Protein AF-A0A935LU97-F1 (afdb_monomer)

Mean predicted aligned error: 20.33 Å

pLDDT: mean 79.63, std 15.17, range [32.47, 96.56]

Sequence (448 aa):
MEYNKFYAWIFSCDEYNQTEIKSPGFFFEAVNSLYASVKQFNTFPSWHVSTAILCALFYSKMKFNKFVIVIIWTVLICLSPVFLKMTYLTDVLVAIPLPFIAYSIAEKITQVTVKTETVREVVKIFSLESLIQSLAIGMRDENTISSMIDNLTRIEKNLTEKDFAEISKIGAALNPPVESLKQVINNLILSIDIEKQITKAKEMFGKDLKTFVPTDKNIKEAGEELINDACKPFDDPKFRYCILEMKKRNTGLINTNSIEEAARERSSDVIYKFKSFIESHKNDIPALNTIINNTNGHTHISFDDIKTISRELRKPPYEISTDEVWNAYLRIDSTNVKPIGDTKNPANIISLTQYAIGKIDRLEPYTDNVDKKFNDWILENESKGRKFSEEELVWLKMMKNHVSSFMEINMMSFNQPPFVNKGGAAKAYNIFGPDLNRIMYEFNEKLI

Solvent-accessible surface area (backbone atoms only — not comparable to full-atom values): 25472 Å² total; per-residue (Å²): 133,86,76,58,70,69,56,56,76,76,71,59,94,74,84,88,77,79,81,81,82,90,58,94,50,73,69,51,53,52,49,52,51,51,62,72,71,55,80,79,60,84,57,83,54,27,61,63,37,23,53,37,52,38,50,46,54,53,48,62,73,68,70,50,94,60,54,67,58,47,52,54,51,33,54,50,54,51,47,45,41,49,77,67,66,40,45,55,72,66,25,48,65,62,14,61,60,49,34,60,52,54,49,54,51,50,53,52,51,50,52,50,50,52,65,74,59,60,66,79,69,72,73,72,83,68,55,67,72,58,48,54,50,34,50,58,75,65,55,76,49,70,67,58,50,54,50,44,44,54,54,50,52,58,48,61,78,62,61,48,78,69,52,51,53,50,45,29,62,57,20,62,75,40,81,76,62,34,70,44,70,66,58,48,44,51,38,46,56,52,23,74,32,65,71,52,17,50,51,46,17,37,64,75,74,25,83,88,43,100,81,61,74,74,50,76,67,42,30,50,55,30,26,54,51,37,42,52,63,43,46,44,65,51,66,42,66,66,54,46,50,51,54,51,52,49,49,53,53,47,68,72,70,54,62,80,74,42,56,57,51,52,50,48,50,52,22,51,50,47,47,48,42,51,53,53,48,51,67,71,35,37,83,78,36,64,59,51,33,45,62,74,68,60,85,70,71,77,81,83,61,48,50,67,48,49,52,47,53,56,51,59,40,46,34,85,94,55,61,44,51,70,68,58,40,50,52,20,46,36,72,76,40,56,88,42,28,58,82,82,66,95,74,87,56,77,51,34,53,57,38,52,52,35,36,76,75,63,76,39,88,58,40,53,58,43,51,60,54,27,51,51,38,45,53,51,50,50,52,54,42,42,76,73,70,50,79,77,51,74,70,52,50,55,50,51,52,51,52,49,55,41,30,51,67,42,56,48,58,56,77,72,56,23,71,35,84,70,36,40,84,66,52,18,52,64,42,50,37,73,73,47,45,84,51,42,63,55,52,37,49,48,44,53,49,61,40,92

Structure (mmCIF, N/CA/C/O backbone):
data_AF-A0A935LU97-F1
#
_entry.id   AF-A0A935LU97-F1
#
loop_
_atom_site.group_PDB
_atom_site.id
_atom_site.type_symbol
_atom_site.label_atom_id
_atom_site.label_alt_id
_atom_site.label_comp_id
_atom_site.label_asym_id
_atom_site.label_entity_id
_atom_site.label_seq_id
_atom_site.pdbx_PDB_ins_code
_atom_site.Cartn_x
_atom_site.Cartn_y
_atom_site.Cartn_z
_atom_site.occupancy
_atom_site.B_iso_or_equiv
_atom_site.auth_seq_id
_atom_site.auth_comp_id
_atom_site.auth_asym_id
_atom_site.auth_atom_id
_atom_site.pdbx_PDB_model_num
ATOM 1 N N . MET A 1 1 ? 26.382 58.310 45.619 1.00 34.94 1 MET A N 1
ATOM 2 C CA . MET A 1 1 ? 26.384 56.917 45.127 1.00 34.94 1 MET A CA 1
ATOM 3 C C . MET A 1 1 ? 25.614 56.896 43.820 1.00 34.94 1 MET A C 1
ATOM 5 O O . MET A 1 1 ? 24.395 56.801 43.832 1.00 34.94 1 MET A O 1
ATOM 9 N N . GLU A 1 2 ? 26.317 57.101 42.706 1.00 36.25 2 GLU A N 1
ATOM 10 C CA . GLU A 1 2 ? 25.759 56.940 41.363 1.00 36.25 2 GLU A CA 1
ATOM 11 C C . GLU A 1 2 ? 25.504 55.452 41.126 1.00 36.25 2 GLU A C 1
ATOM 13 O O . GLU A 1 2 ? 26.414 54.691 40.799 1.00 36.25 2 GLU A O 1
ATOM 18 N N . TYR A 1 3 ? 24.263 55.018 41.347 1.00 36.75 3 TYR A N 1
ATOM 19 C CA . TYR A 1 3 ? 23.830 53.718 40.861 1.00 36.75 3 TYR A CA 1
ATOM 20 C C . TYR A 1 3 ? 23.752 53.785 39.334 1.00 36.75 3 TYR A C 1
ATOM 22 O O . TYR A 1 3 ? 23.040 54.587 38.731 1.00 36.75 3 TYR A O 1
ATOM 30 N N . ASN A 1 4 ? 24.600 52.960 38.743 1.00 39.44 4 ASN A N 1
ATOM 31 C CA . ASN A 1 4 ? 24.960 52.859 37.346 1.00 39.44 4 ASN A CA 1
ATOM 32 C C . ASN A 1 4 ? 23.714 52.697 36.447 1.00 39.44 4 ASN A C 1
ATOM 34 O O . ASN A 1 4 ? 23.137 51.612 36.367 1.00 39.44 4 ASN A O 1
ATOM 38 N N . LYS A 1 5 ? 23.310 53.769 35.742 1.00 43.12 5 LYS A N 1
ATOM 39 C CA . LYS A 1 5 ? 22.186 53.780 34.775 1.00 43.12 5 LYS A CA 1
ATOM 40 C C . LYS A 1 5 ? 22.314 52.710 33.679 1.00 43.12 5 LYS A C 1
ATOM 42 O O . LYS A 1 5 ? 21.320 52.359 33.053 1.00 43.12 5 LYS A O 1
ATOM 47 N N . PHE A 1 6 ? 23.512 52.160 33.480 1.00 40.38 6 PHE A N 1
ATOM 48 C CA . PHE A 1 6 ? 23.765 51.048 32.568 1.00 40.38 6 PHE A CA 1
ATOM 49 C C . PHE A 1 6 ? 23.155 49.722 33.060 1.00 40.38 6 PHE A C 1
ATOM 51 O O . PHE A 1 6 ? 22.658 48.949 32.254 1.00 40.38 6 PHE A O 1
ATOM 58 N N . TYR A 1 7 ? 23.113 49.476 34.376 1.00 36.56 7 TYR A N 1
ATOM 59 C CA . TYR A 1 7 ? 22.531 48.250 34.944 1.00 36.56 7 TYR A CA 1
ATOM 60 C C . TYR A 1 7 ? 20.997 48.247 34.909 1.00 36.56 7 TYR A C 1
ATOM 62 O O . TYR A 1 7 ? 20.396 47.200 34.678 1.00 36.56 7 TYR A O 1
ATOM 70 N N . ALA A 1 8 ? 20.361 49.413 35.065 1.00 39.12 8 ALA A N 1
ATOM 71 C CA . ALA A 1 8 ? 18.906 49.548 34.959 1.00 39.12 8 ALA A CA 1
ATOM 72 C C . ALA A 1 8 ? 18.390 49.243 33.538 1.00 39.12 8 ALA A C 1
ATOM 74 O O . ALA A 1 8 ? 17.310 48.682 33.387 1.00 39.12 8 ALA A O 1
ATOM 75 N N . TRP A 1 9 ? 19.191 49.539 32.506 1.00 44.94 9 TRP A N 1
ATOM 76 C CA . TRP A 1 9 ? 18.879 49.202 31.111 1.00 44.94 9 TRP A CA 1
ATOM 77 C C . TRP A 1 9 ? 18.958 47.695 30.814 1.00 44.94 9 TRP A C 1
ATOM 79 O O . TRP A 1 9 ? 18.301 47.222 29.891 1.00 44.94 9 TRP A O 1
ATOM 89 N N . ILE A 1 10 ? 19.747 46.940 31.588 1.00 39.03 10 ILE A N 1
ATOM 90 C CA . ILE A 1 10 ? 19.998 45.512 31.343 1.00 39.03 10 ILE A CA 1
ATOM 91 C C . ILE A 1 10 ? 18.984 44.611 32.075 1.00 39.03 10 ILE A C 1
ATOM 93 O O . ILE A 1 10 ? 18.713 43.518 31.587 1.00 39.03 10 ILE A O 1
ATOM 97 N N . PHE A 1 11 ? 18.405 45.035 33.212 1.00 36.50 11 PHE A N 1
ATOM 98 C CA . PHE A 1 11 ? 17.683 44.107 34.105 1.00 36.50 11 PHE A CA 1
ATOM 99 C C . PHE A 1 11 ? 16.337 44.572 34.702 1.00 36.50 11 PHE A C 1
ATOM 101 O O . PHE A 1 11 ? 15.734 43.786 35.430 1.00 36.50 11 PHE A O 1
ATOM 108 N N . SER A 1 12 ? 15.823 45.781 34.433 1.00 37.06 12 SER A N 1
ATOM 109 C CA . SER A 1 12 ? 14.523 46.206 35.002 1.00 37.06 12 SER A CA 1
ATOM 110 C C . SER A 1 12 ? 13.356 45.983 34.033 1.00 37.06 12 SER A C 1
ATOM 112 O O . SER A 1 12 ? 13.355 46.522 32.927 1.00 37.06 12 SER A O 1
ATOM 114 N N . CYS A 1 13 ? 12.351 45.210 34.464 1.00 39.72 13 CYS A N 1
ATOM 115 C CA . CYS A 1 13 ? 11.051 45.072 33.786 1.00 39.72 13 CYS A CA 1
ATOM 116 C C . CYS A 1 13 ? 10.042 46.165 34.174 1.00 39.72 13 CYS A C 1
ATOM 118 O O . CYS A 1 13 ? 8.979 46.234 33.563 1.00 39.72 13 CYS A O 1
ATOM 120 N N . ASP A 1 14 ? 10.373 47.035 35.127 1.00 41.78 14 ASP A N 1
ATOM 121 C CA . ASP A 1 14 ? 9.463 48.068 35.611 1.00 41.78 14 ASP A CA 1
ATOM 122 C C . ASP A 1 14 ? 9.992 49.466 35.252 1.00 41.78 14 ASP A C 1
ATOM 124 O O . ASP A 1 14 ? 11.159 49.779 35.491 1.00 41.78 14 ASP A O 1
ATOM 128 N N . GLU A 1 15 ? 9.093 50.273 34.671 1.00 44.12 15 GLU A N 1
ATOM 129 C CA . GLU A 1 15 ? 9.212 51.673 34.211 1.00 44.12 15 GLU A CA 1
ATOM 130 C C . GLU A 1 15 ? 9.759 51.925 32.789 1.00 44.12 15 GLU A C 1
ATOM 132 O O . GLU A 1 15 ? 10.920 52.259 32.550 1.00 44.12 15 GLU A O 1
ATOM 137 N N . TYR A 1 16 ? 8.845 51.889 31.812 1.00 44.94 16 TYR A N 1
ATOM 138 C CA . TYR A 1 16 ? 9.082 52.361 30.447 1.00 44.94 16 TYR A CA 1
ATOM 139 C C . TYR A 1 16 ? 8.777 53.859 30.307 1.00 44.94 16 TYR A C 1
ATOM 141 O O . TYR A 1 16 ? 7.648 54.249 30.021 1.00 44.94 16 TYR A O 1
ATOM 149 N N . ASN A 1 17 ? 9.802 54.708 30.401 1.00 43.69 17 ASN A N 1
ATOM 150 C CA . ASN A 1 17 ? 9.722 56.055 29.832 1.00 43.69 17 ASN A CA 1
ATOM 151 C C . ASN A 1 17 ? 10.091 55.999 28.338 1.00 43.69 17 ASN A C 1
ATOM 153 O O . ASN A 1 17 ? 11.253 55.780 27.963 1.00 43.69 17 ASN A O 1
ATOM 157 N N . GLN A 1 18 ? 9.096 56.191 27.461 1.00 48.84 18 GLN A N 1
ATOM 158 C CA . GLN A 1 18 ? 9.344 56.520 26.056 1.00 48.84 18 GLN A CA 1
ATOM 159 C C . GLN A 1 18 ? 10.218 57.779 26.006 1.00 48.84 18 GLN A C 1
ATOM 161 O O . GLN A 1 18 ? 9.948 58.780 26.663 1.00 48.84 18 GLN A O 1
ATOM 166 N N . THR A 1 19 ? 11.308 57.724 25.246 1.00 50.38 19 THR A N 1
ATOM 167 C CA . THR A 1 19 ? 12.135 58.906 25.000 1.00 50.38 19 THR A CA 1
ATOM 168 C C . THR A 1 19 ? 11.383 59.799 24.019 1.00 50.38 19 THR A C 1
ATOM 170 O O . THR A 1 19 ? 11.376 59.500 22.829 1.00 50.38 19 THR A O 1
ATOM 173 N N . GLU A 1 20 ? 10.734 60.858 24.513 1.00 51.88 20 GLU A N 1
ATOM 174 C CA . GLU A 1 20 ? 10.122 61.894 23.671 1.00 51.88 20 GLU A CA 1
ATOM 175 C C . GLU A 1 20 ? 11.205 62.582 22.830 1.00 51.88 20 GLU A C 1
ATOM 177 O O . GLU A 1 20 ? 12.048 63.319 23.349 1.00 51.88 20 GLU A O 1
ATOM 182 N N . ILE A 1 21 ? 11.184 62.361 21.516 1.00 57.66 21 ILE A N 1
ATOM 183 C CA . ILE A 1 21 ? 12.040 63.093 20.584 1.00 57.66 21 ILE A CA 1
ATOM 184 C C . ILE A 1 21 ? 11.388 64.460 20.338 1.00 57.66 21 ILE A C 1
ATOM 186 O O . ILE A 1 21 ? 10.452 64.579 19.549 1.00 57.66 21 ILE A O 1
ATOM 190 N N . LYS A 1 22 ? 11.861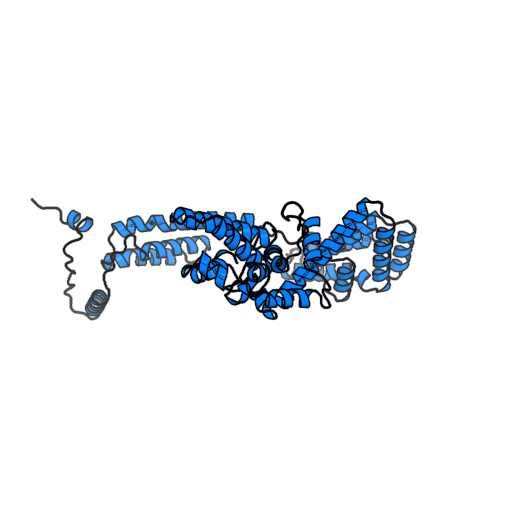 65.500 21.036 1.00 51.59 22 LYS A N 1
ATOM 191 C CA . LYS A 1 22 ? 11.388 66.886 20.874 1.00 51.59 22 LYS A CA 1
ATOM 192 C C . LYS A 1 22 ? 12.200 67.605 19.799 1.00 51.59 22 LYS A C 1
ATOM 194 O O . LYS A 1 22 ? 13.135 68.338 20.106 1.00 51.59 22 LYS A O 1
ATOM 199 N N . SER A 1 23 ? 11.858 67.384 18.532 1.00 55.84 23 SER A N 1
ATOM 200 C CA . SER A 1 23 ? 12.383 68.176 17.413 1.00 55.84 23 SER A CA 1
ATOM 201 C C . SER A 1 23 ? 11.292 68.386 16.356 1.00 55.84 23 SER A C 1
ATOM 203 O O . SER A 1 23 ? 10.631 67.413 15.990 1.00 55.84 23 SER A O 1
ATOM 205 N N . PRO A 1 24 ? 11.050 69.624 15.885 1.00 54.53 24 PRO A N 1
ATOM 206 C CA . PRO A 1 24 ? 10.019 69.885 14.886 1.00 54.53 24 PRO A CA 1
ATOM 207 C C . PRO A 1 24 ? 10.473 69.430 13.489 1.00 54.53 24 PRO A C 1
ATOM 209 O O . PRO A 1 24 ? 11.565 69.770 13.035 1.00 54.53 24 PRO A O 1
ATOM 212 N N . GLY A 1 25 ? 9.614 68.685 12.788 1.00 65.81 25 GLY A N 1
ATOM 213 C CA . GLY A 1 25 ? 9.813 68.280 11.394 1.00 65.81 25 GLY A CA 1
ATOM 214 C C . GLY A 1 25 ? 9.023 67.021 11.022 1.00 65.81 25 GLY A C 1
ATOM 215 O O . GLY A 1 25 ? 8.892 66.112 11.838 1.00 65.81 25 GLY A O 1
ATOM 216 N N . PHE A 1 26 ? 8.552 66.943 9.770 1.00 68.44 26 PHE A N 1
ATOM 217 C CA . PHE A 1 26 ? 7.735 65.832 9.245 1.00 68.44 26 PHE A CA 1
ATOM 218 C C . PHE A 1 26 ? 8.327 64.444 9.542 1.00 68.44 26 PHE A C 1
ATOM 220 O O . PHE A 1 26 ? 7.606 63.511 9.881 1.00 68.44 26 PHE A O 1
ATOM 227 N N . PHE A 1 27 ? 9.654 64.308 9.462 1.00 63.81 27 PHE A N 1
ATOM 228 C CA . PHE A 1 27 ? 10.336 63.046 9.742 1.00 63.81 27 PHE A CA 1
ATOM 229 C C . PHE A 1 27 ? 10.215 62.625 11.216 1.00 63.81 27 PHE A C 1
ATOM 231 O O . PHE A 1 27 ? 9.996 61.454 11.502 1.00 63.81 27 PHE A O 1
ATOM 238 N N . PHE A 1 28 ? 10.299 63.570 12.156 1.00 64.00 28 PHE A N 1
ATOM 239 C CA . PHE A 1 28 ? 10.165 63.288 13.588 1.00 64.00 28 PHE A CA 1
ATOM 240 C C . PHE A 1 28 ? 8.715 62.986 13.982 1.00 64.00 28 PHE A C 1
ATOM 242 O O . PHE A 1 28 ? 8.480 62.095 14.795 1.00 64.00 28 PHE A O 1
ATOM 249 N N . GLU A 1 29 ? 7.742 63.654 13.358 1.00 65.19 29 GLU A N 1
ATOM 250 C CA . GLU A 1 29 ? 6.316 63.331 13.508 1.00 65.19 29 GLU A CA 1
ATOM 251 C C . GLU A 1 29 ? 5.972 61.948 12.948 1.00 65.19 29 GLU A C 1
ATOM 253 O O . GLU A 1 29 ? 5.283 61.175 13.614 1.00 65.19 29 GLU A O 1
ATOM 258 N N . ALA A 1 30 ? 6.499 61.596 11.771 1.00 62.66 30 ALA A N 1
ATOM 259 C CA . ALA A 1 30 ? 6.315 60.272 11.183 1.00 62.66 30 ALA A CA 1
ATOM 260 C C . ALA A 1 30 ? 6.907 59.174 12.077 1.00 62.66 30 ALA A C 1
ATOM 262 O O . ALA A 1 30 ? 6.261 58.157 12.322 1.00 62.66 30 ALA A O 1
ATOM 263 N N . VAL A 1 31 ? 8.105 59.407 12.619 1.00 63.62 31 VAL A N 1
ATOM 264 C CA . VAL A 1 31 ? 8.763 58.491 13.555 1.00 63.62 31 VAL A CA 1
ATOM 265 C C . VAL A 1 31 ? 7.942 58.345 14.842 1.00 63.62 31 VAL A C 1
ATOM 267 O O . VAL A 1 31 ? 7.630 57.221 15.226 1.00 63.62 31 VAL A O 1
ATOM 270 N N . ASN A 1 32 ? 7.509 59.445 15.467 1.00 64.94 32 ASN A N 1
ATOM 271 C CA . ASN A 1 32 ? 6.686 59.408 16.684 1.00 64.94 32 ASN A CA 1
ATOM 272 C C . ASN A 1 32 ? 5.325 58.723 16.461 1.00 64.94 32 ASN A C 1
ATOM 274 O O . ASN A 1 32 ? 4.871 57.968 17.320 1.00 64.94 32 ASN A O 1
ATOM 278 N N . SER A 1 33 ? 4.692 58.929 15.303 1.00 64.69 33 SER A N 1
ATOM 279 C CA . SER A 1 33 ? 3.451 58.239 14.926 1.00 64.69 33 SER A CA 1
ATOM 280 C C . SER A 1 33 ? 3.663 56.727 14.788 1.00 64.69 33 SER A C 1
ATOM 282 O O . SER A 1 33 ? 2.859 55.937 15.288 1.00 64.69 33 SER A O 1
ATOM 284 N N . LEU A 1 34 ? 4.794 56.315 14.205 1.00 59.25 34 LEU A N 1
ATOM 285 C CA . LEU A 1 34 ? 5.176 54.908 14.113 1.00 59.25 34 LEU A CA 1
ATOM 286 C C . LEU A 1 34 ? 5.386 54.301 15.508 1.00 59.25 34 LEU A C 1
ATOM 288 O O . LEU A 1 34 ? 4.796 53.265 15.810 1.00 59.25 34 LEU A O 1
ATOM 292 N N . TYR A 1 35 ? 6.130 54.984 16.385 1.00 59.94 35 TYR A N 1
ATOM 293 C CA . TYR A 1 35 ? 6.342 54.567 17.779 1.00 59.94 35 TYR A CA 1
ATOM 294 C C . TYR A 1 35 ? 5.034 54.443 18.575 1.00 59.94 35 TYR A C 1
ATOM 296 O O . TYR A 1 35 ? 4.912 53.538 19.397 1.00 59.94 35 TYR A O 1
ATOM 304 N N . ALA A 1 36 ? 4.046 55.308 18.324 1.00 63.81 36 ALA A N 1
ATOM 305 C CA . ALA A 1 36 ? 2.733 55.238 18.968 1.00 63.81 36 ALA A CA 1
ATOM 306 C C . ALA A 1 36 ? 1.856 54.081 18.445 1.00 63.81 36 ALA A C 1
ATOM 308 O O . ALA A 1 36 ? 0.990 53.589 19.166 1.00 63.81 36 ALA A O 1
ATOM 309 N N . SER A 1 37 ? 2.072 53.640 17.200 1.00 58.84 37 SER A N 1
ATOM 310 C CA . SER A 1 37 ? 1.270 52.594 16.544 1.00 58.84 37 SER A CA 1
ATOM 311 C C . SER A 1 37 ? 1.710 51.156 16.858 1.00 58.84 37 SER A C 1
ATOM 313 O O . SER A 1 37 ? 0.933 50.216 16.679 1.00 58.84 37 SER A O 1
ATOM 315 N N . VAL A 1 38 ? 2.944 50.962 17.334 1.00 56.91 38 VAL A N 1
ATOM 316 C CA . VAL A 1 38 ? 3.513 49.632 17.580 1.00 56.91 38 VAL A CA 1
ATOM 317 C C . VAL A 1 38 ? 3.284 49.217 19.036 1.00 56.91 38 VAL A C 1
ATOM 319 O O . VAL A 1 38 ? 3.889 49.762 19.957 1.00 56.91 38 VAL A O 1
ATOM 322 N N . LYS A 1 39 ? 2.440 48.200 19.258 1.00 58.22 39 LYS A N 1
ATOM 323 C CA . LYS A 1 39 ? 2.352 47.519 20.562 1.00 58.22 39 LYS A CA 1
ATOM 324 C C . LYS A 1 39 ? 3.690 46.842 20.874 1.00 58.22 39 LYS A C 1
ATOM 326 O O . LYS A 1 39 ? 4.175 46.037 20.082 1.00 58.22 39 LYS A O 1
ATOM 331 N N . GLN A 1 40 ? 4.265 47.147 22.035 1.00 55.81 40 GLN A N 1
ATOM 332 C CA . GLN A 1 40 ? 5.478 46.493 22.524 1.00 55.81 40 GLN A CA 1
ATOM 333 C C . GLN A 1 40 ? 5.153 45.041 22.898 1.00 55.81 40 GLN A C 1
ATOM 335 O O . GLN A 1 40 ? 4.452 44.783 23.875 1.00 55.81 40 GLN A O 1
ATOM 340 N N . PHE A 1 41 ? 5.638 44.091 22.099 1.00 55.78 41 PHE A N 1
ATOM 341 C CA . PHE A 1 41 ? 5.580 42.665 22.404 1.00 55.78 41 PHE A CA 1
ATOM 342 C C . PHE A 1 41 ? 6.973 42.207 22.803 1.00 55.78 41 PHE A C 1
ATOM 344 O O . PHE A 1 41 ? 7.867 42.099 21.968 1.00 55.78 41 PHE A O 1
ATOM 351 N N . ASN A 1 42 ? 7.147 41.945 24.091 1.00 55.53 42 ASN A N 1
ATOM 352 C CA . ASN A 1 42 ? 8.414 41.505 24.646 1.00 55.53 42 ASN A CA 1
ATOM 353 C C . ASN A 1 42 ? 8.569 39.985 24.447 1.00 55.53 42 ASN A C 1
ATOM 355 O O . ASN A 1 42 ? 8.331 39.195 25.359 1.00 55.53 42 ASN A O 1
ATOM 359 N N . THR A 1 43 ? 8.855 39.553 23.215 1.00 60.62 43 THR A N 1
ATOM 360 C CA . THR A 1 43 ? 9.052 38.132 22.886 1.00 60.62 43 THR A CA 1
ATOM 361 C C . THR A 1 43 ? 10.526 37.764 23.006 1.00 60.62 43 THR A C 1
ATOM 363 O O . THR A 1 43 ? 11.327 38.094 22.129 1.00 60.62 43 THR A O 1
ATOM 366 N N . PHE A 1 44 ? 10.876 37.058 24.078 1.00 64.50 44 PHE A N 1
ATOM 367 C CA . PHE A 1 44 ? 12.176 36.410 24.224 1.00 64.50 44 PHE A CA 1
ATOM 368 C C . PHE A 1 44 ? 12.150 35.022 23.556 1.00 64.50 44 PHE A C 1
ATOM 370 O O . PHE A 1 44 ? 11.269 34.229 23.902 1.00 64.50 44 PHE A O 1
ATOM 377 N N . PRO A 1 45 ? 13.100 34.655 22.670 1.00 73.12 45 PRO A N 1
ATOM 378 C CA . PRO A 1 45 ? 14.125 35.473 22.006 1.00 73.12 45 PRO A CA 1
ATOM 379 C C . PRO A 1 45 ? 13.585 36.204 20.757 1.00 73.12 45 PRO A C 1
ATOM 381 O O . PRO A 1 45 ? 12.511 35.884 20.249 1.00 73.12 45 PRO A O 1
ATOM 384 N N . SER A 1 46 ? 14.346 37.167 20.217 1.00 81.25 46 SER A N 1
ATOM 385 C CA . SER A 1 46 ? 13.883 38.008 19.100 1.00 81.25 46 SER A CA 1
ATOM 386 C C . SER A 1 46 ? 13.636 37.217 17.804 1.00 81.25 46 SER A C 1
ATOM 388 O O . SER A 1 46 ? 14.564 36.760 17.129 1.00 81.25 46 SER A O 1
ATOM 390 N N . TRP A 1 47 ? 12.364 37.124 17.407 1.00 78.44 47 TRP A N 1
ATOM 391 C CA . TRP A 1 47 ? 11.934 36.476 16.162 1.00 78.44 47 TRP A CA 1
ATOM 392 C C . TRP A 1 47 ? 12.497 37.156 14.904 1.00 78.44 47 TRP A C 1
ATOM 394 O O . TRP A 1 47 ? 12.940 36.487 13.968 1.00 78.44 47 TRP A O 1
ATOM 404 N N . HIS A 1 48 ? 12.522 38.491 14.887 1.00 80.81 48 HIS A N 1
ATOM 405 C CA . HIS A 1 48 ? 12.992 39.288 13.747 1.00 80.81 48 HIS A CA 1
ATOM 406 C C . HIS A 1 48 ? 14.484 39.062 13.475 1.00 80.81 48 HIS A C 1
ATOM 408 O O . HIS A 1 48 ? 14.894 38.900 12.329 1.00 80.81 48 HIS A O 1
ATOM 414 N N . VAL A 1 49 ? 15.286 38.983 14.540 1.00 84.19 49 VAL A N 1
ATOM 415 C CA . VAL A 1 49 ? 16.727 38.706 14.451 1.00 84.19 49 VAL A CA 1
ATOM 416 C C . VAL A 1 49 ? 16.967 37.280 13.955 1.00 84.19 49 VAL A C 1
ATOM 418 O O . VAL A 1 49 ? 17.744 37.072 13.024 1.00 84.19 49 VAL A O 1
ATOM 421 N N . SER A 1 50 ? 16.262 36.300 14.530 1.00 84.75 50 SER A N 1
ATOM 422 C CA . SER A 1 50 ? 16.399 34.887 14.158 1.00 84.75 50 SER A CA 1
ATOM 423 C C . SER A 1 50 ? 16.054 34.644 12.678 1.00 84.75 50 SER A C 1
ATOM 425 O O . SER A 1 50 ? 16.837 34.061 11.926 1.00 84.75 50 SER A O 1
ATOM 427 N N . THR A 1 51 ? 14.917 35.164 12.212 1.00 82.75 51 THR A N 1
ATOM 428 C CA . THR A 1 51 ? 14.471 34.991 10.818 1.00 82.75 51 THR A CA 1
ATOM 429 C C . THR A 1 51 ? 15.370 35.704 9.806 1.00 82.75 51 THR A C 1
ATOM 431 O O . THR A 1 51 ? 15.676 35.125 8.760 1.00 82.75 51 THR A O 1
ATOM 434 N N . ALA A 1 52 ? 15.861 36.908 10.116 1.00 88.00 52 ALA A N 1
ATOM 435 C CA . ALA A 1 52 ? 16.789 37.635 9.249 1.00 88.00 52 ALA A CA 1
ATOM 436 C C . ALA A 1 52 ? 18.119 36.882 9.070 1.00 88.00 52 ALA A C 1
ATOM 438 O O . ALA A 1 52 ? 18.601 36.718 7.947 1.00 88.00 52 ALA A O 1
ATOM 439 N N . ILE A 1 53 ? 18.681 36.355 10.163 1.00 88.81 53 ILE A N 1
ATOM 440 C CA . ILE A 1 53 ? 19.926 35.575 10.133 1.00 88.81 53 ILE A CA 1
ATOM 441 C C . ILE A 1 53 ? 19.726 34.250 9.386 1.00 88.81 53 ILE A C 1
ATOM 443 O O . ILE A 1 53 ? 20.577 33.875 8.580 1.00 88.81 53 ILE A O 1
ATOM 447 N N . LEU A 1 54 ? 18.594 33.563 9.582 1.00 85.31 54 LEU A N 1
ATOM 448 C CA . LEU A 1 54 ? 18.272 32.338 8.840 1.00 85.31 54 LEU A CA 1
ATOM 449 C C . LEU A 1 54 ? 18.207 32.587 7.326 1.00 85.31 54 LEU A C 1
ATOM 451 O O . LEU A 1 54 ? 18.765 31.817 6.543 1.00 85.31 54 LEU A O 1
ATOM 455 N N . CYS A 1 55 ? 17.581 33.692 6.912 1.00 84.44 55 CYS A N 1
ATOM 456 C CA . CYS A 1 55 ? 17.536 34.091 5.508 1.00 84.44 55 CYS A CA 1
ATOM 457 C C . CYS A 1 55 ? 18.946 34.357 4.964 1.00 84.44 55 CYS A C 1
ATOM 459 O O . CYS A 1 55 ? 19.302 33.843 3.904 1.00 84.44 55 CYS A O 1
ATOM 461 N N . ALA A 1 56 ? 19.782 35.099 5.697 1.00 86.12 56 ALA A N 1
ATOM 462 C CA . ALA A 1 56 ? 21.164 35.360 5.296 1.00 86.12 56 ALA A CA 1
ATOM 463 C C . ALA A 1 56 ? 21.979 34.067 5.109 1.00 86.12 56 ALA A C 1
ATOM 465 O O . ALA A 1 56 ? 22.728 33.943 4.135 1.00 86.12 56 ALA A O 1
ATOM 466 N N . LEU A 1 57 ? 21.798 33.082 5.997 1.00 84.56 57 LEU A N 1
ATOM 467 C CA . LEU A 1 57 ? 22.439 31.767 5.893 1.00 84.56 57 LEU A CA 1
ATOM 468 C C . LEU A 1 57 ? 22.007 31.011 4.635 1.00 84.56 57 LEU A C 1
ATOM 470 O O . LEU A 1 57 ? 22.853 30.460 3.928 1.00 84.56 57 LEU A O 1
ATOM 474 N N . PHE A 1 58 ? 20.713 31.037 4.320 1.00 81.12 58 PHE A N 1
ATOM 475 C CA . PHE A 1 58 ? 20.175 30.416 3.114 1.00 81.12 58 PHE A CA 1
ATOM 476 C C . PHE A 1 58 ? 20.751 31.051 1.837 1.00 81.12 58 PHE A C 1
ATOM 478 O O . PHE A 1 58 ? 21.269 30.349 0.967 1.00 81.12 58 PHE A O 1
ATOM 485 N N . TYR A 1 59 ? 20.772 32.386 1.755 1.00 81.75 59 TYR A N 1
ATOM 486 C CA . TYR A 1 59 ? 21.329 33.104 0.601 1.00 81.75 59 TYR A CA 1
ATOM 487 C C . TYR A 1 59 ? 22.839 32.891 0.418 1.00 81.75 59 TYR A C 1
ATOM 489 O O . TYR A 1 59 ? 23.309 32.825 -0.720 1.00 81.75 59 TYR A O 1
ATOM 497 N N . SER A 1 60 ? 23.595 32.742 1.512 1.00 78.44 60 SER A N 1
ATOM 498 C CA . SER A 1 60 ? 25.026 32.403 1.464 1.00 78.44 60 SER A CA 1
ATOM 499 C C . SER A 1 60 ? 25.268 31.062 0.757 1.00 78.44 60 SER A C 1
ATOM 501 O O . SER A 1 60 ? 26.162 30.930 -0.081 1.00 78.44 60 SER A O 1
ATOM 503 N N . LYS A 1 61 ? 24.412 30.068 1.024 1.00 76.12 61 LYS A N 1
ATOM 504 C CA . LYS A 1 61 ? 24.513 28.722 0.441 1.00 76.12 61 LYS A CA 1
ATOM 505 C C . LYS A 1 61 ? 24.100 28.666 -1.032 1.00 76.12 61 LYS A C 1
ATOM 507 O O . LYS A 1 61 ? 24.645 27.856 -1.775 1.00 76.12 61 LYS A O 1
ATOM 512 N N . MET A 1 62 ? 23.217 29.560 -1.481 1.00 74.69 62 MET A N 1
ATOM 513 C CA . MET A 1 62 ? 22.782 29.645 -2.884 1.00 74.69 62 MET A CA 1
ATOM 514 C C . MET A 1 62 ? 23.792 30.327 -3.831 1.00 74.69 62 MET A C 1
ATOM 516 O O . MET A 1 62 ? 23.474 30.535 -4.999 1.00 74.69 62 MET A O 1
ATOM 520 N N . LYS A 1 63 ? 25.002 30.689 -3.364 1.00 71.56 63 LYS A N 1
ATOM 521 C CA . LYS A 1 63 ? 26.039 31.394 -4.155 1.00 71.56 63 LYS A CA 1
ATOM 522 C C . LYS A 1 63 ? 25.510 32.650 -4.870 1.00 71.56 63 LYS A C 1
ATOM 524 O O . LYS A 1 63 ? 25.857 32.931 -6.017 1.00 71.56 63 LYS A O 1
ATOM 529 N N . PHE A 1 64 ? 24.652 33.416 -4.198 1.00 73.75 64 PHE A N 1
ATOM 530 C CA . PHE A 1 64 ? 24.045 34.605 -4.785 1.00 73.75 64 PHE A CA 1
ATOM 531 C C . PHE A 1 64 ? 25.078 35.727 -4.996 1.00 73.75 64 PHE A C 1
ATOM 533 O O . PHE A 1 64 ? 25.780 36.128 -4.069 1.00 73.75 64 PHE A O 1
ATOM 540 N N . ASN A 1 65 ? 25.129 36.293 -6.205 1.00 73.50 65 ASN A N 1
ATOM 541 C CA . ASN A 1 65 ? 26.183 37.226 -6.640 1.00 73.50 65 ASN A CA 1
ATOM 542 C C . ASN A 1 65 ? 26.165 38.602 -5.922 1.00 73.50 65 ASN A C 1
ATOM 544 O O . ASN A 1 65 ? 27.060 39.420 -6.104 1.00 73.50 65 ASN A O 1
ATOM 548 N N . LYS A 1 66 ? 25.142 38.883 -5.100 1.00 80.44 66 LYS A N 1
ATOM 549 C CA . LYS A 1 66 ? 24.973 40.140 -4.340 1.00 80.44 66 LYS A CA 1
ATOM 550 C C . LYS A 1 66 ? 24.873 39.917 -2.823 1.00 80.44 66 LYS A C 1
ATOM 552 O O . LYS A 1 66 ? 24.132 40.613 -2.133 1.00 80.44 66 LYS A O 1
ATOM 557 N N . PHE A 1 67 ? 25.619 38.952 -2.290 1.00 79.12 67 PHE A N 1
ATOM 558 C CA . PHE A 1 67 ? 25.582 38.577 -0.870 1.00 79.12 67 PHE A CA 1
ATOM 559 C C . PHE A 1 67 ? 25.845 39.744 0.108 1.00 79.12 67 PHE A C 1
ATOM 561 O O . PHE A 1 67 ? 25.229 39.814 1.169 1.00 79.12 67 PHE A O 1
ATOM 568 N N . VAL A 1 68 ? 26.677 40.721 -0.275 1.00 83.88 68 VAL A N 1
ATOM 569 C CA . VAL A 1 68 ? 26.973 41.918 0.540 1.00 83.88 68 VAL A CA 1
ATOM 570 C C . VAL A 1 68 ? 25.708 42.718 0.879 1.00 83.88 68 VAL A C 1
ATOM 572 O O . VAL A 1 68 ? 25.557 43.182 2.007 1.00 83.88 68 VAL A O 1
ATOM 575 N N . ILE A 1 69 ? 24.762 42.835 -0.060 1.00 86.12 69 ILE A N 1
ATOM 576 C CA . ILE A 1 69 ? 23.494 43.549 0.166 1.00 86.12 69 ILE A CA 1
ATOM 577 C C . ILE A 1 69 ? 22.641 42.816 1.204 1.00 86.12 69 ILE A C 1
ATOM 579 O O . ILE A 1 69 ? 22.039 43.451 2.067 1.00 86.12 69 ILE A O 1
ATOM 583 N N . VAL A 1 70 ? 22.632 41.482 1.161 1.00 85.06 70 VAL A N 1
ATOM 584 C CA . VAL A 1 70 ? 21.885 40.648 2.111 1.00 85.06 70 VAL A CA 1
ATOM 585 C C . VAL A 1 70 ? 22.450 40.797 3.523 1.00 85.06 70 VAL A C 1
ATOM 587 O O . VAL A 1 70 ? 21.676 40.925 4.469 1.00 85.06 70 VAL A O 1
ATOM 590 N N . ILE A 1 71 ? 23.778 40.864 3.679 1.00 86.12 71 ILE A N 1
ATOM 591 C CA . ILE A 1 71 ? 24.413 41.111 4.984 1.00 86.12 71 ILE A CA 1
ATOM 592 C C . ILE A 1 71 ? 24.007 42.479 5.537 1.00 86.12 71 ILE A C 1
ATOM 594 O O . ILE A 1 71 ? 23.568 42.566 6.682 1.00 86.12 71 ILE A O 1
ATOM 598 N N . ILE A 1 72 ? 24.120 43.540 4.731 1.00 88.25 72 ILE A N 1
ATOM 599 C CA . ILE A 1 72 ? 23.765 44.902 5.158 1.00 88.25 72 ILE A CA 1
ATOM 600 C C . ILE A 1 72 ? 22.295 44.956 5.584 1.00 88.25 72 ILE A C 1
ATOM 602 O O . ILE A 1 72 ? 21.974 45.478 6.650 1.00 88.25 72 ILE A O 1
ATOM 606 N N . TRP A 1 73 ? 21.406 44.365 4.786 1.00 86.81 73 TRP A N 1
ATOM 607 C CA . TRP A 1 73 ? 19.981 44.315 5.091 1.00 86.81 73 TRP A CA 1
ATOM 608 C C . TRP A 1 73 ? 19.687 43.522 6.373 1.00 86.81 73 TRP A C 1
ATOM 610 O O . TRP A 1 73 ? 18.902 43.970 7.205 1.00 86.81 73 TRP A O 1
ATOM 620 N N . THR A 1 74 ? 20.388 42.407 6.591 1.00 89.19 74 THR A N 1
ATOM 621 C CA . THR A 1 74 ? 20.274 41.599 7.817 1.00 89.19 74 THR A CA 1
ATOM 622 C C . THR A 1 74 ? 20.702 42.392 9.049 1.00 89.19 74 THR A C 1
ATOM 624 O O . THR A 1 74 ? 19.988 42.404 10.047 1.00 89.19 74 THR A O 1
ATOM 627 N N . VAL A 1 75 ? 21.826 43.115 8.980 1.00 89.12 75 VAL A N 1
ATOM 628 C CA . VAL A 1 75 ? 22.301 43.967 10.084 1.00 89.12 75 VAL A CA 1
ATOM 629 C C . VAL A 1 75 ? 21.286 45.066 10.408 1.00 89.12 75 VAL A C 1
ATOM 631 O O . VAL A 1 75 ? 21.001 45.306 11.580 1.00 89.12 75 VAL A O 1
ATOM 634 N N . LEU A 1 76 ? 20.690 45.694 9.391 1.00 87.56 76 LEU A N 1
ATOM 635 C CA . LEU A 1 76 ? 19.656 46.715 9.582 1.00 87.56 76 LEU A CA 1
ATOM 636 C C . LEU A 1 76 ? 18.397 46.148 10.256 1.00 87.56 76 LEU A C 1
ATOM 638 O O . LEU A 1 76 ? 17.864 46.781 11.168 1.00 87.56 76 LEU A O 1
ATOM 642 N N . ILE A 1 77 ? 17.955 44.948 9.866 1.00 84.50 77 ILE A N 1
ATOM 643 C CA . ILE A 1 77 ? 16.812 44.270 10.498 1.00 84.50 77 ILE A CA 1
ATOM 644 C C . ILE A 1 77 ? 17.138 43.845 11.933 1.00 84.50 77 ILE A C 1
ATOM 646 O O . ILE A 1 77 ? 16.264 43.911 12.787 1.00 84.50 77 ILE A O 1
ATOM 650 N N . CYS A 1 78 ? 18.379 43.461 12.241 1.00 84.50 78 CYS A N 1
ATOM 651 C CA . CYS A 1 78 ? 18.771 43.130 13.613 1.00 84.50 78 CYS A CA 1
ATOM 652 C C . CYS A 1 78 ? 18.830 44.363 14.527 1.00 84.50 78 CYS A C 1
ATOM 654 O O . CYS A 1 78 ? 18.505 44.272 15.710 1.00 84.50 78 CYS A O 1
ATOM 656 N N . LEU A 1 79 ? 19.237 45.517 13.991 1.00 82.75 79 LEU A N 1
ATOM 657 C CA . LEU A 1 79 ? 19.355 46.763 14.750 1.00 82.75 79 LEU A CA 1
ATOM 658 C C . LEU A 1 79 ? 18.013 47.487 14.921 1.00 82.75 79 LEU A C 1
ATOM 660 O O . LEU A 1 79 ? 17.780 48.104 15.960 1.00 82.75 79 LEU A O 1
ATOM 664 N N . SER A 1 80 ? 17.122 47.413 13.930 1.00 82.44 80 SER A N 1
ATOM 665 C CA . SER A 1 80 ? 15.846 48.141 13.932 1.00 82.44 80 SER A CA 1
ATOM 666 C C . SER A 1 80 ? 14.977 47.873 15.180 1.00 82.44 80 SER A C 1
ATOM 668 O O . SER A 1 80 ? 14.564 48.850 15.806 1.00 82.44 80 SER A O 1
ATOM 670 N N . PRO A 1 81 ? 14.764 46.621 15.634 1.00 75.00 81 PRO A N 1
ATOM 671 C CA . PRO A 1 81 ? 13.997 46.323 16.846 1.00 75.00 81 PRO A CA 1
ATOM 672 C C . PRO A 1 81 ? 14.616 46.893 18.127 1.00 75.00 81 PRO A C 1
ATOM 674 O O . PRO A 1 81 ? 13.886 47.269 19.043 1.00 75.00 81 PRO A O 1
ATOM 677 N N . VAL A 1 82 ? 15.948 47.011 18.184 1.00 76.62 82 VAL A N 1
ATOM 678 C CA . VAL A 1 82 ? 16.665 47.610 19.323 1.00 76.62 82 VAL A CA 1
ATOM 679 C C . VAL A 1 82 ? 16.445 49.124 19.353 1.00 76.62 82 VAL A C 1
ATOM 681 O O . VAL A 1 82 ? 16.126 49.681 20.402 1.00 76.62 82 VAL A O 1
ATOM 684 N N . PHE A 1 83 ? 16.531 49.795 18.199 1.00 75.75 83 PHE A N 1
ATOM 685 C CA . PHE A 1 83 ? 16.243 51.232 18.086 1.00 75.75 83 PHE A CA 1
ATOM 686 C C . PHE A 1 83 ? 14.771 51.564 18.353 1.00 75.75 83 PHE A C 1
ATOM 688 O O . PHE A 1 83 ? 14.460 52.586 18.967 1.00 75.75 83 PHE A O 1
ATOM 695 N N . LEU A 1 84 ? 13.859 50.683 17.941 1.00 73.25 84 LEU A N 1
ATOM 696 C CA . LEU A 1 84 ? 12.430 50.816 18.212 1.00 73.25 84 LEU A CA 1
ATOM 697 C C . LEU A 1 84 ? 12.052 50.435 19.657 1.00 73.25 84 LEU A C 1
ATOM 699 O O . LEU A 1 84 ? 10.883 50.536 20.021 1.00 73.25 84 LEU A O 1
ATOM 703 N N . LYS A 1 85 ? 13.027 50.023 20.488 1.00 68.12 85 LYS A N 1
ATOM 704 C CA . LYS A 1 85 ? 12.824 49.484 21.846 1.00 68.12 85 LYS A CA 1
ATOM 705 C C . LYS A 1 85 ? 11.774 48.361 21.885 1.00 68.12 85 LYS A C 1
ATOM 707 O O . LYS A 1 85 ? 11.035 48.233 22.854 1.00 68.12 85 LYS A O 1
ATOM 712 N N . MET A 1 86 ? 11.689 47.572 20.812 1.00 69.25 86 MET A N 1
ATOM 713 C CA . MET A 1 86 ? 10.792 46.417 20.709 1.00 69.25 86 MET A CA 1
ATOM 714 C C . MET A 1 86 ? 11.404 45.156 21.323 1.00 69.25 86 MET A C 1
ATOM 716 O O . MET A 1 86 ? 10.665 44.262 21.714 1.00 69.25 86 MET A O 1
ATOM 720 N N . THR A 1 87 ? 12.737 45.072 21.384 1.00 72.50 87 THR A N 1
ATOM 721 C CA . THR A 1 87 ? 13.476 43.929 21.943 1.00 72.50 87 THR A CA 1
ATOM 722 C C . THR A 1 87 ? 14.722 44.404 22.680 1.00 72.50 87 THR A C 1
ATOM 724 O O . THR A 1 87 ? 15.358 45.373 22.251 1.00 72.50 87 THR A O 1
ATOM 727 N N . TYR A 1 88 ? 15.123 43.697 23.733 1.00 78.19 88 TYR A N 1
ATOM 728 C CA . TYR A 1 88 ? 16.352 43.993 24.465 1.00 78.19 88 TYR A CA 1
ATOM 729 C C . TYR A 1 88 ? 17.592 43.482 23.729 1.00 78.19 88 TYR A C 1
ATOM 731 O O . TYR A 1 88 ? 17.532 42.573 22.899 1.00 78.19 88 TYR A O 1
ATOM 739 N N . LEU A 1 89 ? 18.759 44.038 24.070 1.00 76.69 89 LEU A N 1
ATOM 740 C CA . LEU A 1 89 ? 20.038 43.588 23.511 1.00 76.69 89 LEU A CA 1
ATOM 741 C C . LEU A 1 89 ? 20.319 42.112 23.835 1.00 76.69 89 LEU A C 1
ATOM 743 O O . LEU A 1 89 ? 20.877 41.392 23.011 1.00 76.69 89 LEU A O 1
ATOM 747 N N . THR A 1 90 ? 19.885 41.644 25.005 1.00 77.56 90 THR A N 1
ATOM 748 C CA . THR A 1 90 ? 19.953 40.234 25.412 1.00 77.56 90 THR A CA 1
ATOM 749 C C . THR A 1 90 ? 19.172 39.324 24.468 1.00 77.56 90 THR A C 1
ATOM 751 O O . THR A 1 90 ? 19.665 38.260 24.101 1.00 77.56 90 THR A O 1
ATOM 754 N N . ASP A 1 91 ? 18.002 39.761 24.002 1.00 77.88 91 ASP A N 1
ATOM 755 C CA . ASP A 1 91 ? 17.134 38.982 23.112 1.00 77.88 91 ASP A CA 1
ATOM 756 C C . ASP A 1 91 ? 17.767 38.829 21.731 1.00 77.88 91 ASP A C 1
ATOM 758 O O . ASP A 1 91 ? 17.612 37.793 21.085 1.00 77.88 91 ASP A O 1
ATOM 762 N N . VAL A 1 92 ? 18.507 39.853 21.290 1.00 80.38 92 VAL A N 1
ATOM 763 C CA . VAL A 1 92 ? 19.306 39.818 20.060 1.00 80.38 92 VAL A CA 1
ATOM 764 C C . VAL A 1 92 ? 20.468 38.840 20.211 1.00 80.38 92 VAL A C 1
ATOM 766 O O . VAL A 1 92 ? 20.667 37.996 19.341 1.00 80.38 92 VAL A O 1
ATOM 769 N N . LEU A 1 93 ? 21.203 38.899 21.327 1.00 83.31 93 LEU A N 1
ATOM 770 C CA . LEU A 1 93 ? 22.339 38.006 21.577 1.00 83.31 93 LEU A CA 1
ATOM 771 C C . LEU A 1 93 ? 21.920 36.530 21.630 1.00 83.31 93 LEU A C 1
ATOM 773 O O . LEU A 1 93 ? 22.607 35.681 21.064 1.00 83.31 93 LEU A O 1
ATOM 777 N N . VAL A 1 94 ? 20.777 36.227 22.252 1.00 84.38 94 VAL A N 1
ATOM 778 C CA . VAL A 1 94 ? 20.236 34.859 22.335 1.00 84.38 94 VAL A CA 1
ATOM 779 C C . VAL A 1 94 ? 19.629 34.397 21.003 1.00 84.38 94 VAL A C 1
ATOM 781 O O . VAL A 1 94 ? 19.665 33.207 20.693 1.00 84.38 94 VAL A O 1
ATOM 784 N N . ALA A 1 95 ? 19.120 35.314 20.175 1.00 84.75 95 ALA A N 1
ATOM 785 C CA . ALA A 1 95 ? 18.539 34.982 18.874 1.00 84.75 95 ALA A CA 1
ATOM 786 C C . ALA A 1 95 ? 19.576 34.640 17.788 1.00 84.75 95 ALA A C 1
ATOM 788 O O . ALA A 1 95 ? 19.250 33.899 16.864 1.00 84.75 95 ALA A O 1
ATOM 789 N N . ILE A 1 96 ? 20.815 35.137 17.887 1.00 86.69 96 ILE A N 1
ATOM 790 C CA . ILE A 1 96 ? 21.873 34.898 16.887 1.00 86.69 96 ILE A CA 1
ATOM 791 C C . ILE A 1 96 ? 22.225 33.409 16.684 1.00 86.69 96 ILE A C 1
ATOM 793 O O . ILE A 1 96 ? 22.308 32.994 15.528 1.00 86.69 96 ILE A O 1
ATOM 797 N N . PRO A 1 97 ? 22.445 32.579 17.726 1.00 88.31 97 PRO A N 1
ATOM 798 C CA . PRO A 1 97 ? 22.841 31.178 17.535 1.00 88.31 97 PRO A CA 1
ATOM 799 C C . PRO A 1 97 ? 21.704 30.250 17.075 1.00 88.31 97 PRO A C 1
ATOM 801 O O . PRO A 1 97 ? 21.974 29.207 16.476 1.00 88.31 97 PRO A O 1
ATOM 804 N N . LEU A 1 98 ? 20.438 30.605 17.323 1.00 85.75 98 LEU A N 1
ATOM 805 C CA . LEU A 1 98 ? 19.283 29.737 17.055 1.00 85.75 98 LEU A CA 1
ATOM 806 C C . LEU A 1 98 ? 19.146 29.319 15.577 1.00 85.75 98 LEU A C 1
ATOM 808 O O . LEU A 1 98 ? 18.997 28.122 15.324 1.00 85.75 98 LEU A O 1
ATOM 812 N N . PRO A 1 99 ? 19.263 30.226 14.588 1.00 87.50 99 PRO A N 1
ATOM 813 C CA . PRO A 1 99 ? 19.221 29.877 13.168 1.00 87.50 99 PRO A CA 1
ATOM 814 C C . PRO A 1 99 ? 20.296 28.891 12.728 1.00 87.50 99 PRO A C 1
ATOM 816 O O . PRO A 1 99 ? 20.023 28.026 11.904 1.00 87.50 99 PRO A O 1
ATOM 819 N N . PHE A 1 100 ? 21.508 28.988 13.278 1.00 86.88 100 PHE A N 1
ATOM 820 C CA . PHE A 1 100 ? 22.601 28.076 12.933 1.00 86.88 100 PHE A CA 1
ATOM 821 C C . PHE A 1 100 ? 22.321 26.661 13.440 1.00 86.88 100 PHE A C 1
ATOM 823 O O . PHE A 1 100 ? 22.561 25.685 12.725 1.00 86.88 100 PHE A O 1
ATOM 830 N N . ILE A 1 101 ? 21.774 26.550 14.655 1.00 86.00 101 ILE A N 1
ATOM 831 C CA . ILE A 1 101 ? 21.363 25.273 15.249 1.00 86.00 101 ILE A CA 1
ATOM 832 C C . ILE A 1 101 ? 20.191 24.685 14.455 1.00 86.00 101 ILE A C 1
ATOM 834 O O . ILE A 1 101 ? 20.257 23.530 14.040 1.00 86.00 101 ILE A O 1
ATOM 838 N N . ALA A 1 102 ? 19.159 25.488 14.182 1.00 82.25 102 ALA A N 1
ATOM 839 C CA . ALA A 1 102 ? 17.991 25.073 13.410 1.00 82.25 102 ALA A CA 1
ATOM 840 C C . ALA A 1 102 ? 18.375 24.613 11.996 1.00 82.25 102 ALA A C 1
ATOM 842 O O . ALA A 1 102 ? 17.942 23.550 11.557 1.00 82.25 102 ALA A O 1
ATOM 843 N N . TYR A 1 103 ? 19.247 25.360 11.316 1.00 82.62 103 TYR A N 1
ATOM 844 C CA . TYR A 1 103 ? 19.767 24.994 10.000 1.00 82.62 103 TYR A CA 1
ATOM 845 C C . TYR A 1 103 ? 20.577 23.692 10.045 1.00 82.62 103 TYR A C 1
ATOM 847 O O . TYR A 1 103 ? 20.365 22.818 9.213 1.00 82.62 103 TYR A O 1
ATOM 855 N N . SER A 1 104 ? 21.448 23.512 11.044 1.00 81.56 104 SER A N 1
ATOM 856 C CA . SER A 1 104 ? 22.250 22.285 11.191 1.00 81.56 104 SER A CA 1
ATOM 857 C C . SER A 1 104 ? 21.389 21.045 11.464 1.00 81.56 104 SER A C 1
ATOM 859 O O . SER A 1 104 ? 21.696 19.951 10.991 1.00 81.56 104 SER A O 1
ATOM 861 N N . ILE A 1 105 ? 20.306 21.202 12.232 1.00 78.44 105 ILE A N 1
ATOM 862 C CA . ILE A 1 105 ? 19.321 20.139 12.470 1.00 78.44 105 ILE A CA 1
ATOM 863 C C . ILE A 1 105 ? 18.550 19.843 11.180 1.00 78.44 105 ILE A C 1
ATOM 865 O O . ILE A 1 105 ? 18.424 18.678 10.809 1.00 78.44 105 ILE A O 1
ATOM 869 N N . ALA A 1 106 ? 18.093 20.874 10.466 1.00 75.94 106 ALA A N 1
ATOM 870 C CA . ALA A 1 106 ? 17.390 20.720 9.196 1.00 75.94 106 ALA A CA 1
ATOM 871 C C . ALA A 1 106 ? 18.264 20.043 8.126 1.00 75.94 106 ALA A C 1
ATOM 873 O O . ALA A 1 106 ? 17.784 19.156 7.426 1.00 75.94 106 ALA A O 1
ATOM 874 N N . GLU A 1 107 ? 19.550 20.390 8.029 1.00 74.88 107 GLU A N 1
ATOM 875 C CA . GLU A 1 107 ? 20.506 19.758 7.110 1.00 74.88 107 GLU A CA 1
ATOM 876 C C . GLU A 1 107 ? 20.723 18.276 7.456 1.00 74.8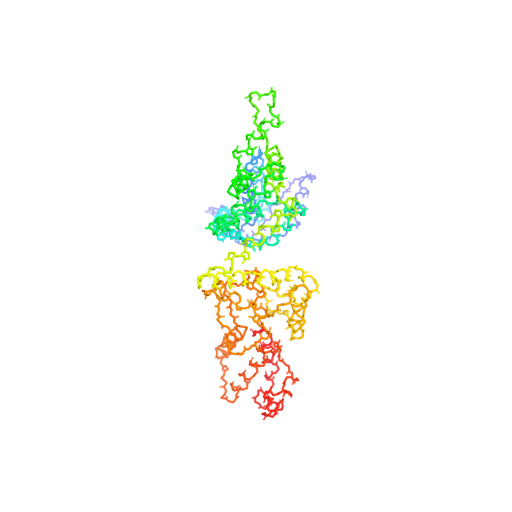8 107 GLU A C 1
ATOM 878 O O . GLU A 1 107 ? 20.726 17.426 6.569 1.00 74.88 107 GLU A O 1
ATOM 883 N N . LYS A 1 108 ? 20.814 17.927 8.747 1.00 73.31 108 LYS A N 1
ATOM 884 C CA . LYS A 1 108 ? 20.889 16.522 9.178 1.00 73.31 108 LYS A CA 1
ATOM 885 C C . LYS A 1 108 ? 19.613 15.747 8.863 1.00 73.31 108 LYS A C 1
ATOM 887 O O . LYS A 1 108 ? 19.711 14.633 8.364 1.00 73.31 108 LYS A O 1
ATOM 892 N N . ILE A 1 109 ? 18.438 16.315 9.136 1.00 70.00 109 ILE A N 1
ATOM 893 C CA . ILE A 1 109 ? 17.151 15.663 8.849 1.00 70.00 109 ILE A CA 1
ATOM 894 C C . ILE A 1 109 ? 16.992 15.460 7.343 1.00 70.00 109 ILE A C 1
ATOM 896 O O . ILE A 1 109 ? 16.704 14.347 6.927 1.00 70.00 109 ILE A O 1
ATOM 900 N N . THR A 1 110 ? 17.249 16.494 6.535 1.00 61.62 110 THR A N 1
ATOM 901 C CA . THR A 1 110 ? 17.146 16.422 5.067 1.00 61.62 110 THR A CA 1
ATOM 902 C C . THR A 1 110 ? 18.150 15.454 4.450 1.00 61.62 110 THR A C 1
ATOM 904 O O . THR A 1 110 ? 17.795 14.713 3.544 1.00 61.62 110 THR A O 1
ATOM 907 N N . GLN A 1 111 ? 19.389 15.386 4.946 1.00 54.62 111 GLN A N 1
ATOM 908 C CA . GLN A 1 111 ? 20.337 14.365 4.490 1.00 54.62 111 GLN A CA 1
ATOM 909 C C . GLN A 1 111 ? 19.918 12.953 4.903 1.00 54.62 111 GLN A C 1
ATOM 911 O O . GLN A 1 111 ? 20.144 12.021 4.135 1.00 54.62 111 GLN A O 1
ATOM 916 N N . VAL A 1 112 ? 19.320 12.778 6.087 1.00 49.25 112 VAL A N 1
ATOM 917 C CA . VAL A 1 112 ? 18.783 11.484 6.530 1.00 49.25 112 VAL A CA 1
ATOM 918 C C . VAL A 1 112 ? 17.610 11.070 5.645 1.00 49.25 112 VAL A C 1
ATOM 920 O O . VAL A 1 112 ? 17.658 9.952 5.141 1.00 49.25 112 VAL A O 1
ATOM 923 N N . THR A 1 113 ? 16.647 11.958 5.361 1.00 39.72 113 THR A N 1
ATOM 924 C CA . THR A 1 113 ? 15.541 11.661 4.434 1.00 39.72 113 THR A CA 1
ATOM 925 C C . THR A 1 113 ? 16.031 11.394 3.019 1.00 39.72 113 THR A C 1
ATOM 927 O O . THR A 1 113 ? 15.641 10.384 2.457 1.00 39.72 113 THR A O 1
ATOM 930 N N . VAL A 1 114 ? 16.950 12.190 2.464 1.00 42.09 114 VAL A N 1
ATOM 931 C CA . VAL A 1 114 ? 17.480 11.976 1.101 1.00 42.09 114 VAL A CA 1
ATOM 932 C C . VAL A 1 114 ? 18.324 10.698 0.998 1.00 42.09 114 VAL A C 1
ATOM 934 O O . VAL A 1 114 ? 18.311 10.045 -0.041 1.00 42.09 114 VAL A O 1
ATOM 937 N N . LYS A 1 115 ? 19.031 10.278 2.061 1.00 39.81 115 LYS A N 1
ATOM 938 C CA . LYS A 1 115 ? 19.720 8.972 2.070 1.00 39.81 115 LYS A CA 1
ATOM 939 C C . LYS A 1 115 ? 18.743 7.801 2.154 1.00 39.81 115 LYS A C 1
ATOM 941 O O . LYS A 1 115 ? 19.004 6.779 1.525 1.00 39.81 115 LYS A O 1
ATOM 946 N N . THR A 1 116 ? 17.645 7.933 2.898 1.00 34.69 116 THR A N 1
ATOM 947 C CA . THR A 1 116 ? 16.602 6.894 2.984 1.00 34.69 116 THR A CA 1
ATOM 948 C C . THR A 1 116 ? 15.654 6.893 1.781 1.00 34.69 116 THR A C 1
ATOM 950 O O . THR A 1 116 ? 15.123 5.847 1.433 1.00 34.69 116 THR A O 1
ATOM 953 N N . GLU A 1 117 ? 15.512 8.027 1.096 1.00 36.47 117 GLU A N 1
ATOM 954 C CA . GLU A 1 117 ? 14.784 8.221 -0.164 1.00 36.47 117 GLU A CA 1
ATOM 955 C C . GLU A 1 117 ? 15.731 8.217 -1.370 1.00 36.47 117 GLU A C 1
ATOM 957 O O . GLU A 1 117 ? 15.436 8.814 -2.408 1.00 36.47 117 GLU A O 1
ATOM 962 N N . THR A 1 118 ? 16.860 7.501 -1.289 1.00 36.41 118 THR A N 1
ATOM 963 C CA . THR A 1 118 ? 17.478 6.989 -2.516 1.00 36.41 118 THR A CA 1
ATOM 964 C C . THR A 1 118 ? 16.518 5.962 -3.089 1.00 36.41 118 THR A C 1
ATOM 966 O O . THR A 1 118 ? 16.577 4.775 -2.785 1.00 36.41 118 THR A O 1
ATOM 969 N N . VAL A 1 119 ? 15.544 6.504 -3.823 1.00 37.47 119 VAL A N 1
ATOM 970 C CA . VAL A 1 119 ? 14.739 5.921 -4.880 1.00 37.47 119 VAL A CA 1
ATOM 971 C C . VAL A 1 119 ? 15.141 4.464 -5.074 1.00 37.47 119 VAL A C 1
ATOM 973 O O . VAL A 1 119 ? 16.044 4.142 -5.842 1.00 37.47 119 VAL A O 1
ATOM 976 N N . ARG A 1 120 ? 14.443 3.557 -4.373 1.00 32.47 120 ARG A N 1
ATOM 977 C CA . ARG A 1 120 ? 14.100 2.281 -4.992 1.00 32.47 120 ARG A CA 1
ATOM 978 C C . ARG A 1 120 ? 13.321 2.697 -6.224 1.00 32.47 120 ARG A C 1
ATOM 980 O O . ARG A 1 120 ? 12.107 2.878 -6.168 1.00 32.47 120 ARG A O 1
ATOM 987 N N . GLU A 1 121 ? 14.043 2.944 -7.307 1.00 37.19 121 GLU A N 1
ATOM 988 C CA . GLU A 1 121 ? 13.479 2.923 -8.632 1.00 37.19 121 GLU A CA 1
ATOM 989 C C . GLU A 1 121 ? 12.868 1.537 -8.674 1.00 37.19 121 GLU A C 1
ATOM 991 O O . GLU A 1 121 ? 13.562 0.519 -8.618 1.00 37.19 121 GLU A O 1
ATOM 996 N N . VAL A 1 122 ? 11.545 1.495 -8.539 1.00 39.44 122 VAL A N 1
ATOM 997 C CA . VAL A 1 122 ? 10.793 0.286 -8.790 1.00 39.44 122 VAL A CA 1
ATOM 998 C C . VAL A 1 122 ? 11.158 -0.009 -10.226 1.00 39.44 122 VAL A C 1
ATOM 1000 O O . VAL A 1 122 ? 10.624 0.640 -11.124 1.00 39.44 122 VAL A O 1
ATOM 1003 N N . VAL A 1 123 ? 12.135 -0.900 -10.422 1.00 41.06 123 VAL A N 1
ATOM 1004 C CA . VAL A 1 123 ? 12.452 -1.476 -11.719 1.00 41.06 123 VAL A CA 1
ATOM 1005 C C . VAL A 1 123 ? 11.090 -1.877 -12.244 1.00 41.06 123 VAL A C 1
ATOM 1007 O O . VAL A 1 123 ? 10.411 -2.713 -11.641 1.00 41.06 123 VAL A O 1
ATOM 1010 N N . LYS A 1 124 ? 10.593 -1.150 -13.245 1.00 44.09 124 LYS A N 1
ATOM 1011 C CA . LYS A 1 124 ? 9.301 -1.454 -13.834 1.00 44.09 124 LYS A CA 1
ATOM 1012 C C . LYS A 1 124 ? 9.523 -2.781 -14.536 1.00 44.09 124 LYS A C 1
ATOM 1014 O O . LYS A 1 124 ? 10.082 -2.822 -15.622 1.00 44.09 124 LYS A O 1
ATOM 1019 N N . ILE A 1 125 ? 9.175 -3.875 -13.866 1.00 47.44 125 ILE A N 1
ATOM 1020 C CA . ILE A 1 125 ? 9.274 -5.209 -14.442 1.00 47.44 125 ILE A CA 1
ATOM 1021 C C . ILE A 1 125 ? 8.125 -5.300 -15.439 1.00 47.44 125 ILE A C 1
ATOM 1023 O O . ILE A 1 125 ? 6.987 -5.587 -15.077 1.00 47.44 125 ILE A O 1
ATOM 1027 N N . PHE A 1 126 ? 8.408 -4.948 -16.685 1.00 60.88 126 PHE A N 1
ATOM 1028 C CA . PHE A 1 126 ? 7.468 -5.096 -17.781 1.00 60.88 126 PHE A CA 1
ATOM 1029 C C . PHE A 1 126 ? 7.537 -6.530 -18.318 1.00 60.88 126 PHE A C 1
ATOM 1031 O O . PHE A 1 126 ? 8.624 -7.080 -18.510 1.00 60.88 126 PHE A O 1
ATOM 1038 N N . SER A 1 127 ? 6.378 -7.129 -18.599 1.00 75.19 127 SER A N 1
ATOM 1039 C CA . SER A 1 127 ? 6.310 -8.394 -19.341 1.00 75.19 127 SER A CA 1
ATOM 1040 C C . SER A 1 127 ? 6.889 -8.214 -20.751 1.00 75.19 127 SER A C 1
ATOM 1042 O O . SER A 1 127 ? 6.712 -7.158 -21.367 1.00 75.19 127 SER A O 1
ATOM 1044 N N . LEU A 1 128 ? 7.552 -9.240 -21.295 1.00 81.88 128 LEU A N 1
ATOM 1045 C CA . LEU A 1 128 ? 8.112 -9.196 -22.655 1.00 81.88 128 LEU A CA 1
ATOM 1046 C C . LEU A 1 128 ? 7.059 -8.825 -23.713 1.00 81.88 128 LEU A C 1
ATOM 1048 O O . LEU A 1 128 ? 7.344 -8.069 -24.637 1.00 81.88 128 LEU A O 1
ATOM 1052 N N . GLU A 1 129 ? 5.838 -9.330 -23.560 1.00 78.75 129 GLU A N 1
ATOM 1053 C CA . GLU A 1 129 ? 4.694 -9.041 -24.420 1.00 78.75 129 GLU A CA 1
ATOM 1054 C C . GLU A 1 129 ? 4.388 -7.537 -24.435 1.00 78.75 129 GLU A C 1
ATOM 1056 O O . GLU A 1 129 ? 4.243 -6.938 -25.502 1.00 78.75 129 GLU A O 1
ATOM 1061 N N . SER A 1 130 ? 4.358 -6.914 -23.251 1.00 76.31 130 SER A N 1
ATOM 1062 C CA . SER A 1 130 ? 4.157 -5.470 -23.126 1.00 76.31 130 SER A CA 1
ATOM 1063 C C . SER A 1 130 ? 5.327 -4.665 -23.694 1.00 76.31 130 SER A C 1
ATOM 1065 O O . SER A 1 130 ? 5.093 -3.682 -24.388 1.00 76.31 130 SER A O 1
ATOM 1067 N N . LEU A 1 131 ? 6.573 -5.108 -23.488 1.00 83.12 131 LEU A N 1
ATOM 1068 C CA . LEU A 1 131 ? 7.769 -4.441 -24.014 1.00 83.12 131 LEU A CA 1
ATOM 1069 C C . LEU A 1 131 ? 7.798 -4.449 -25.544 1.00 83.12 131 LEU A C 1
ATOM 1071 O O . LEU A 1 131 ? 8.002 -3.410 -26.167 1.00 83.12 131 LEU A O 1
ATOM 1075 N N . ILE A 1 132 ? 7.530 -5.601 -26.160 1.00 84.38 132 ILE A N 1
ATOM 1076 C CA . ILE A 1 132 ? 7.473 -5.745 -27.619 1.00 84.38 132 ILE A CA 1
ATOM 1077 C C . ILE A 1 132 ? 6.377 -4.854 -28.215 1.00 84.38 132 ILE A C 1
ATOM 1079 O O . ILE A 1 132 ? 6.582 -4.237 -29.264 1.00 84.38 132 ILE A O 1
ATOM 1083 N N . GLN A 1 133 ? 5.222 -4.768 -27.552 1.00 77.19 133 GLN A N 1
ATOM 1084 C CA . GLN A 1 133 ? 4.130 -3.908 -27.995 1.00 77.19 133 GLN A CA 1
ATOM 1085 C C . GLN A 1 133 ? 4.482 -2.421 -27.847 1.00 77.19 133 GLN A C 1
ATOM 1087 O O . GLN A 1 133 ? 4.234 -1.649 -28.772 1.00 77.19 133 GLN A O 1
ATOM 1092 N N . SER A 1 134 ? 5.098 -2.022 -26.733 1.00 77.75 134 SER A N 1
ATOM 1093 C CA . SER A 1 134 ? 5.566 -0.651 -26.497 1.00 77.75 134 SER A CA 1
ATOM 1094 C C . SER A 1 134 ? 6.575 -0.206 -27.557 1.00 77.75 134 SER A C 1
ATOM 1096 O O . SER A 1 134 ? 6.399 0.853 -28.162 1.00 77.75 134 SER A O 1
ATOM 1098 N N . LEU A 1 135 ? 7.566 -1.049 -27.870 1.00 83.31 135 LEU A N 1
ATOM 1099 C CA . LEU A 1 135 ? 8.560 -0.759 -28.908 1.00 83.31 135 LEU A CA 1
ATOM 1100 C C . LEU A 1 135 ? 7.924 -0.594 -30.292 1.00 83.31 135 LEU A C 1
ATOM 1102 O O . LEU A 1 135 ? 8.317 0.303 -31.038 1.00 83.31 135 LEU A O 1
ATOM 1106 N N . ALA A 1 136 ? 6.910 -1.404 -30.606 1.00 76.25 136 ALA A N 1
ATOM 1107 C CA . ALA A 1 136 ? 6.177 -1.325 -31.867 1.00 76.25 136 ALA A CA 1
ATOM 1108 C C . ALA A 1 136 ? 5.289 -0.077 -31.994 1.00 76.25 136 ALA A C 1
ATOM 1110 O O . ALA A 1 136 ? 5.033 0.382 -33.104 1.00 76.25 136 ALA A O 1
ATOM 1111 N N . ILE A 1 137 ? 4.809 0.468 -30.872 1.00 75.00 137 ILE A N 1
ATOM 1112 C CA . ILE A 1 137 ? 4.059 1.734 -30.823 1.00 75.00 137 ILE A CA 1
ATOM 1113 C C . ILE A 1 137 ? 5.020 2.944 -30.864 1.00 75.00 137 ILE A C 1
ATOM 1115 O O . ILE A 1 137 ? 4.586 4.076 -31.065 1.00 75.00 137 ILE A O 1
ATOM 1119 N N . GLY A 1 138 ? 6.331 2.718 -30.721 1.00 76.38 138 GLY A N 1
ATOM 1120 C CA . GLY A 1 138 ? 7.353 3.767 -30.697 1.00 76.38 138 GLY A CA 1
ATOM 1121 C C . GLY A 1 138 ? 7.657 4.306 -29.297 1.00 76.38 138 GLY A C 1
ATOM 1122 O O . GLY A 1 138 ? 8.368 5.299 -29.166 1.00 76.38 138 GLY A O 1
ATOM 1123 N N . MET A 1 139 ? 7.163 3.652 -28.240 1.00 76.81 139 MET A N 1
ATOM 1124 C CA . MET A 1 139 ? 7.554 3.951 -26.862 1.00 76.81 139 MET A CA 1
ATOM 1125 C C . MET A 1 139 ? 8.924 3.325 -26.584 1.00 76.81 139 MET A C 1
ATOM 1127 O O . MET A 1 139 ? 9.031 2.127 -26.326 1.00 76.81 139 MET A O 1
ATOM 1131 N N . ARG A 1 140 ? 9.976 4.140 -26.701 1.00 82.94 140 ARG A N 1
ATOM 1132 C CA . ARG A 1 140 ? 11.385 3.720 -26.637 1.00 82.94 140 ARG A CA 1
ATOM 1133 C C . ARG A 1 140 ? 12.149 4.486 -25.547 1.00 82.94 140 ARG A C 1
ATOM 1135 O O . ARG A 1 140 ? 13.173 5.104 -25.813 1.00 82.94 140 ARG A O 1
ATOM 1142 N N . ASP A 1 141 ? 11.609 4.511 -24.329 1.00 82.06 141 ASP A N 1
ATOM 1143 C CA . ASP A 1 141 ? 12.281 5.106 -23.167 1.00 82.06 141 ASP A CA 1
ATOM 1144 C C . ASP A 1 141 ? 13.392 4.199 -22.609 1.00 82.06 141 ASP A C 1
ATOM 1146 O O . ASP A 1 141 ? 13.361 2.980 -22.775 1.00 82.06 141 ASP A O 1
ATOM 1150 N N . GLU A 1 142 ? 14.366 4.788 -21.914 1.00 81.75 142 GLU A N 1
ATOM 1151 C CA . GLU A 1 142 ? 15.553 4.089 -21.397 1.00 81.75 142 GLU A CA 1
ATOM 1152 C C . GLU A 1 142 ? 15.207 2.895 -20.487 1.00 81.75 142 GLU A C 1
ATOM 1154 O O . GLU A 1 142 ? 15.819 1.830 -20.596 1.00 81.75 142 GLU A O 1
ATOM 1159 N N . ASN A 1 143 ? 14.161 3.015 -19.661 1.00 79.62 143 ASN A N 1
ATOM 1160 C CA . ASN A 1 143 ? 13.711 1.938 -18.774 1.00 79.62 143 ASN A CA 1
ATOM 1161 C C . ASN A 1 143 ? 13.119 0.754 -19.553 1.00 79.62 143 ASN A C 1
ATOM 1163 O O . ASN A 1 143 ? 13.378 -0.406 -19.216 1.00 79.62 143 ASN A O 1
ATOM 1167 N N . THR A 1 144 ? 12.349 1.035 -20.608 1.00 83.94 144 THR A N 1
ATOM 1168 C CA . THR A 1 144 ? 11.837 0.023 -21.543 1.00 83.94 144 THR A CA 1
ATOM 1169 C C . THR A 1 144 ? 12.985 -0.699 -22.254 1.00 83.94 144 THR A C 1
ATOM 1171 O O . THR A 1 144 ? 12.967 -1.927 -22.341 1.00 83.94 144 THR A O 1
ATOM 1174 N N . ILE A 1 145 ? 14.014 0.028 -22.707 1.00 87.69 145 ILE A N 1
ATOM 1175 C CA . ILE A 1 145 ? 15.187 -0.561 -23.377 1.00 87.69 145 ILE A CA 1
ATOM 1176 C C . ILE A 1 145 ? 15.993 -1.447 -22.422 1.00 87.69 145 ILE A C 1
ATOM 1178 O O . ILE A 1 145 ? 16.306 -2.585 -22.773 1.00 87.69 145 ILE A O 1
ATOM 1182 N N . SER A 1 146 ? 16.264 -0.976 -21.203 1.00 85.19 146 SER A N 1
ATOM 1183 C CA . SER A 1 146 ? 16.966 -1.749 -20.169 1.00 85.19 146 SER A CA 1
ATOM 1184 C C . SER A 1 146 ? 16.221 -3.047 -19.823 1.00 85.19 146 SER A C 1
ATOM 1186 O O . SER A 1 146 ? 16.776 -4.143 -19.899 1.00 85.19 146 SER A O 1
ATOM 1188 N N . SER A 1 147 ? 14.907 -2.951 -19.598 1.00 84.19 147 SER A N 1
ATOM 1189 C CA . SER A 1 147 ? 14.057 -4.121 -19.329 1.00 84.19 147 SER A CA 1
ATOM 1190 C C . SER A 1 147 ? 14.019 -5.102 -20.508 1.00 84.19 147 SER A C 1
ATOM 1192 O O . SER A 1 147 ? 13.924 -6.318 -20.319 1.00 84.19 147 SER A O 1
ATOM 1194 N N . MET A 1 148 ? 14.090 -4.596 -21.742 1.00 87.56 148 MET A N 1
ATOM 1195 C CA . MET A 1 148 ? 14.142 -5.426 -22.944 1.00 87.56 148 MET A CA 1
ATOM 1196 C C . MET A 1 148 ? 15.477 -6.169 -23.063 1.00 87.56 148 MET A C 1
ATOM 1198 O O . MET A 1 148 ? 15.476 -7.360 -23.374 1.00 87.56 148 MET A O 1
ATOM 1202 N N . ILE A 1 149 ? 16.601 -5.507 -22.771 1.00 87.88 149 ILE A N 1
ATOM 1203 C CA . ILE A 1 149 ? 17.936 -6.125 -22.746 1.00 87.88 149 ILE A CA 1
ATOM 1204 C C . ILE A 1 149 ? 17.950 -7.322 -21.789 1.00 87.88 149 ILE A C 1
ATOM 1206 O O . ILE A 1 149 ? 18.380 -8.411 -22.180 1.00 87.88 149 ILE A O 1
ATOM 1210 N N . ASP A 1 150 ? 17.414 -7.160 -20.579 1.00 83.81 150 ASP A N 1
ATOM 1211 C CA . ASP A 1 150 ? 17.355 -8.232 -19.581 1.00 83.81 150 ASP A CA 1
ATOM 1212 C C . ASP A 1 150 ? 16.527 -9.431 -20.064 1.00 83.81 150 ASP A C 1
ATOM 1214 O O . ASP A 1 150 ? 16.971 -10.585 -19.994 1.00 83.81 150 ASP A O 1
ATOM 1218 N N . ASN A 1 151 ? 15.338 -9.168 -20.615 1.00 86.12 151 ASN A N 1
ATOM 1219 C CA . ASN A 1 151 ? 14.461 -10.216 -21.134 1.00 86.12 151 ASN A CA 1
ATOM 1220 C C . ASN A 1 151 ? 15.100 -10.973 -22.309 1.00 86.12 151 ASN A C 1
ATOM 1222 O O . ASN A 1 151 ? 15.083 -12.207 -22.334 1.00 86.12 151 ASN A O 1
ATOM 1226 N N . LEU A 1 152 ? 15.694 -10.258 -23.267 1.00 89.12 152 LEU A N 1
ATOM 1227 C CA . LEU A 1 152 ? 16.350 -10.877 -24.419 1.00 89.12 152 LEU A CA 1
ATOM 1228 C C . LEU A 1 152 ? 17.585 -11.673 -24.005 1.00 89.12 152 LEU A C 1
ATOM 1230 O O . LEU A 1 152 ? 17.789 -12.766 -24.522 1.00 89.12 152 LEU A O 1
ATOM 1234 N N . THR A 1 153 ? 18.360 -11.192 -23.031 1.00 86.50 153 THR A N 1
ATOM 1235 C CA . THR A 1 153 ? 19.519 -11.918 -22.489 1.00 86.50 153 THR A CA 1
ATOM 1236 C C . THR A 1 153 ? 19.094 -13.239 -21.842 1.00 86.50 153 THR A C 1
ATOM 1238 O O . THR A 1 153 ? 19.764 -14.264 -21.982 1.00 86.50 153 THR A O 1
ATOM 1241 N N . ARG A 1 154 ? 17.950 -13.258 -21.146 1.00 83.19 154 ARG A N 1
ATOM 1242 C CA . ARG A 1 154 ? 17.397 -14.487 -20.555 1.00 83.19 154 ARG A CA 1
ATOM 1243 C C . ARG A 1 154 ? 16.903 -15.473 -21.616 1.00 83.19 154 ARG A C 1
ATOM 1245 O O . ARG A 1 154 ? 17.051 -16.682 -21.429 1.00 83.19 154 ARG A O 1
ATOM 1252 N N . ILE A 1 155 ? 16.354 -14.968 -22.722 1.00 85.50 155 ILE A N 1
ATOM 1253 C CA . ILE A 1 155 ? 16.002 -15.787 -23.888 1.00 85.50 155 ILE A CA 1
ATOM 1254 C C . ILE A 1 155 ? 17.269 -16.350 -24.539 1.00 85.50 155 ILE A C 1
ATOM 1256 O O . ILE A 1 155 ? 17.333 -17.559 -24.744 1.00 85.50 155 ILE A O 1
ATOM 1260 N N . GLU A 1 156 ? 18.283 -15.510 -24.784 1.00 85.69 156 GLU A N 1
ATOM 1261 C CA . GLU A 1 156 ? 19.559 -15.878 -25.415 1.00 85.69 156 GLU A CA 1
ATOM 1262 C C . GLU A 1 156 ? 20.233 -17.052 -24.697 1.00 85.69 156 GLU A C 1
ATOM 1264 O O . GLU A 1 156 ? 20.654 -18.012 -25.340 1.00 85.69 156 GLU A O 1
ATOM 1269 N N . LYS A 1 157 ? 20.271 -17.018 -23.358 1.00 83.88 157 LYS A N 1
ATOM 1270 C CA . LYS A 1 157 ? 20.876 -18.073 -22.526 1.00 83.88 157 LYS A CA 1
ATOM 1271 C C . LYS A 1 157 ? 20.262 -19.462 -22.720 1.00 83.88 157 LYS A C 1
ATOM 1273 O O . LYS A 1 157 ? 20.920 -20.446 -22.400 1.00 83.88 157 LYS A O 1
ATOM 1278 N N . ASN A 1 158 ? 19.022 -19.541 -23.196 1.00 80.38 158 ASN A N 1
ATOM 1279 C CA . ASN A 1 158 ? 18.268 -20.788 -23.318 1.00 80.38 158 ASN A CA 1
ATOM 1280 C C . ASN A 1 158 ? 17.934 -21.144 -24.779 1.00 80.38 158 ASN A C 1
ATOM 1282 O O . ASN A 1 158 ? 17.099 -22.013 -25.010 1.00 80.38 158 ASN A O 1
ATOM 1286 N N . LEU A 1 159 ? 18.560 -20.490 -25.767 1.00 83.06 159 LEU A N 1
ATOM 1287 C CA . LEU A 1 159 ? 18.315 -20.777 -27.184 1.00 83.06 159 LEU A CA 1
ATOM 1288 C C . LEU A 1 159 ? 18.832 -22.163 -27.587 1.00 83.06 159 LEU A C 1
ATOM 1290 O O . LEU A 1 159 ? 19.949 -22.557 -27.249 1.00 83.06 159 LEU A O 1
ATOM 1294 N N . THR A 1 160 ? 18.040 -22.878 -28.384 1.00 82.94 160 THR A N 1
ATOM 1295 C CA . THR A 1 160 ? 18.454 -24.128 -29.033 1.00 82.94 160 THR A CA 1
ATOM 1296 C C . THR A 1 160 ? 19.032 -23.868 -30.427 1.00 82.94 160 THR A C 1
ATOM 1298 O O . THR A 1 160 ? 18.790 -22.823 -31.031 1.00 82.94 160 THR A O 1
ATOM 1301 N N . GLU A 1 161 ? 19.748 -24.837 -31.007 1.00 81.38 161 GLU A N 1
ATOM 1302 C CA . GLU A 1 161 ? 20.269 -24.739 -32.387 1.00 81.38 161 GLU A CA 1
ATOM 1303 C C . GLU A 1 161 ? 19.173 -24.438 -33.427 1.00 81.38 161 GLU A C 1
ATOM 1305 O O . GLU A 1 161 ? 19.411 -23.729 -34.407 1.00 81.38 161 GLU A O 1
ATOM 1310 N N . LYS A 1 162 ? 17.945 -24.924 -33.193 1.00 83.00 162 LYS A N 1
ATOM 1311 C CA . LYS A 1 162 ? 16.782 -24.627 -34.043 1.00 83.00 162 LYS A CA 1
ATOM 1312 C C . LYS A 1 162 ? 16.375 -23.157 -33.961 1.00 83.00 162 LYS A C 1
ATOM 1314 O O . LYS A 1 162 ? 16.045 -22.567 -34.986 1.00 83.00 162 LYS A O 1
ATOM 1319 N N . ASP A 1 163 ? 16.431 -22.572 -32.767 1.00 84.12 163 ASP A N 1
ATOM 1320 C CA . ASP A 1 163 ? 16.108 -21.163 -32.548 1.00 84.12 163 ASP A CA 1
ATOM 1321 C C . ASP A 1 163 ? 17.148 -20.250 -33.220 1.00 84.12 163 ASP A C 1
ATOM 1323 O O . ASP A 1 163 ? 16.785 -19.280 -33.886 1.00 84.12 163 ASP A O 1
ATOM 1327 N N . PHE A 1 164 ? 18.439 -20.597 -33.145 1.00 83.00 164 PHE A N 1
ATOM 1328 C CA . PHE A 1 164 ? 19.495 -19.865 -33.859 1.00 83.00 164 PHE A CA 1
ATOM 1329 C C . PHE A 1 164 ? 19.267 -19.841 -35.376 1.00 83.00 164 PHE A C 1
ATOM 1331 O O . PHE A 1 164 ? 19.392 -18.787 -36.004 1.00 83.00 164 PHE A O 1
ATOM 1338 N N . ALA A 1 165 ? 18.884 -20.977 -35.967 1.00 84.50 165 ALA A N 1
ATOM 1339 C CA . ALA A 1 165 ? 18.574 -21.055 -37.393 1.00 84.50 165 ALA A CA 1
ATOM 1340 C C . ALA A 1 165 ? 17.336 -20.219 -37.773 1.00 84.50 165 ALA A C 1
ATOM 1342 O O . ALA A 1 165 ? 17.309 -19.598 -38.838 1.00 84.50 165 ALA A O 1
ATOM 1343 N N . GLU A 1 166 ? 16.319 -20.174 -36.908 1.00 85.06 166 GLU A N 1
ATOM 1344 C CA . GLU A 1 166 ? 15.104 -19.381 -37.125 1.00 85.06 166 GLU A CA 1
ATOM 1345 C C . GLU A 1 166 ? 15.386 -17.869 -37.063 1.00 85.06 166 GLU A C 1
ATOM 1347 O O . GLU A 1 166 ? 14.972 -17.138 -37.968 1.00 85.06 166 GLU A O 1
ATOM 1352 N N . ILE A 1 167 ? 16.170 -17.413 -36.074 1.00 87.31 167 ILE A N 1
ATOM 1353 C CA . ILE A 1 167 ? 16.609 -16.009 -35.964 1.00 87.31 167 ILE A CA 1
ATOM 1354 C C . ILE A 1 167 ? 17.439 -15.607 -37.174 1.00 87.31 167 ILE A C 1
ATOM 1356 O O . ILE A 1 167 ? 17.169 -14.565 -37.758 1.00 87.31 167 ILE A O 1
ATOM 1360 N N . SER A 1 168 ? 18.414 -16.423 -37.581 1.00 84.81 168 SER A N 1
ATOM 1361 C CA . SER A 1 168 ? 19.268 -16.110 -38.732 1.00 84.81 168 SER A CA 1
ATOM 1362 C C . SER A 1 168 ? 18.450 -15.997 -40.026 1.00 84.81 168 SER A C 1
ATOM 1364 O O . SER A 1 168 ? 18.637 -15.069 -40.813 1.00 84.81 168 SER A O 1
ATOM 1366 N N . LYS A 1 169 ? 17.465 -1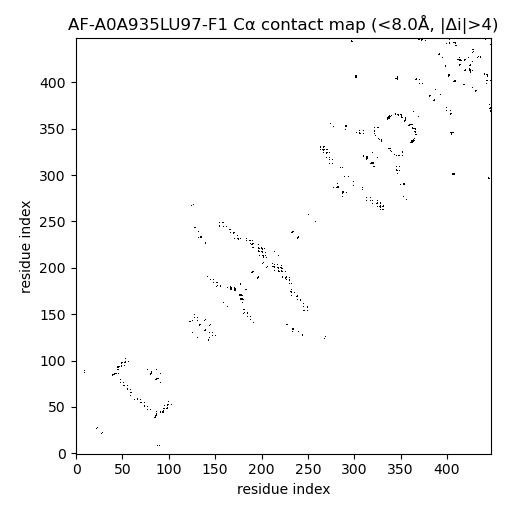6.885 -40.220 1.00 87.69 169 LYS A N 1
ATOM 1367 C CA . LYS A 1 169 ? 16.584 -16.863 -41.394 1.00 87.69 169 LYS A CA 1
ATOM 1368 C C . LYS A 1 169 ? 15.694 -15.620 -41.449 1.00 87.69 169 LYS A C 1
ATOM 1370 O O . LYS A 1 169 ? 15.542 -15.036 -42.519 1.00 87.69 169 LYS A O 1
ATOM 1375 N N . ILE A 1 170 ? 15.068 -15.244 -40.332 1.00 86.56 170 ILE A N 1
ATOM 1376 C CA . ILE A 1 170 ? 14.194 -14.061 -40.270 1.00 86.56 170 ILE A CA 1
ATOM 1377 C C . ILE A 1 170 ? 15.037 -12.784 -40.301 1.00 86.56 170 ILE A C 1
ATOM 1379 O O . ILE A 1 170 ? 14.715 -11.847 -41.027 1.00 86.56 170 ILE A O 1
ATOM 1383 N N . GLY A 1 171 ? 16.144 -12.772 -39.565 1.00 83.81 171 GLY A N 1
ATOM 1384 C CA . GLY A 1 171 ? 17.053 -11.644 -39.439 1.00 83.81 171 GLY A CA 1
ATOM 1385 C C . GLY A 1 171 ? 17.769 -11.279 -40.739 1.00 83.81 171 GLY A C 1
ATOM 1386 O O . GLY A 1 171 ? 18.003 -10.098 -40.977 1.00 83.81 171 GLY A O 1
ATOM 1387 N N . ALA A 1 172 ? 18.006 -12.237 -41.641 1.00 84.62 172 ALA A N 1
ATOM 1388 C CA . ALA A 1 172 ? 18.514 -11.961 -42.987 1.00 84.62 172 ALA A CA 1
ATOM 1389 C C . ALA A 1 172 ? 17.553 -11.120 -43.854 1.00 84.62 172 ALA A C 1
ATOM 1391 O O . ALA A 1 172 ? 17.995 -10.467 -44.796 1.00 84.62 172 ALA A O 1
ATOM 1392 N N . ALA A 1 173 ? 16.249 -11.130 -43.554 1.00 84.06 173 ALA A N 1
ATOM 1393 C CA . ALA A 1 173 ? 15.245 -10.338 -44.267 1.00 84.06 173 ALA A CA 1
ATOM 1394 C C . ALA A 1 173 ? 15.043 -8.927 -43.676 1.00 84.06 173 ALA A C 1
ATOM 1396 O O . ALA A 1 173 ? 14.274 -8.143 -44.236 1.00 84.06 173 ALA A O 1
ATOM 1397 N N . LEU A 1 174 ? 15.702 -8.604 -42.557 1.00 85.62 174 LEU A N 1
ATOM 1398 C CA . LEU A 1 174 ? 15.613 -7.302 -41.893 1.00 85.62 174 LEU A CA 1
ATOM 1399 C C . LEU A 1 174 ? 16.581 -6.281 -42.508 1.00 85.62 174 LEU A C 1
ATOM 1401 O O . LEU A 1 174 ? 17.573 -6.635 -43.145 1.00 85.62 174 LEU A O 1
ATOM 1405 N N . ASN A 1 175 ? 16.302 -4.995 -42.285 1.00 77.75 175 ASN A N 1
ATOM 1406 C CA . ASN A 1 175 ? 17.177 -3.894 -42.677 1.00 77.75 175 ASN A CA 1
ATOM 1407 C C . ASN A 1 175 ? 17.442 -2.965 -41.473 1.00 77.75 175 ASN A C 1
ATOM 1409 O O . ASN A 1 175 ? 16.559 -2.178 -41.118 1.00 77.75 175 ASN A O 1
ATOM 1413 N N . PRO A 1 176 ? 18.630 -3.019 -40.843 1.00 80.75 176 PRO A N 1
ATOM 1414 C CA . PRO A 1 176 ? 19.795 -3.840 -41.200 1.00 80.75 176 PRO A CA 1
ATOM 1415 C C . PRO A 1 176 ? 19.601 -5.341 -40.896 1.00 80.75 176 PRO A C 1
ATOM 1417 O O . PRO A 1 176 ? 18.789 -5.681 -40.030 1.00 80.75 176 PRO A O 1
ATOM 1420 N N . PRO A 1 177 ? 20.340 -6.239 -41.578 1.00 84.69 177 PRO A N 1
ATOM 1421 C CA . PRO A 1 177 ? 20.249 -7.671 -41.329 1.00 84.69 177 PRO A CA 1
ATOM 1422 C C . PRO A 1 177 ? 20.794 -8.022 -39.942 1.00 84.69 177 PRO A C 1
ATOM 1424 O O . PRO A 1 177 ? 21.773 -7.442 -39.465 1.00 84.69 177 PRO A O 1
ATOM 1427 N N . VAL A 1 178 ? 20.152 -8.998 -39.309 1.00 85.81 178 VAL A N 1
ATOM 1428 C CA . VAL A 1 178 ? 20.494 -9.489 -37.973 1.00 85.81 178 VAL A CA 1
ATOM 1429 C C . VAL A 1 178 ? 20.889 -10.956 -38.072 1.00 85.81 178 VAL A C 1
ATOM 1431 O O . VAL A 1 178 ? 20.103 -11.783 -38.522 1.00 85.81 178 VAL A O 1
ATOM 1434 N N . GLU A 1 179 ? 22.093 -11.298 -37.624 1.00 81.88 179 GLU A N 1
ATOM 1435 C CA . GLU A 1 179 ? 22.575 -12.686 -37.663 1.00 81.88 179 GLU A CA 1
ATOM 1436 C C . GLU A 1 179 ? 22.247 -13.450 -36.378 1.00 81.88 179 GLU A C 1
ATOM 1438 O O . GLU A 1 179 ? 22.031 -14.661 -36.403 1.00 81.88 179 GLU A O 1
ATOM 1443 N N . SER A 1 180 ? 22.204 -12.748 -35.242 1.00 86.69 180 SER A N 1
ATOM 1444 C CA . SER A 1 180 ? 21.996 -13.358 -33.928 1.00 86.69 180 SER A CA 1
ATOM 1445 C C . SER A 1 180 ? 21.260 -12.436 -32.961 1.00 86.69 180 SER A C 1
ATOM 1447 O O . SER A 1 180 ? 21.345 -11.211 -33.048 1.00 86.69 180 SER A O 1
ATOM 1449 N N . LEU A 1 181 ? 20.594 -13.034 -31.968 1.00 88.19 181 LEU A N 1
ATOM 1450 C CA . LEU A 1 181 ? 19.954 -12.281 -30.886 1.00 88.19 181 LEU A CA 1
ATOM 1451 C C . LEU A 1 181 ? 20.976 -11.475 -30.068 1.00 88.19 181 LEU A C 1
ATOM 1453 O O . LEU A 1 181 ? 20.699 -10.346 -29.670 1.00 88.19 181 LEU A O 1
ATOM 1457 N N . LYS A 1 182 ? 22.190 -12.012 -29.909 1.00 89.06 182 LYS A N 1
ATOM 1458 C CA . LYS A 1 182 ? 23.318 -11.344 -29.252 1.00 89.06 182 LYS A CA 1
ATOM 1459 C C . LYS A 1 182 ? 23.672 -10.006 -29.899 1.00 89.06 182 LYS A C 1
ATOM 1461 O O . LYS A 1 182 ? 23.975 -9.037 -29.209 1.00 89.06 182 LYS A O 1
ATOM 1466 N N . GLN A 1 183 ? 23.615 -9.937 -31.229 1.00 89.31 183 GLN A N 1
ATOM 1467 C CA . GLN A 1 183 ? 23.853 -8.699 -31.969 1.00 89.31 183 GLN A CA 1
ATOM 1468 C C . GLN A 1 183 ? 22.791 -7.642 -31.641 1.00 89.31 183 GLN A C 1
ATOM 1470 O O . GLN A 1 183 ? 23.130 -6.478 -31.445 1.00 89.31 183 GLN A O 1
ATOM 1475 N N . VAL A 1 184 ? 21.522 -8.045 -31.525 1.00 90.31 184 VAL A N 1
ATOM 1476 C CA . VAL A 1 184 ? 20.418 -7.144 -31.149 1.00 90.31 184 VAL A CA 1
ATOM 1477 C C . VAL A 1 184 ? 20.596 -6.627 -29.726 1.00 90.31 184 VAL A C 1
ATOM 1479 O O . VAL A 1 184 ? 20.502 -5.424 -29.502 1.00 90.31 184 VAL A O 1
ATOM 1482 N N . ILE A 1 185 ? 20.923 -7.513 -28.782 1.00 90.62 185 ILE A N 1
ATOM 1483 C CA . ILE A 1 185 ? 21.195 -7.150 -27.384 1.00 90.62 185 ILE A CA 1
ATOM 1484 C C . ILE A 1 185 ? 22.351 -6.149 -27.306 1.00 90.62 185 ILE A C 1
ATOM 1486 O O . ILE A 1 185 ? 22.215 -5.096 -26.688 1.00 90.62 185 ILE A O 1
ATOM 1490 N N . ASN A 1 186 ? 23.459 -6.425 -27.997 1.00 91.38 186 ASN A N 1
ATOM 1491 C CA . ASN A 1 186 ? 24.600 -5.515 -28.043 1.00 91.38 186 ASN A CA 1
ATOM 1492 C C . ASN A 1 186 ? 24.229 -4.153 -28.644 1.00 91.38 186 ASN A C 1
ATOM 1494 O O . ASN A 1 186 ? 24.658 -3.125 -28.128 1.00 91.38 186 ASN A O 1
ATOM 1498 N N . ASN A 1 187 ? 23.417 -4.115 -29.702 1.00 90.88 187 ASN A N 1
ATOM 1499 C CA . ASN A 1 187 ? 22.970 -2.854 -30.295 1.00 90.88 187 ASN A CA 1
ATOM 1500 C C . ASN A 1 187 ? 22.109 -2.032 -29.325 1.00 90.88 187 ASN A C 1
ATOM 1502 O O . ASN A 1 187 ? 22.282 -0.816 -29.260 1.00 90.88 187 ASN A O 1
ATOM 1506 N N . LEU A 1 188 ? 21.237 -2.683 -28.546 1.00 91.31 188 LEU A N 1
ATOM 1507 C CA . LEU A 1 188 ? 20.434 -2.027 -27.510 1.00 91.31 188 LEU A CA 1
ATOM 1508 C C . LEU A 1 188 ? 21.311 -1.495 -26.368 1.00 91.31 188 LEU A C 1
ATOM 1510 O O . LEU A 1 188 ? 21.169 -0.332 -26.000 1.00 91.31 188 LEU A O 1
ATOM 1514 N N . ILE A 1 189 ? 22.267 -2.284 -25.865 1.00 90.31 189 ILE A N 1
ATOM 1515 C CA . ILE A 1 189 ? 23.220 -1.842 -24.827 1.00 90.31 189 ILE A CA 1
ATOM 1516 C C . ILE A 1 189 ? 24.006 -0.620 -25.306 1.00 90.31 189 ILE A C 1
ATOM 1518 O O . ILE A 1 189 ? 24.124 0.378 -24.604 1.00 90.31 189 ILE A O 1
ATOM 1522 N N . LEU A 1 190 ? 24.500 -0.664 -26.541 1.00 90.06 190 LEU A N 1
ATOM 1523 C CA . LEU A 1 190 ? 25.246 0.445 -27.118 1.00 90.06 190 LEU A CA 1
ATOM 1524 C C . LEU A 1 190 ? 24.376 1.693 -27.351 1.00 90.06 190 LEU A C 1
ATOM 1526 O O . LEU A 1 190 ? 24.921 2.785 -27.475 1.00 90.06 190 LEU A O 1
ATOM 1530 N N . SER A 1 191 ? 23.049 1.563 -27.434 1.00 88.88 191 SER A N 1
ATOM 1531 C CA . SER A 1 191 ? 22.153 2.714 -27.622 1.00 88.88 191 SER A CA 1
ATOM 1532 C C . SER A 1 191 ? 21.972 3.561 -26.357 1.00 88.88 191 SER A C 1
ATOM 1534 O O . SER A 1 191 ? 21.776 4.773 -26.454 1.00 88.88 191 SER A O 1
ATOM 1536 N N . ILE A 1 192 ? 22.106 2.939 -25.182 1.00 87.50 192 ILE A N 1
ATOM 1537 C CA . ILE A 1 192 ? 22.023 3.600 -23.869 1.00 87.50 192 ILE A CA 1
ATOM 1538 C C . ILE A 1 192 ? 23.401 4.018 -23.325 1.00 87.50 192 ILE A C 1
ATOM 1540 O O . ILE A 1 192 ? 23.488 4.695 -22.307 1.00 87.50 192 ILE A O 1
ATOM 1544 N N . ASP A 1 193 ? 24.489 3.647 -24.007 1.00 88.94 193 ASP A N 1
ATOM 1545 C CA . ASP A 1 193 ? 25.854 4.005 -23.619 1.00 88.94 193 ASP A CA 1
ATOM 1546 C C . ASP A 1 193 ? 26.159 5.488 -23.900 1.00 88.94 193 ASP A C 1
ATOM 1548 O O . ASP A 1 193 ? 26.204 5.939 -25.051 1.00 88.94 193 ASP A O 1
ATOM 1552 N N . ILE A 1 194 ? 26.430 6.236 -22.828 1.00 84.00 194 ILE A N 1
ATOM 1553 C CA . ILE A 1 194 ? 26.732 7.672 -22.844 1.00 84.00 194 ILE A CA 1
ATOM 1554 C C . ILE A 1 194 ? 27.945 7.986 -23.734 1.00 84.00 194 ILE A C 1
ATOM 1556 O O . ILE A 1 194 ? 27.928 8.975 -24.472 1.00 84.00 194 ILE A O 1
ATOM 1560 N N . GLU A 1 195 ? 28.999 7.163 -23.724 1.00 85.50 195 GLU A N 1
ATOM 1561 C CA . GLU A 1 195 ? 30.200 7.429 -24.531 1.00 85.50 195 GLU A CA 1
ATOM 1562 C C . GLU A 1 195 ? 29.897 7.328 -26.030 1.00 85.50 195 GLU A C 1
ATOM 1564 O O . GLU A 1 195 ? 30.366 8.137 -26.847 1.00 85.50 195 GLU A O 1
ATOM 1569 N N . LYS A 1 196 ? 29.048 6.366 -26.400 1.00 87.12 196 LYS A N 1
ATOM 1570 C CA . LYS A 1 196 ? 28.605 6.195 -27.781 1.00 87.12 196 LYS A CA 1
ATOM 1571 C C . LYS A 1 196 ? 27.654 7.307 -28.214 1.00 87.12 196 LYS A C 1
ATOM 1573 O O . LYS A 1 196 ? 27.798 7.809 -29.330 1.00 87.12 196 LYS A O 1
ATOM 1578 N N . GLN A 1 197 ? 26.755 7.753 -27.337 1.00 87.38 197 GLN A N 1
ATOM 1579 C CA . GLN A 1 197 ? 25.885 8.907 -27.592 1.00 87.38 197 GLN A CA 1
ATOM 1580 C C . GLN A 1 197 ? 26.695 10.187 -27.829 1.00 87.38 197 GLN A C 1
ATOM 1582 O O . GLN A 1 197 ? 26.431 10.918 -28.782 1.00 87.38 197 GLN A O 1
ATOM 1587 N N . ILE A 1 198 ? 27.745 10.426 -27.037 1.00 84.31 198 ILE A N 1
ATOM 1588 C CA . ILE A 1 198 ? 28.662 11.560 -27.231 1.00 84.31 198 ILE A CA 1
ATOM 1589 C C . ILE A 1 198 ? 29.386 11.459 -28.580 1.00 84.31 198 ILE A C 1
ATOM 1591 O O . ILE A 1 198 ? 29.543 12.464 -29.277 1.00 84.31 198 ILE A O 1
ATOM 1595 N N . THR A 1 199 ? 29.832 10.261 -28.961 1.00 86.88 199 THR A N 1
ATOM 1596 C CA . THR A 1 199 ? 30.528 10.026 -30.236 1.00 86.88 199 THR A CA 1
ATOM 1597 C C . THR A 1 199 ? 29.599 10.280 -31.421 1.00 86.88 199 THR A C 1
ATOM 1599 O O . THR A 1 199 ? 29.934 11.060 -32.312 1.00 86.88 199 THR A O 1
ATOM 1602 N N . LYS A 1 200 ? 28.383 9.732 -31.380 1.00 85.12 200 LYS A N 1
ATOM 1603 C CA . LYS A 1 200 ? 27.345 9.953 -32.389 1.00 85.12 200 LYS A CA 1
ATOM 1604 C C . LYS A 1 200 ? 26.927 11.428 -32.466 1.00 85.12 200 LYS A C 1
ATOM 1606 O O . LYS A 1 200 ? 26.802 11.970 -33.560 1.00 85.12 200 LYS A O 1
ATOM 1611 N N . ALA A 1 201 ? 26.813 12.122 -31.333 1.00 85.50 201 ALA A N 1
ATOM 1612 C CA . ALA A 1 201 ? 26.535 13.559 -31.308 1.00 85.50 201 ALA A CA 1
ATOM 1613 C C . ALA A 1 201 ? 27.649 14.376 -31.988 1.00 85.50 201 ALA A C 1
ATOM 1615 O O . ALA A 1 201 ? 27.371 15.350 -32.689 1.00 85.50 201 ALA A O 1
ATOM 1616 N N . LYS A 1 202 ? 28.919 13.977 -31.839 1.00 86.00 202 LYS A N 1
ATOM 1617 C CA . LYS A 1 20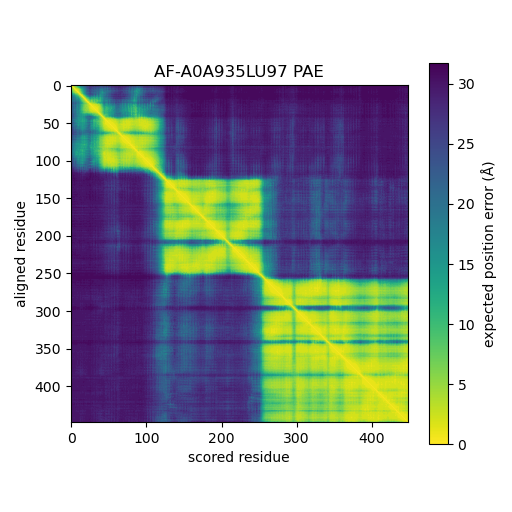2 ? 30.032 14.602 -32.573 1.00 86.00 202 LYS A CA 1
ATOM 1618 C C . LYS A 1 202 ? 29.948 14.333 -34.077 1.00 86.00 202 LYS A C 1
ATOM 1620 O O . LYS A 1 202 ? 30.203 15.244 -34.856 1.00 86.00 202 LYS A O 1
ATOM 1625 N N . GLU A 1 203 ? 29.557 13.133 -34.496 1.00 85.00 203 GLU A N 1
ATOM 1626 C CA . GLU A 1 203 ? 29.383 12.793 -35.917 1.00 85.00 203 GLU A CA 1
ATOM 1627 C C . GLU A 1 203 ? 28.204 13.526 -36.574 1.00 85.00 203 GLU A C 1
ATOM 1629 O O . GLU A 1 203 ? 28.292 13.924 -37.737 1.00 85.00 203 GLU A O 1
ATOM 1634 N N . MET A 1 204 ? 27.102 13.708 -35.843 1.00 82.19 204 MET A N 1
ATOM 1635 C CA . MET A 1 204 ? 25.890 14.362 -36.343 1.00 82.19 204 MET A CA 1
ATOM 1636 C C . MET A 1 204 ? 26.036 15.883 -36.415 1.00 82.19 204 MET A C 1
ATOM 1638 O O . MET A 1 204 ? 25.658 16.487 -37.417 1.00 82.19 204 MET A O 1
ATOM 1642 N N . PHE A 1 205 ? 26.610 16.500 -35.376 1.00 82.12 205 PHE A N 1
ATOM 1643 C CA . PHE A 1 205 ? 26.611 17.958 -35.206 1.00 82.12 205 PHE A CA 1
ATOM 1644 C C . PHE A 1 205 ? 27.998 18.607 -35.345 1.00 82.12 205 PHE A C 1
ATOM 1646 O O . PHE A 1 205 ? 28.096 19.826 -35.453 1.00 82.12 205 PHE A O 1
ATOM 1653 N N . GLY A 1 206 ? 29.075 17.817 -35.344 1.00 72.88 206 GLY A N 1
ATOM 1654 C CA . GLY A 1 206 ? 30.463 18.291 -35.296 1.00 72.88 206 GLY A CA 1
ATOM 1655 C C . GLY A 1 206 ? 31.258 18.144 -36.596 1.00 72.88 206 GLY A C 1
ATOM 1656 O O . GLY A 1 206 ? 32.481 18.266 -36.545 1.00 72.88 206 GLY A O 1
ATOM 1657 N N . LYS A 1 207 ? 30.607 17.894 -37.747 1.00 63.41 207 LYS A N 1
ATOM 1658 C CA . LYS A 1 207 ? 31.272 17.586 -39.036 1.00 63.41 207 LYS A CA 1
ATOM 1659 C C . LYS A 1 207 ? 32.337 18.598 -39.491 1.00 63.41 207 LYS A C 1
ATOM 1661 O O . LYS A 1 207 ? 33.241 18.198 -40.217 1.00 63.41 207 LYS A O 1
ATOM 1666 N N . ASP A 1 208 ? 32.305 19.837 -38.994 1.00 59.44 208 ASP A N 1
ATOM 1667 C CA . ASP A 1 208 ? 33.206 20.917 -39.427 1.00 59.44 208 ASP A CA 1
ATOM 1668 C C . ASP A 1 208 ? 34.123 21.491 -38.321 1.00 59.44 208 ASP A C 1
ATOM 1670 O O . ASP A 1 208 ? 34.860 22.448 -38.560 1.00 59.44 208 ASP A O 1
ATOM 1674 N N . LEU A 1 209 ? 34.128 20.930 -37.101 1.00 60.28 209 LEU A N 1
ATOM 1675 C CA . LEU A 1 209 ? 34.837 21.512 -35.946 1.00 60.28 209 LEU A CA 1
ATOM 1676 C C . LEU A 1 209 ? 35.614 20.455 -35.141 1.00 60.28 209 LEU A C 1
ATOM 1678 O O . LEU A 1 209 ? 35.038 19.666 -34.396 1.00 60.28 209 LEU A O 1
ATOM 1682 N N . LYS A 1 210 ? 36.955 20.502 -35.203 1.00 61.34 210 LYS A N 1
ATOM 1683 C CA . LYS A 1 210 ? 37.862 19.589 -34.462 1.00 61.34 210 LYS A CA 1
ATOM 1684 C C . LYS A 1 210 ? 37.737 19.663 -32.929 1.00 61.34 210 LYS A C 1
ATOM 1686 O O . LYS A 1 210 ? 38.218 18.768 -32.243 1.00 61.34 210 LYS A O 1
ATOM 1691 N N . THR A 1 211 ? 37.111 20.708 -32.392 1.00 61.78 211 THR A N 1
ATOM 1692 C CA . THR A 1 211 ? 36.942 20.974 -30.950 1.00 61.78 211 THR A CA 1
ATOM 1693 C C . THR A 1 211 ? 35.473 21.125 -30.549 1.00 61.78 211 THR A C 1
ATOM 1695 O O . THR A 1 211 ? 35.147 21.838 -29.602 1.00 61.78 211 THR A O 1
ATOM 1698 N N . PHE A 1 212 ? 34.558 20.470 -31.266 1.00 73.62 212 PHE A N 1
ATOM 1699 C CA . PHE A 1 212 ? 33.147 20.479 -30.896 1.00 73.62 212 PHE A CA 1
ATOM 1700 C C . PHE A 1 212 ? 32.894 19.677 -29.610 1.00 73.62 212 PHE A C 1
ATOM 1702 O O . PHE A 1 212 ? 33.182 18.478 -29.535 1.00 73.62 212 PHE A O 1
ATOM 1709 N N . VAL A 1 213 ? 32.326 20.345 -28.605 1.00 76.88 213 VAL A N 1
ATOM 1710 C CA . VAL A 1 213 ? 31.823 19.721 -27.376 1.00 76.88 213 VAL A CA 1
ATOM 1711 C C . VAL A 1 213 ? 30.298 19.630 -27.494 1.00 76.88 213 VAL A C 1
ATOM 1713 O O . VAL A 1 213 ? 29.647 20.675 -27.577 1.00 76.88 213 VAL A O 1
ATOM 1716 N N . PRO A 1 214 ? 29.713 18.418 -27.538 1.00 78.75 214 PRO A N 1
ATOM 1717 C CA . PRO A 1 214 ? 28.265 18.252 -27.590 1.00 78.75 214 PRO A CA 1
ATOM 1718 C C . PRO A 1 214 ? 27.585 18.888 -26.376 1.00 78.75 214 PRO A C 1
ATOM 1720 O O . PRO A 1 214 ? 28.035 18.716 -25.247 1.00 78.75 214 PRO A O 1
ATOM 1723 N N . THR A 1 215 ? 26.492 19.611 -26.613 1.00 84.38 215 THR A N 1
ATOM 1724 C CA . THR A 1 215 ? 25.590 20.048 -25.539 1.00 84.38 215 THR A CA 1
ATOM 1725 C C . THR A 1 215 ? 24.674 18.898 -25.121 1.00 84.38 215 THR A C 1
ATOM 1727 O O . THR A 1 215 ? 24.454 17.978 -25.910 1.00 84.38 215 THR A O 1
ATOM 1730 N N . ASP A 1 216 ? 24.072 18.978 -23.932 1.00 82.88 216 ASP A N 1
ATOM 1731 C CA . ASP A 1 216 ? 23.133 17.959 -23.429 1.00 82.88 216 ASP A CA 1
ATOM 1732 C C . ASP A 1 216 ? 21.985 17.677 -24.412 1.00 82.88 216 ASP A C 1
ATOM 1734 O O . ASP A 1 216 ? 21.567 16.535 -24.592 1.00 82.88 216 ASP A O 1
ATOM 1738 N N . LYS A 1 217 ? 21.518 18.711 -25.126 1.00 86.06 217 LYS A N 1
ATOM 1739 C CA . LYS A 1 217 ? 20.504 18.571 -26.178 1.00 86.06 217 LYS A CA 1
ATOM 1740 C C . LYS A 1 217 ? 20.999 17.709 -27.347 1.00 86.06 217 LYS A C 1
ATOM 1742 O O . LYS A 1 217 ? 20.274 16.834 -27.805 1.00 86.06 217 LYS A O 1
ATOM 1747 N N . ASN A 1 218 ? 22.236 17.922 -27.794 1.00 84.19 218 ASN A N 1
ATOM 1748 C CA . ASN A 1 218 ? 22.828 17.171 -28.905 1.00 84.19 218 ASN A CA 1
ATOM 1749 C C . ASN A 1 218 ? 23.077 15.705 -28.526 1.00 84.19 218 ASN A C 1
ATOM 1751 O O . ASN A 1 218 ? 22.931 14.822 -29.364 1.00 84.19 218 ASN A O 1
ATOM 1755 N N . ILE A 1 219 ? 23.450 15.449 -27.266 1.00 84.50 219 ILE A N 1
ATOM 1756 C CA . ILE A 1 219 ? 23.617 14.090 -26.733 1.00 84.50 219 ILE A CA 1
ATOM 1757 C C . ILE A 1 219 ? 22.265 13.377 -26.706 1.00 84.50 219 ILE A C 1
ATOM 1759 O O . ILE A 1 219 ? 22.171 12.239 -27.157 1.00 84.50 219 ILE A O 1
ATOM 1763 N N . LYS A 1 220 ? 21.206 14.065 -26.263 1.00 86.12 220 LYS A N 1
ATOM 1764 C CA . LYS A 1 220 ? 19.851 13.511 -26.245 1.00 86.12 220 LYS A CA 1
ATOM 1765 C C . LYS A 1 220 ? 19.340 13.160 -27.647 1.00 86.12 220 LYS A C 1
ATOM 1767 O O . LYS A 1 220 ? 18.874 12.045 -27.847 1.00 86.12 220 LYS A O 1
ATOM 1772 N N . GLU A 1 221 ? 19.471 14.064 -28.619 1.00 85.94 221 GLU A N 1
ATOM 1773 C CA . GLU A 1 221 ? 19.050 13.808 -30.010 1.00 85.94 221 GLU A CA 1
ATOM 1774 C C . GLU A 1 221 ? 19.844 12.651 -30.647 1.00 85.94 221 GLU A C 1
ATOM 1776 O O . GLU A 1 221 ? 19.271 11.794 -31.320 1.00 85.94 221 GLU A O 1
ATOM 1781 N N . ALA A 1 222 ? 21.151 12.566 -30.378 1.00 87.25 222 ALA A N 1
ATOM 1782 C CA . ALA A 1 222 ? 21.973 11.445 -30.829 1.00 87.25 222 ALA A CA 1
ATOM 1783 C C . ALA A 1 222 ? 21.592 10.115 -30.153 1.00 87.25 222 ALA A C 1
ATOM 1785 O O . ALA A 1 222 ? 21.620 9.067 -30.800 1.00 87.25 222 ALA A O 1
ATOM 1786 N N . GLY A 1 223 ? 21.222 10.148 -28.870 1.00 86.81 223 GLY A N 1
ATOM 1787 C CA . GLY A 1 223 ? 20.707 8.990 -28.141 1.00 86.81 223 GLY A CA 1
ATOM 1788 C C . GLY A 1 223 ? 19.377 8.492 -28.696 1.00 86.81 223 GLY A C 1
ATOM 1789 O O . GLY A 1 223 ? 19.227 7.296 -28.930 1.00 86.81 223 GLY A O 1
ATOM 1790 N N . GLU A 1 224 ? 18.446 9.396 -29.003 1.00 87.88 224 GLU A N 1
ATOM 1791 C CA . GLU A 1 224 ? 17.175 9.049 -29.649 1.00 87.88 224 GLU A CA 1
ATOM 1792 C C . GLU A 1 224 ? 17.397 8.387 -31.023 1.00 87.88 224 GLU A C 1
ATOM 1794 O O . GLU A 1 224 ? 16.739 7.393 -31.339 1.00 87.88 224 GLU A O 1
ATOM 1799 N N . GLU A 1 225 ? 18.359 8.862 -31.823 1.00 88.56 225 GLU A N 1
ATOM 1800 C CA . GLU A 1 225 ? 18.719 8.219 -33.097 1.00 88.56 225 GLU A CA 1
ATOM 1801 C C . GLU A 1 225 ? 19.311 6.813 -32.893 1.00 88.56 225 GLU A C 1
ATOM 1803 O O . GLU A 1 225 ? 18.895 5.869 -33.567 1.00 88.56 225 GLU A O 1
ATOM 1808 N N . LEU A 1 226 ? 20.224 6.641 -31.930 1.00 89.56 226 LEU A N 1
ATOM 1809 C CA . LEU A 1 226 ? 20.817 5.335 -31.615 1.00 89.56 226 LEU A CA 1
ATOM 1810 C C . LEU A 1 226 ? 19.777 4.323 -31.123 1.00 89.56 226 LEU A C 1
ATOM 1812 O O . LEU A 1 226 ? 19.808 3.161 -31.534 1.00 89.56 226 LEU A O 1
ATOM 1816 N N . ILE A 1 227 ? 18.852 4.755 -30.264 1.00 89.75 227 ILE A N 1
ATOM 1817 C CA . ILE A 1 227 ? 17.745 3.924 -29.780 1.00 89.75 227 ILE A CA 1
ATOM 1818 C C . ILE A 1 227 ? 16.838 3.545 -30.950 1.00 89.75 227 ILE A C 1
ATOM 1820 O O . ILE A 1 227 ? 16.439 2.384 -31.079 1.00 89.75 227 ILE A O 1
ATOM 1824 N N . ASN A 1 228 ? 16.547 4.496 -31.840 1.00 88.44 228 ASN A N 1
ATOM 1825 C CA . ASN A 1 228 ? 15.727 4.230 -33.011 1.00 88.44 228 ASN A CA 1
ATOM 1826 C C . ASN A 1 228 ? 16.364 3.207 -33.951 1.00 88.44 228 ASN A C 1
ATOM 1828 O O . ASN A 1 228 ? 15.668 2.304 -34.415 1.00 88.44 228 ASN A O 1
ATOM 1832 N N . ASP A 1 229 ? 17.670 3.309 -34.187 1.00 87.75 229 ASP A N 1
ATOM 1833 C CA . ASP A 1 229 ? 18.425 2.349 -34.988 1.00 87.75 229 ASP A CA 1
ATOM 1834 C C . ASP A 1 229 ? 18.451 0.956 -34.350 1.00 87.75 229 ASP A C 1
ATOM 1836 O O . ASP A 1 229 ? 18.217 -0.040 -35.039 1.00 87.75 229 ASP A O 1
ATOM 1840 N N . ALA A 1 230 ? 18.681 0.876 -33.037 1.00 88.81 230 ALA A N 1
ATOM 1841 C CA . ALA A 1 230 ? 18.705 -0.389 -32.306 1.00 88.81 230 ALA A CA 1
ATOM 1842 C C . ALA A 1 230 ? 17.331 -1.082 -32.270 1.00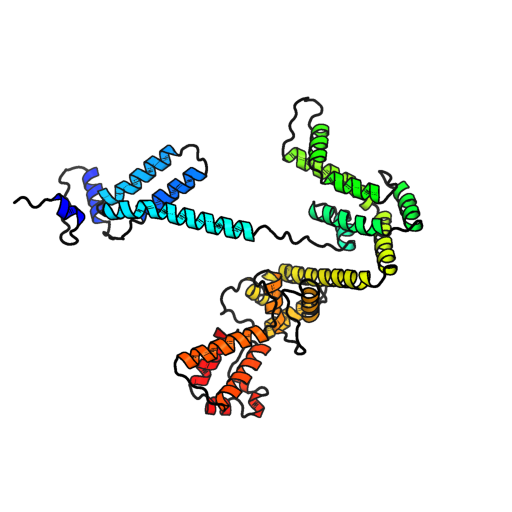 88.81 230 ALA A C 1
ATOM 1844 O O . ALA A 1 230 ? 17.264 -2.311 -32.218 1.00 88.81 230 ALA A O 1
ATOM 1845 N N . CYS A 1 231 ? 16.241 -0.312 -32.339 1.00 89.38 231 CYS A N 1
ATOM 1846 C CA . CYS A 1 231 ? 14.878 -0.836 -32.289 1.00 89.38 231 CYS A CA 1
ATOM 1847 C C . CYS A 1 231 ? 14.304 -1.274 -33.649 1.00 89.38 231 CYS A C 1
ATOM 1849 O O . CYS A 1 231 ? 13.275 -1.947 -33.664 1.00 89.38 231 CYS A O 1
ATOM 1851 N N . LYS A 1 232 ? 14.963 -0.966 -34.778 1.00 88.25 232 LYS A N 1
ATOM 1852 C CA . LYS A 1 232 ? 14.507 -1.337 -36.138 1.00 88.25 232 LYS A CA 1
ATOM 1853 C C . LYS A 1 232 ? 14.116 -2.813 -36.313 1.00 88.25 232 LYS A C 1
ATOM 1855 O O . LYS A 1 232 ? 13.107 -3.070 -36.967 1.00 88.25 232 LYS A O 1
ATOM 1860 N N . PRO A 1 233 ? 14.833 -3.800 -35.736 1.00 88.31 233 PRO A N 1
ATOM 1861 C CA . PRO A 1 233 ? 14.433 -5.203 -35.841 1.00 88.31 233 PRO A CA 1
ATOM 1862 C C . PRO A 1 233 ? 13.026 -5.487 -35.295 1.00 88.31 233 PRO A C 1
ATOM 1864 O O . PRO A 1 233 ? 12.338 -6.363 -35.809 1.00 88.31 233 PRO A O 1
ATOM 1867 N N . PHE A 1 234 ? 12.574 -4.741 -34.280 1.00 87.75 234 PHE A N 1
ATOM 1868 C CA . PHE A 1 234 ? 11.262 -4.928 -33.651 1.00 87.75 234 PHE A CA 1
ATOM 1869 C C . PHE A 1 234 ? 10.110 -4.307 -34.444 1.00 87.75 234 PHE A C 1
ATOM 1871 O O . PHE A 1 234 ? 8.951 -4.614 -34.164 1.00 87.75 234 PHE A O 1
ATOM 1878 N N . ASP A 1 235 ? 10.397 -3.480 -35.450 1.00 85.25 235 ASP A N 1
ATOM 1879 C CA . ASP A 1 235 ? 9.359 -2.928 -36.320 1.00 85.25 235 ASP A CA 1
ATOM 1880 C C . ASP A 1 235 ? 8.744 -4.042 -37.196 1.00 85.25 235 ASP A C 1
ATOM 1882 O O . ASP A 1 235 ? 7.536 -4.042 -37.466 1.00 85.25 235 ASP A O 1
ATOM 1886 N N . ASP A 1 236 ? 9.529 -5.075 -37.535 1.00 86.12 236 ASP A N 1
ATOM 1887 C CA . ASP A 1 236 ? 9.042 -6.245 -38.265 1.00 86.12 236 ASP A CA 1
ATOM 1888 C C . ASP A 1 236 ? 8.177 -7.168 -37.371 1.00 86.12 236 ASP A C 1
ATOM 1890 O O . ASP A 1 236 ? 8.609 -7.633 -36.308 1.00 86.12 236 ASP A O 1
ATOM 1894 N N . PRO A 1 237 ? 6.932 -7.480 -37.779 1.00 85.75 237 PRO A N 1
ATOM 1895 C CA . PRO A 1 237 ? 6.033 -8.311 -36.982 1.00 85.75 237 PRO A CA 1
ATOM 1896 C C . PRO A 1 237 ? 6.475 -9.779 -36.894 1.00 85.75 237 PRO A C 1
ATOM 1898 O O . PRO A 1 237 ? 6.173 -10.436 -35.896 1.00 85.75 237 PRO A O 1
ATOM 1901 N N . LYS A 1 238 ? 7.192 -10.312 -37.895 1.00 86.50 238 LYS A N 1
ATOM 1902 C CA . LYS A 1 238 ? 7.666 -11.705 -37.874 1.00 86.50 238 LYS A CA 1
ATOM 1903 C C . LYS A 1 238 ? 8.779 -11.867 -36.849 1.00 86.50 238 LYS A C 1
ATOM 1905 O O . LYS A 1 238 ? 8.784 -12.856 -36.121 1.00 86.50 238 LYS A O 1
ATOM 1910 N N . PHE A 1 239 ? 9.672 -10.884 -36.748 1.00 87.62 239 PHE A N 1
ATOM 1911 C CA . PHE A 1 239 ? 10.721 -10.875 -35.732 1.00 87.62 239 PHE A CA 1
ATOM 1912 C C . PHE A 1 239 ? 10.141 -10.807 -34.311 1.00 87.62 239 PHE A C 1
ATOM 1914 O O . PHE A 1 239 ? 10.524 -11.597 -33.446 1.00 87.62 239 PHE A O 1
ATOM 1921 N N . ARG A 1 240 ? 9.135 -9.951 -34.080 1.00 87.62 240 ARG A N 1
ATOM 1922 C CA . ARG A 1 240 ? 8.415 -9.885 -32.793 1.00 87.62 240 ARG A CA 1
ATOM 1923 C C . ARG A 1 240 ? 7.764 -11.212 -32.411 1.00 87.62 240 ARG A C 1
ATOM 1925 O O . ARG A 1 240 ? 7.922 -11.675 -31.284 1.00 87.62 240 ARG A O 1
ATOM 1932 N N . TYR A 1 241 ? 7.058 -11.836 -33.353 1.00 85.06 241 TYR A N 1
ATOM 1933 C CA . TYR A 1 241 ? 6.412 -13.128 -33.123 1.00 85.06 241 TYR A CA 1
ATOM 1934 C C . TYR A 1 241 ? 7.431 -14.237 -32.825 1.00 85.06 241 TYR A C 1
ATOM 1936 O O . TYR A 1 241 ? 7.231 -15.027 -31.905 1.00 85.06 241 TYR A O 1
ATOM 1944 N N . CYS A 1 242 ? 8.557 -14.246 -33.542 1.00 86.25 242 CYS A N 1
ATOM 1945 C CA . CYS A 1 242 ? 9.652 -15.186 -33.319 1.00 86.25 242 CYS A CA 1
ATOM 1946 C C . CYS A 1 242 ? 10.173 -15.133 -31.873 1.00 86.25 242 CYS A C 1
ATOM 1948 O O . CYS A 1 242 ? 10.326 -16.170 -31.231 1.00 86.25 242 CYS A O 1
ATOM 1950 N N . ILE A 1 243 ? 10.389 -13.930 -31.332 1.00 87.25 243 ILE A N 1
ATOM 1951 C CA . ILE A 1 243 ? 10.859 -13.740 -29.952 1.00 87.25 243 ILE A CA 1
ATOM 1952 C C . ILE A 1 243 ? 9.830 -14.254 -28.930 1.00 87.25 243 ILE A C 1
ATOM 1954 O O . ILE A 1 243 ? 10.202 -14.898 -27.946 1.00 87.25 243 ILE A O 1
ATOM 1958 N N . LEU A 1 244 ? 8.538 -14.007 -29.163 1.00 85.56 244 LEU A N 1
ATOM 1959 C CA . LEU A 1 244 ? 7.463 -14.484 -28.287 1.00 85.56 244 LEU A CA 1
ATOM 1960 C C . LEU A 1 244 ? 7.360 -16.014 -28.273 1.00 85.56 244 LEU A C 1
ATOM 1962 O O . LEU A 1 244 ? 7.245 -16.618 -27.205 1.00 85.56 244 LEU A O 1
ATOM 1966 N N . GLU A 1 245 ? 7.451 -16.657 -29.439 1.00 83.19 245 GLU A N 1
ATOM 1967 C CA . GLU A 1 245 ? 7.457 -18.120 -29.534 1.00 83.19 245 GLU A CA 1
ATOM 1968 C C . GLU A 1 245 ? 8.688 -18.726 -28.847 1.00 83.19 245 GLU A C 1
ATOM 1970 O O . GLU A 1 245 ? 8.568 -19.733 -28.150 1.00 83.19 245 GLU A O 1
ATOM 1975 N N . MET A 1 246 ? 9.855 -18.084 -28.941 1.00 83.56 246 MET A N 1
ATOM 1976 C CA . MET A 1 246 ? 11.059 -18.509 -28.219 1.00 83.56 246 MET A CA 1
ATOM 1977 C C . MET A 1 246 ? 10.904 -18.400 -26.703 1.00 83.56 246 MET A C 1
ATOM 1979 O O . MET A 1 246 ? 11.249 -19.347 -25.997 1.00 83.56 246 MET A O 1
ATOM 1983 N N . LYS A 1 247 ? 10.325 -17.304 -26.187 1.00 81.88 247 LYS A N 1
ATOM 1984 C CA . LYS A 1 247 ? 9.985 -17.195 -24.756 1.00 81.88 247 LYS A CA 1
ATOM 1985 C C . LYS A 1 247 ? 9.094 -18.362 -24.339 1.00 81.88 247 LYS A C 1
ATOM 1987 O O . LYS A 1 247 ? 9.407 -19.049 -23.374 1.00 81.88 247 LYS A O 1
ATOM 1992 N N . LYS A 1 248 ? 8.032 -18.633 -25.102 1.00 78.56 248 LYS A N 1
ATOM 1993 C CA . LYS A 1 248 ? 7.069 -19.706 -24.823 1.00 78.56 248 LYS A CA 1
ATOM 1994 C C . LYS A 1 248 ? 7.712 -21.097 -24.835 1.00 78.56 248 LYS A C 1
ATOM 1996 O O . LYS A 1 248 ? 7.432 -21.903 -23.947 1.00 78.56 248 LYS A O 1
ATOM 2001 N N . ARG A 1 249 ? 8.592 -21.377 -25.804 1.00 75.44 249 ARG A N 1
ATOM 2002 C CA . ARG A 1 249 ? 9.366 -22.630 -25.876 1.00 75.44 249 ARG A CA 1
ATOM 2003 C C . ARG A 1 249 ? 10.331 -22.763 -24.699 1.00 75.44 249 ARG A C 1
ATOM 2005 O O . ARG A 1 249 ? 10.363 -23.821 -24.075 1.00 75.44 249 ARG A O 1
ATOM 2012 N N . ASN A 1 250 ? 11.023 -21.683 -24.334 1.00 69.06 250 ASN A N 1
ATOM 2013 C CA . ASN A 1 250 ? 11.881 -21.646 -23.152 1.00 69.06 250 ASN A CA 1
ATOM 2014 C C . ASN A 1 250 ? 11.070 -21.911 -21.877 1.00 69.06 250 ASN A C 1
ATOM 2016 O O . ASN A 1 250 ? 11.470 -22.739 -21.072 1.00 69.06 250 ASN A O 1
ATOM 2020 N N . THR A 1 251 ? 9.885 -21.319 -21.712 1.00 60.84 251 THR A N 1
ATOM 2021 C CA . THR A 1 251 ? 9.010 -21.601 -20.560 1.00 60.84 251 THR A CA 1
ATOM 2022 C C . THR A 1 251 ? 8.561 -23.069 -20.500 1.00 60.84 251 THR A C 1
ATOM 2024 O O . THR A 1 251 ? 8.369 -23.599 -19.409 1.00 60.84 251 THR A O 1
ATOM 2027 N N . GLY A 1 252 ? 8.423 -23.746 -21.646 1.00 50.47 252 GLY A N 1
ATOM 2028 C CA . GLY A 1 252 ? 8.025 -25.157 -21.728 1.00 50.47 252 GLY A CA 1
ATOM 2029 C C . GLY A 1 252 ? 9.132 -26.184 -21.447 1.00 50.47 252 GLY A C 1
ATOM 2030 O O . GLY A 1 252 ? 8.812 -27.341 -21.186 1.00 50.47 252 GLY A O 1
ATOM 2031 N N . LEU A 1 253 ? 10.412 -25.795 -21.486 1.00 49.44 253 LEU A N 1
ATOM 2032 C CA . LEU A 1 253 ? 11.562 -26.710 -21.365 1.00 49.44 253 LEU A CA 1
ATOM 2033 C C . LEU A 1 253 ? 12.246 -26.703 -19.987 1.00 49.44 253 LEU A C 1
ATOM 2035 O O . LEU A 1 253 ? 13.156 -27.499 -19.758 1.00 49.44 253 LEU A O 1
ATOM 2039 N N . ILE A 1 254 ? 11.852 -25.826 -19.060 1.00 43.81 254 ILE A N 1
ATOM 2040 C CA . ILE A 1 254 ? 12.647 -25.591 -17.849 1.00 43.81 254 ILE A CA 1
ATOM 2041 C C . ILE A 1 254 ? 12.086 -26.356 -16.639 1.00 43.81 254 ILE A C 1
ATOM 2043 O O . ILE A 1 254 ? 10.957 -26.131 -16.208 1.00 43.81 254 ILE A O 1
ATOM 2047 N N . ASN A 1 255 ? 12.944 -27.213 -16.074 1.00 44.62 255 ASN A N 1
ATOM 2048 C CA . ASN A 1 255 ? 12.884 -27.863 -14.758 1.00 44.62 255 ASN A CA 1
ATOM 2049 C C . ASN A 1 255 ? 12.337 -26.963 -13.628 1.00 44.62 255 ASN A C 1
ATOM 2051 O O . ASN A 1 255 ? 12.419 -25.744 -13.705 1.00 44.62 255 ASN A O 1
ATOM 2055 N N . THR A 1 256 ? 11.865 -27.586 -12.543 1.00 50.69 256 THR A N 1
ATOM 2056 C CA . THR A 1 256 ? 11.256 -27.057 -11.293 1.00 50.69 256 THR A CA 1
ATOM 2057 C C . THR A 1 256 ? 11.658 -25.654 -10.796 1.00 50.69 256 THR A C 1
ATOM 2059 O O . THR A 1 256 ? 10.830 -24.997 -10.169 1.00 50.69 256 THR A O 1
ATOM 2062 N N . ASN A 1 257 ? 12.854 -25.150 -11.108 1.00 53.28 257 ASN A N 1
ATOM 2063 C CA . ASN A 1 257 ? 13.283 -23.774 -10.820 1.00 53.28 257 ASN A CA 1
ATOM 2064 C C . ASN A 1 257 ? 12.541 -22.709 -11.668 1.00 53.28 257 ASN A C 1
ATOM 2066 O O . ASN A 1 257 ? 12.393 -21.575 -11.221 1.00 53.28 257 ASN A O 1
ATOM 2070 N N . SER A 1 258 ? 12.008 -23.055 -12.849 1.00 58.62 258 SER A N 1
ATOM 2071 C CA . SER A 1 258 ? 11.162 -22.148 -13.649 1.00 58.62 258 SER A CA 1
ATOM 2072 C C . SER A 1 258 ? 9.759 -21.982 -13.108 1.00 58.62 258 SER A C 1
ATOM 2074 O O . SER A 1 258 ? 9.132 -20.970 -13.388 1.00 58.62 258 SER A O 1
ATOM 2076 N N . ILE A 1 259 ? 9.234 -22.959 -12.367 1.00 64.94 259 ILE A N 1
ATOM 2077 C CA . ILE A 1 259 ? 7.863 -22.891 -11.859 1.00 64.94 259 ILE A CA 1
ATOM 2078 C C . ILE A 1 259 ? 7.785 -21.777 -10.822 1.00 64.94 259 ILE A C 1
ATOM 2080 O O . ILE A 1 259 ? 6.838 -20.995 -10.832 1.00 64.94 259 ILE A O 1
ATOM 2084 N N . GLU A 1 260 ? 8.801 -21.673 -9.965 1.00 70.81 260 GLU A N 1
ATOM 2085 C CA . GLU A 1 260 ? 8.907 -20.595 -8.989 1.00 70.81 260 GLU A CA 1
ATOM 2086 C C . GLU A 1 260 ? 9.166 -19.245 -9.664 1.00 70.81 260 GLU A C 1
ATOM 2088 O O . GLU A 1 260 ? 8.541 -18.252 -9.299 1.00 70.81 260 GLU A O 1
ATOM 2093 N N . GLU A 1 261 ? 10.005 -19.208 -10.700 1.00 72.44 261 GLU A N 1
ATOM 2094 C CA . GLU A 1 261 ? 10.298 -17.973 -11.428 1.00 72.44 261 GLU A CA 1
ATOM 2095 C C . GLU A 1 261 ? 9.103 -17.485 -12.265 1.00 72.44 261 GLU A C 1
ATOM 2097 O O . GLU A 1 261 ? 8.781 -16.302 -12.246 1.00 72.44 261 GLU A O 1
ATOM 2102 N N . ALA A 1 262 ? 8.367 -18.392 -12.908 1.00 74.81 262 ALA A N 1
ATOM 2103 C CA . ALA A 1 262 ? 7.116 -18.106 -13.607 1.00 74.81 262 ALA A CA 1
ATOM 2104 C C . ALA A 1 262 ? 5.989 -17.751 -12.627 1.00 74.81 262 ALA A C 1
ATOM 2106 O O . ALA A 1 262 ? 5.151 -16.904 -12.924 1.00 74.81 262 ALA A O 1
ATOM 2107 N N . ALA A 1 263 ? 5.948 -18.370 -11.442 1.00 79.56 263 ALA A N 1
ATOM 2108 C CA . ALA A 1 263 ? 5.023 -17.968 -10.386 1.00 79.56 263 ALA A CA 1
ATOM 2109 C C . ALA A 1 263 ? 5.355 -16.566 -9.861 1.00 79.56 263 ALA A C 1
ATOM 2111 O O . ALA A 1 263 ? 4.440 -15.790 -9.603 1.00 79.56 263 ALA A O 1
ATOM 2112 N N . ARG A 1 264 ? 6.643 -16.222 -9.740 1.00 84.31 264 ARG A N 1
ATOM 2113 C CA . ARG A 1 264 ? 7.093 -14.879 -9.367 1.00 84.31 264 ARG A CA 1
ATOM 2114 C C . ARG A 1 264 ? 6.767 -13.854 -10.457 1.00 84.31 264 ARG A C 1
ATOM 2116 O O . ARG A 1 264 ? 6.276 -12.789 -10.110 1.00 84.31 264 ARG A O 1
ATOM 2123 N N . GLU A 1 265 ? 6.950 -14.180 -11.738 1.00 82.00 265 GLU A N 1
ATOM 2124 C CA . GLU A 1 265 ? 6.547 -13.325 -12.872 1.00 82.00 265 GLU A CA 1
ATOM 2125 C C . GLU A 1 265 ? 5.035 -13.052 -12.843 1.00 82.00 265 GLU A C 1
ATOM 2127 O O . GLU A 1 265 ? 4.622 -11.895 -12.831 1.00 82.00 265 GLU A O 1
ATOM 2132 N N . ARG A 1 266 ? 4.203 -14.090 -12.668 1.00 84.56 266 ARG A N 1
ATOM 2133 C CA . ARG A 1 266 ? 2.746 -13.917 -12.502 1.00 84.56 266 ARG A CA 1
ATOM 2134 C C . ARG A 1 266 ? 2.384 -13.066 -11.285 1.00 84.56 266 ARG A C 1
ATOM 2136 O O . ARG A 1 266 ? 1.477 -12.244 -11.366 1.00 84.56 266 ARG A O 1
ATOM 2143 N N . SER A 1 267 ? 3.065 -13.253 -10.154 1.00 90.94 267 SER A N 1
ATOM 2144 C CA . SER A 1 267 ? 2.858 -12.406 -8.974 1.00 90.94 267 SER A CA 1
ATOM 2145 C C . SER A 1 267 ? 3.207 -10.943 -9.265 1.00 90.94 267 SER A C 1
ATOM 2147 O O . SER A 1 267 ? 2.468 -10.050 -8.854 1.00 90.94 267 SER A O 1
ATOM 2149 N N . SER A 1 268 ? 4.286 -10.684 -10.008 1.00 89.81 268 SER A N 1
ATOM 2150 C CA . SER A 1 268 ? 4.659 -9.330 -10.426 1.00 89.81 268 SER A CA 1
ATOM 2151 C C . SER A 1 268 ? 3.586 -8.705 -11.317 1.00 89.81 268 SER A C 1
ATOM 2153 O O . SER A 1 268 ? 3.217 -7.554 -11.090 1.00 89.81 268 SER A O 1
ATOM 2155 N N . ASP A 1 269 ? 3.014 -9.469 -12.252 1.00 88.25 269 ASP A N 1
ATOM 2156 C CA . ASP A 1 269 ? 1.919 -9.008 -13.114 1.00 88.25 269 ASP A CA 1
ATOM 2157 C C . ASP A 1 269 ? 0.658 -8.655 -12.312 1.00 88.25 269 ASP A C 1
ATOM 2159 O O . ASP A 1 269 ? 0.021 -7.630 -12.561 1.00 88.25 269 ASP A O 1
ATOM 2163 N N . VAL A 1 270 ? 0.292 -9.473 -11.317 1.00 92.19 270 VAL A N 1
ATOM 2164 C CA . VAL A 1 270 ? -0.858 -9.200 -10.436 1.00 92.19 270 VAL A CA 1
ATOM 2165 C C . VAL A 1 270 ? -0.636 -7.921 -9.627 1.00 92.19 270 VAL A C 1
ATOM 2167 O O . VAL A 1 270 ? -1.532 -7.077 -9.554 1.00 92.19 270 VAL A O 1
ATOM 2170 N N . ILE A 1 271 ? 0.560 -7.736 -9.060 1.00 94.06 271 ILE A N 1
ATOM 2171 C CA . ILE A 1 271 ? 0.917 -6.505 -8.339 1.00 94.06 271 ILE A CA 1
ATOM 2172 C C . ILE A 1 271 ? 0.874 -5.300 -9.279 1.00 94.06 271 ILE A C 1
ATOM 2174 O O . ILE A 1 271 ? 0.357 -4.248 -8.902 1.00 94.06 271 ILE A O 1
ATOM 2178 N N . TYR A 1 272 ? 1.390 -5.442 -10.501 1.00 90.12 272 TYR A N 1
ATOM 2179 C CA . TYR A 1 272 ? 1.358 -4.386 -11.506 1.00 90.12 272 TYR A CA 1
ATOM 2180 C C . TYR A 1 272 ? -0.080 -3.977 -11.826 1.00 90.12 272 TYR A C 1
ATOM 2182 O O . TYR A 1 272 ? -0.421 -2.805 -11.684 1.00 90.12 272 TYR A O 1
ATOM 2190 N N . LYS A 1 273 ? -0.951 -4.940 -12.151 1.00 90.31 273 LYS A N 1
ATOM 2191 C CA . LYS A 1 273 ? -2.378 -4.693 -12.399 1.00 90.31 273 LYS A CA 1
ATOM 2192 C C . LYS A 1 273 ? -3.044 -3.973 -11.229 1.00 90.31 273 LYS A C 1
ATOM 2194 O O . LYS A 1 273 ? -3.789 -3.022 -11.452 1.00 90.31 273 LYS A O 1
ATOM 2199 N N . PHE A 1 274 ? -2.753 -4.384 -9.994 1.00 95.19 274 PHE A N 1
ATOM 2200 C CA . PHE A 1 274 ? -3.301 -3.740 -8.802 1.00 95.19 274 PHE A CA 1
ATOM 2201 C C . PHE A 1 274 ? -2.817 -2.293 -8.644 1.00 95.19 274 PHE A C 1
ATOM 2203 O O . PHE A 1 274 ? -3.623 -1.396 -8.406 1.00 95.19 274 PHE A O 1
ATOM 2210 N N . LYS A 1 275 ? -1.522 -2.027 -8.844 1.00 93.38 275 LYS A N 1
ATOM 2211 C CA . LYS A 1 275 ? -0.981 -0.659 -8.815 1.00 93.38 275 LYS A CA 1
ATOM 2212 C C . LYS A 1 275 ? -1.570 0.212 -9.925 1.00 93.38 275 LYS A C 1
ATOM 2214 O O . LYS A 1 275 ? -1.946 1.352 -9.667 1.00 93.38 275 LYS A O 1
ATOM 2219 N N . SER A 1 276 ? -1.713 -0.328 -11.134 1.00 91.00 276 SER A N 1
ATOM 2220 C CA . SER A 1 276 ? -2.375 0.356 -12.249 1.00 91.00 276 SER A CA 1
ATOM 2221 C C . SER A 1 276 ? -3.844 0.652 -11.951 1.00 91.00 276 SER 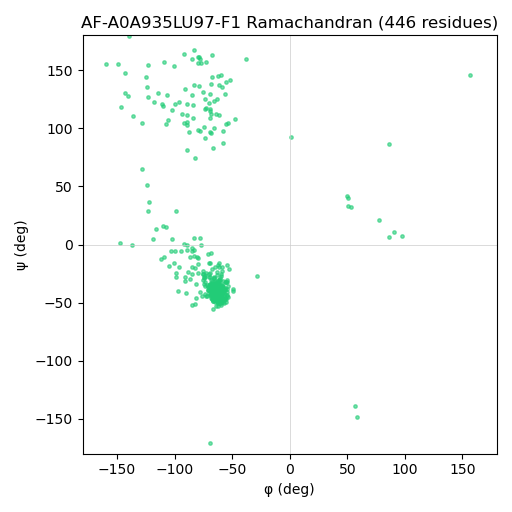A C 1
ATOM 2223 O O . SER A 1 276 ? -4.325 1.725 -12.316 1.00 91.00 276 SER A O 1
ATOM 2225 N N . PHE A 1 277 ? -4.553 -0.260 -11.279 1.00 93.69 277 PHE A N 1
ATOM 2226 C CA . PHE A 1 277 ? -5.915 -0.027 -10.801 1.00 93.69 277 PHE A CA 1
ATOM 2227 C C . PHE A 1 277 ? -5.963 1.155 -9.833 1.00 93.69 277 PHE A C 1
ATOM 2229 O O . PHE A 1 277 ? -6.742 2.079 -10.067 1.00 93.69 277 PHE A O 1
ATOM 2236 N N . ILE A 1 278 ? -5.088 1.164 -8.818 1.00 92.25 278 ILE A N 1
ATOM 2237 C CA . ILE A 1 278 ? -5.023 2.249 -7.831 1.00 92.25 278 ILE A CA 1
ATOM 2238 C C . ILE A 1 278 ? -4.793 3.593 -8.528 1.00 92.25 278 ILE A C 1
ATOM 2240 O O . ILE A 1 278 ? -5.535 4.543 -8.296 1.00 92.25 278 ILE A O 1
ATOM 2244 N N . GLU A 1 279 ? -3.798 3.667 -9.411 1.00 89.88 279 GLU A N 1
ATOM 2245 C CA . GLU A 1 279 ? -3.432 4.919 -10.076 1.00 89.88 279 GLU A CA 1
ATOM 2246 C C . GLU A 1 279 ? -4.535 5.427 -11.012 1.00 89.88 279 GLU A C 1
ATOM 2248 O O . GLU A 1 279 ? -4.826 6.622 -11.035 1.00 89.88 279 GLU A O 1
ATOM 2253 N N . SER A 1 280 ? -5.184 4.521 -11.750 1.00 89.00 280 SER A N 1
ATOM 2254 C CA . SER A 1 280 ? -6.236 4.889 -12.705 1.00 89.00 280 SER A CA 1
ATOM 2255 C C . SER A 1 280 ? -7.523 5.321 -12.001 1.00 89.00 280 SER A C 1
ATOM 2257 O O . SER A 1 280 ? -8.200 6.218 -12.479 1.00 89.00 280 SER A O 1
ATOM 2259 N N . HIS A 1 281 ? -7.845 4.714 -10.854 1.00 88.38 281 HIS A N 1
ATOM 2260 C CA . HIS A 1 281 ? -9.117 4.928 -10.156 1.00 88.38 281 HIS A CA 1
ATOM 2261 C C . HIS A 1 281 ? -8.997 5.864 -8.948 1.00 88.38 281 HIS A C 1
ATOM 2263 O O . HIS A 1 281 ? -9.983 6.064 -8.235 1.00 88.38 281 HIS A O 1
ATOM 2269 N N . LYS A 1 282 ? -7.818 6.458 -8.700 1.00 85.31 282 LYS A N 1
ATOM 2270 C CA . LYS A 1 282 ? -7.571 7.319 -7.529 1.00 85.31 282 LYS A CA 1
ATOM 2271 C C . LYS A 1 282 ? -8.540 8.497 -7.422 1.00 85.31 282 LYS A C 1
ATOM 2273 O O . LYS A 1 282 ? -8.865 8.902 -6.316 1.00 85.31 282 LYS A O 1
ATOM 2278 N N . ASN A 1 283 ? -9.002 9.025 -8.557 1.00 86.25 283 ASN A N 1
ATOM 2279 C CA . ASN A 1 283 ? -9.943 10.147 -8.614 1.00 86.25 283 ASN A CA 1
ATOM 2280 C C . ASN A 1 283 ? -11.395 9.693 -8.834 1.00 86.25 283 ASN A C 1
ATOM 2282 O O . ASN A 1 283 ? -12.318 10.410 -8.455 1.00 86.25 283 ASN A O 1
ATOM 2286 N N . ASP A 1 284 ? -11.592 8.512 -9.424 1.00 86.44 284 ASP A N 1
ATOM 2287 C CA . ASP A 1 284 ? -12.910 8.013 -9.834 1.00 86.44 284 ASP A CA 1
ATOM 2288 C C . ASP A 1 284 ? -13.637 7.287 -8.700 1.00 86.44 284 ASP A C 1
ATOM 2290 O O . ASP A 1 284 ? -14.866 7.296 -8.638 1.00 86.44 284 ASP A O 1
ATOM 2294 N N . ILE A 1 285 ? -12.884 6.660 -7.788 1.00 88.00 285 ILE A N 1
ATOM 2295 C CA . ILE A 1 285 ? -13.425 5.974 -6.615 1.00 88.00 285 ILE A CA 1
ATOM 2296 C C . ILE A 1 285 ? -13.105 6.813 -5.369 1.00 88.00 285 ILE A C 1
ATOM 2298 O O . ILE A 1 285 ? -11.972 6.766 -4.879 1.00 88.00 285 ILE A O 1
ATOM 2302 N N . PRO A 1 286 ? -14.087 7.541 -4.798 1.00 87.06 286 PRO A N 1
ATOM 2303 C CA . PRO A 1 286 ? -13.859 8.420 -3.650 1.00 87.06 286 PRO A CA 1
ATOM 2304 C C . PRO A 1 286 ? -13.207 7.708 -2.463 1.00 87.06 286 PRO A C 1
ATOM 2306 O O . PRO A 1 286 ? -12.277 8.232 -1.862 1.00 87.06 286 PRO A O 1
ATOM 2309 N N . ALA A 1 287 ? -13.631 6.479 -2.172 1.00 85.94 287 ALA A N 1
ATOM 2310 C CA . ALA A 1 287 ? -13.070 5.691 -1.082 1.00 85.94 287 ALA A CA 1
ATOM 2311 C C . ALA A 1 287 ? -11.591 5.332 -1.284 1.00 85.94 287 ALA A C 1
ATOM 2313 O O . ALA A 1 287 ? -10.831 5.278 -0.318 1.00 85.94 287 ALA A O 1
ATOM 2314 N N . LEU A 1 288 ? -11.156 5.126 -2.530 1.00 88.06 288 LEU A N 1
ATOM 2315 C CA . LEU A 1 288 ? -9.751 4.880 -2.831 1.00 88.06 288 LEU A CA 1
ATOM 2316 C C . LEU A 1 288 ? -8.927 6.151 -2.592 1.00 88.06 288 LEU A C 1
ATOM 2318 O O . LEU A 1 288 ? -7.884 6.089 -1.942 1.00 88.06 288 LEU A O 1
ATOM 2322 N N . ASN A 1 289 ? -9.441 7.307 -3.024 1.00 86.25 289 ASN A N 1
ATOM 2323 C CA . ASN A 1 289 ? -8.850 8.610 -2.722 1.00 86.25 289 ASN A CA 1
ATOM 2324 C C . ASN A 1 289 ? -8.715 8.830 -1.208 1.00 86.25 289 ASN A C 1
ATOM 2326 O O . ASN A 1 289 ? -7.683 9.293 -0.721 1.00 86.25 289 ASN A O 1
ATOM 2330 N N . THR A 1 290 ? -9.746 8.448 -0.449 1.00 85.81 290 THR A N 1
ATOM 2331 C CA . THR A 1 290 ? -9.726 8.489 1.012 1.00 85.81 290 THR A CA 1
ATOM 2332 C C . THR A 1 290 ? -8.600 7.625 1.570 1.00 85.81 290 THR A C 1
ATOM 2334 O O . THR A 1 290 ? -7.811 8.127 2.361 1.00 85.81 290 THR A O 1
ATOM 2337 N N . ILE A 1 291 ? -8.438 6.373 1.133 1.00 85.38 291 ILE A N 1
ATOM 2338 C CA . ILE A 1 291 ? -7.333 5.511 1.599 1.00 85.38 291 ILE A CA 1
ATOM 2339 C C . ILE A 1 291 ? -5.958 6.127 1.260 1.00 85.38 291 ILE A C 1
ATOM 2341 O O . ILE A 1 291 ? -5.044 6.142 2.096 1.00 85.38 291 ILE A O 1
ATOM 2345 N N . ILE A 1 292 ? -5.812 6.673 0.049 1.00 84.69 292 ILE A N 1
ATOM 2346 C CA . ILE A 1 292 ? -4.559 7.259 -0.450 1.00 84.69 292 ILE A CA 1
ATOM 2347 C C . ILE A 1 292 ? -4.191 8.549 0.286 1.00 84.69 292 ILE A C 1
ATOM 2349 O O . ILE A 1 292 ? -3.018 8.752 0.584 1.00 84.69 292 ILE A O 1
ATOM 2353 N N . ASN A 1 293 ? -5.149 9.399 0.652 1.00 81.88 293 ASN A N 1
ATOM 2354 C CA . ASN A 1 293 ? -4.853 10.688 1.289 1.00 81.88 293 ASN A CA 1
ATOM 2355 C C . ASN A 1 293 ? -4.942 10.658 2.814 1.00 81.88 293 ASN A C 1
ATOM 2357 O O . ASN A 1 293 ? -4.364 11.516 3.473 1.00 81.88 293 ASN A O 1
ATOM 2361 N N . ASN A 1 294 ? -5.628 9.675 3.395 1.00 71.44 294 ASN A N 1
ATOM 2362 C CA . ASN A 1 294 ? -5.827 9.641 4.836 1.00 71.44 294 ASN A CA 1
ATOM 2363 C C . ASN A 1 294 ? -4.505 9.341 5.565 1.00 71.44 294 ASN A C 1
ATOM 2365 O O . ASN A 1 294 ? -3.904 8.277 5.388 1.00 71.44 294 ASN A O 1
ATOM 2369 N N . THR A 1 295 ? -4.034 10.314 6.343 1.00 54.91 295 THR A N 1
ATOM 2370 C CA . THR A 1 295 ? -2.886 10.213 7.254 1.00 54.91 295 THR A CA 1
ATOM 2371 C C . THR A 1 295 ? -3.309 10.118 8.717 1.00 54.91 295 THR A C 1
ATOM 2373 O O . THR A 1 295 ? -2.509 9.649 9.515 1.00 54.91 295 THR A O 1
ATOM 2376 N N . ASN A 1 296 ? -4.543 10.503 9.068 1.00 48.66 296 ASN A N 1
ATOM 2377 C CA . ASN A 1 296 ? -5.065 10.525 10.435 1.00 48.66 296 ASN A CA 1
ATOM 2378 C C . ASN A 1 296 ? -6.568 10.202 10.437 1.00 48.66 296 ASN A C 1
ATOM 2380 O O . ASN A 1 296 ? -7.380 10.909 9.835 1.00 48.66 296 ASN A O 1
ATOM 2384 N N . GLY A 1 297 ? -6.915 9.103 11.107 1.00 50.28 297 GLY A N 1
ATOM 2385 C CA . GLY A 1 297 ? -8.209 8.439 11.021 1.00 50.28 297 GLY A CA 1
ATOM 2386 C C . GLY A 1 297 ? -9.372 9.258 11.553 1.00 50.28 297 GLY A C 1
ATOM 2387 O O . GLY A 1 297 ? -9.603 9.246 12.744 1.00 50.28 297 GLY A O 1
ATOM 2388 N N . HIS A 1 298 ? -10.141 9.883 10.658 1.00 49.44 298 HIS A N 1
ATOM 2389 C CA . HIS A 1 298 ? -11.560 10.206 10.888 1.00 49.44 298 HIS A CA 1
ATOM 2390 C C . HIS A 1 298 ? -12.410 10.169 9.601 1.00 49.44 298 HIS A C 1
ATOM 2392 O O . HIS A 1 298 ? -13.606 10.450 9.644 1.00 49.44 298 HIS A O 1
ATOM 2398 N N . THR A 1 299 ? -11.843 9.830 8.434 1.00 56.31 299 THR A N 1
ATOM 2399 C CA . THR A 1 299 ? -12.644 9.640 7.214 1.00 56.31 299 THR A CA 1
ATOM 2400 C C . THR A 1 299 ? -13.092 8.189 7.126 1.00 56.31 299 THR A C 1
ATOM 2402 O O . THR A 1 299 ? -12.290 7.296 6.856 1.00 56.31 299 THR A O 1
ATOM 2405 N N . HIS A 1 300 ? -14.373 7.970 7.406 1.00 68.44 300 HIS A N 1
ATOM 2406 C CA . HIS A 1 300 ? -14.960 6.643 7.506 1.00 68.44 300 HIS A CA 1
ATOM 2407 C C . HIS A 1 300 ? -15.099 6.022 6.111 1.00 68.44 300 HIS A C 1
ATOM 2409 O O . HIS A 1 300 ? -15.792 6.565 5.253 1.00 68.44 300 HIS A O 1
ATOM 2415 N N . ILE A 1 301 ? -14.405 4.909 5.881 1.00 79.00 301 ILE A N 1
ATOM 2416 C CA . ILE A 1 301 ? -14.599 4.065 4.700 1.00 79.00 301 ILE A CA 1
ATOM 2417 C C . ILE A 1 301 ? -15.671 3.051 5.074 1.00 79.00 301 ILE A C 1
ATOM 2419 O O . ILE A 1 301 ? -15.487 2.298 6.029 1.00 79.00 301 ILE A O 1
ATOM 2423 N N . SER A 1 302 ? -16.782 3.031 4.342 1.00 82.62 302 SER A N 1
ATOM 2424 C CA . SER A 1 302 ? -17.865 2.091 4.623 1.00 82.62 302 SER A CA 1
ATOM 2425 C C . SER A 1 302 ? -17.564 0.696 4.065 1.00 82.62 302 SER A C 1
ATOM 2427 O O . SER A 1 302 ? -16.755 0.510 3.149 1.00 82.62 302 SER A O 1
ATOM 2429 N N . PHE A 1 303 ? -18.258 -0.321 4.574 1.00 84.00 303 PHE A N 1
ATOM 2430 C CA . PHE A 1 303 ? -18.193 -1.663 3.991 1.00 84.00 303 PHE A CA 1
ATOM 2431 C C . PHE A 1 303 ? -18.613 -1.684 2.510 1.00 84.00 303 PHE A C 1
ATOM 2433 O O . PHE A 1 303 ? -18.024 -2.406 1.697 1.00 84.00 303 PHE A O 1
ATOM 2440 N N . ASP A 1 304 ? -19.597 -0.863 2.138 1.00 86.50 304 ASP A N 1
ATOM 2441 C CA . ASP A 1 304 ? -20.073 -0.749 0.758 1.00 86.50 304 ASP A CA 1
ATOM 2442 C C . ASP A 1 304 ? -19.029 -0.123 -0.174 1.00 86.50 304 ASP A C 1
ATOM 2444 O O . ASP A 1 304 ? -18.904 -0.534 -1.335 1.00 86.50 304 ASP A O 1
ATOM 2448 N N . ASP A 1 305 ? -18.211 0.795 0.336 1.00 88.38 305 ASP A N 1
ATOM 2449 C CA . ASP A 1 305 ? -17.073 1.344 -0.397 1.00 88.38 305 ASP A CA 1
ATOM 2450 C C . ASP A 1 305 ? -16.047 0.258 -0.728 1.00 88.38 305 ASP A C 1
ATOM 2452 O O . ASP A 1 305 ? -15.618 0.117 -1.875 1.00 88.38 305 ASP A O 1
ATOM 2456 N N . ILE A 1 306 ? -15.709 -0.589 0.245 1.00 88.56 306 ILE A N 1
ATOM 2457 C CA . ILE A 1 306 ? -14.799 -1.721 0.025 1.00 88.56 306 ILE A CA 1
ATOM 2458 C C . ILE A 1 306 ? -15.362 -2.721 -0.969 1.00 88.56 306 ILE A C 1
ATOM 2460 O O . ILE A 1 306 ? -14.632 -3.234 -1.827 1.00 88.56 306 ILE A O 1
ATOM 2464 N N . LYS A 1 307 ? -16.662 -3.000 -0.883 1.00 88.56 307 LYS A N 1
ATOM 2465 C CA . LYS A 1 307 ? -17.346 -3.862 -1.845 1.00 88.56 307 LYS A CA 1
ATOM 2466 C C . LYS A 1 307 ? -17.296 -3.264 -3.248 1.00 88.56 307 LYS A C 1
ATOM 2468 O O . LYS A 1 307 ? -17.111 -4.006 -4.212 1.00 88.56 307 LYS A O 1
ATOM 2473 N N . THR A 1 308 ? -17.411 -1.943 -3.358 1.00 91.19 308 THR A N 1
ATOM 2474 C CA . THR A 1 308 ? -17.284 -1.214 -4.621 1.00 91.19 308 THR A CA 1
ATOM 2475 C C . THR A 1 308 ? -15.878 -1.356 -5.190 1.00 91.19 308 THR A C 1
ATOM 2477 O O . THR A 1 308 ? -15.749 -1.849 -6.309 1.00 91.19 308 THR A O 1
ATOM 2480 N N . ILE A 1 309 ? -14.829 -1.059 -4.414 1.00 91.56 309 ILE A N 1
ATOM 2481 C CA . ILE A 1 309 ? -13.432 -1.217 -4.857 1.00 91.56 309 ILE A CA 1
ATOM 2482 C C . ILE A 1 309 ? -13.171 -2.671 -5.286 1.00 91.56 309 ILE A C 1
ATOM 2484 O O . ILE A 1 309 ? -12.653 -2.920 -6.372 1.00 91.56 309 ILE A O 1
ATOM 2488 N N . SER A 1 310 ? -13.604 -3.644 -4.480 1.00 90.62 310 SER A N 1
ATOM 2489 C CA . SER A 1 310 ? -13.443 -5.074 -4.778 1.00 90.62 310 SER A CA 1
ATOM 2490 C C . SER A 1 310 ? -14.175 -5.504 -6.053 1.00 90.62 310 SER A C 1
ATOM 2492 O O . SER A 1 310 ? -13.727 -6.413 -6.750 1.00 90.62 310 SER A O 1
ATOM 2494 N N . ARG A 1 311 ? -15.323 -4.889 -6.358 1.00 91.44 311 ARG A N 1
ATOM 2495 C CA . ARG A 1 311 ? -16.079 -5.157 -7.585 1.00 91.44 311 ARG A CA 1
ATOM 2496 C C . ARG A 1 311 ? -15.388 -4.557 -8.802 1.00 91.44 311 ARG A C 1
ATOM 2498 O O . ARG A 1 311 ? -15.307 -5.245 -9.812 1.00 91.44 311 ARG A O 1
ATOM 2505 N N . GLU A 1 312 ? -14.907 -3.319 -8.715 1.00 92.38 312 GLU A N 1
ATOM 2506 C CA . GLU A 1 312 ? -14.185 -2.674 -9.819 1.00 92.38 312 GLU A CA 1
ATOM 2507 C C . GLU A 1 312 ? -12.870 -3.400 -10.126 1.00 92.38 312 GLU A C 1
ATOM 2509 O O . GLU A 1 312 ? -12.564 -3.646 -11.289 1.00 92.38 312 GLU A O 1
ATOM 2514 N N . LEU A 1 313 ? -12.162 -3.873 -9.097 1.00 92.50 313 LEU A N 1
ATOM 2515 C CA . LEU A 1 313 ? -10.929 -4.647 -9.249 1.00 92.50 313 LEU A CA 1
ATOM 2516 C C . LEU A 1 313 ? -11.124 -5.965 -10.033 1.00 92.50 313 LEU A C 1
ATOM 2518 O O . LEU A 1 313 ? -10.223 -6.419 -10.738 1.00 92.50 313 LEU A O 1
ATOM 2522 N N . ARG A 1 314 ? -12.317 -6.567 -9.945 1.00 91.38 314 ARG A N 1
ATOM 2523 C CA . ARG A 1 314 ? -12.669 -7.805 -10.660 1.00 91.38 314 ARG A CA 1
ATOM 2524 C C . ARG A 1 314 ? -13.120 -7.581 -12.102 1.00 91.38 314 ARG A C 1
ATOM 2526 O O . ARG A 1 314 ? -13.300 -8.559 -12.821 1.00 91.38 314 ARG A O 1
ATOM 2533 N N . LYS A 1 315 ? -13.348 -6.337 -12.530 1.00 87.38 315 LYS A N 1
ATOM 2534 C CA . LYS A 1 315 ? -13.745 -6.048 -13.912 1.00 87.38 315 LYS A CA 1
ATOM 2535 C C . LYS A 1 315 ? -12.526 -6.059 -14.848 1.00 87.38 315 LYS A C 1
ATOM 2537 O O . LYS A 1 315 ? -11.401 -5.809 -14.400 1.00 87.38 315 LYS A O 1
ATOM 2542 N N . PRO A 1 316 ? -12.731 -6.295 -16.156 1.00 81.88 316 PRO A N 1
ATOM 2543 C CA . PRO A 1 316 ? -11.716 -6.004 -17.163 1.00 81.88 316 PRO A CA 1
ATOM 2544 C C . PRO A 1 316 ? -11.281 -4.530 -17.079 1.00 81.88 316 PRO A C 1
ATOM 2546 O O . PRO A 1 316 ? -12.143 -3.672 -16.874 1.00 81.88 316 PRO A O 1
ATOM 2549 N N . PRO A 1 317 ? -9.983 -4.206 -17.235 1.00 86.44 317 PRO A N 1
ATOM 2550 C CA . PRO A 1 317 ? -8.886 -5.069 -17.698 1.00 86.44 317 PRO A CA 1
ATOM 2551 C C . PRO A 1 317 ? -8.109 -5.809 -16.588 1.00 86.44 317 PRO A C 1
ATOM 2553 O O . PRO A 1 317 ? -7.131 -6.496 -16.884 1.00 86.44 317 PRO A O 1
ATOM 2556 N N . TYR A 1 318 ? -8.477 -5.641 -15.314 1.00 88.12 318 TYR A N 1
ATOM 2557 C CA . TYR A 1 318 ? -7.664 -6.129 -14.195 1.00 88.12 318 TYR A CA 1
ATOM 2558 C C . TYR A 1 318 ? -7.952 -7.598 -13.878 1.00 88.12 318 TYR A C 1
ATOM 2560 O O . TYR A 1 318 ? -7.013 -8.396 -13.854 1.00 88.12 318 TYR A O 1
ATOM 2568 N N . GLU A 1 319 ? -9.232 -7.948 -13.698 1.00 90.38 319 GLU A N 1
ATOM 2569 C CA . GLU A 1 319 ? -9.708 -9.319 -13.431 1.00 90.38 319 GLU A CA 1
ATOM 2570 C C . GLU A 1 319 ? -8.947 -10.015 -12.289 1.00 90.38 319 GLU A C 1
ATOM 2572 O O . GLU A 1 319 ? -8.585 -11.185 -12.384 1.00 90.38 319 GLU A O 1
ATOM 2577 N N . ILE A 1 320 ? -8.675 -9.278 -11.209 1.00 92.44 320 ILE A N 1
ATOM 2578 C CA . ILE A 1 320 ? -7.930 -9.773 -10.045 1.00 92.44 320 ILE A CA 1
ATOM 2579 C C . ILE A 1 320 ? -8.749 -9.628 -8.763 1.00 92.44 320 ILE A C 1
ATOM 2581 O O . ILE A 1 320 ? -9.652 -8.799 -8.643 1.00 92.44 320 ILE A O 1
ATOM 2585 N N . SER A 1 321 ? -8.444 -10.464 -7.779 1.00 91.69 321 SER A N 1
ATOM 2586 C CA . SER A 1 321 ? -9.024 -10.422 -6.439 1.00 91.69 321 SER A CA 1
ATOM 2587 C C . SER A 1 321 ? -8.015 -9.942 -5.399 1.00 91.69 321 SER A C 1
ATOM 2589 O O . SER A 1 321 ? -6.804 -10.071 -5.558 1.00 91.69 321 SER A O 1
ATOM 2591 N N . THR A 1 322 ? -8.518 -9.421 -4.283 1.00 91.00 322 THR A N 1
ATOM 2592 C CA . THR A 1 322 ? -7.697 -9.008 -3.137 1.00 91.00 322 THR A CA 1
ATOM 2593 C C . THR A 1 322 ? -6.820 -10.135 -2.595 1.00 91.00 322 THR A C 1
ATOM 2595 O O . THR A 1 322 ? -5.663 -9.894 -2.258 1.00 91.00 322 THR A O 1
ATOM 2598 N N . ASP A 1 323 ? -7.331 -11.367 -2.562 1.00 90.25 323 ASP A N 1
ATOM 2599 C CA . ASP A 1 323 ? -6.570 -12.536 -2.107 1.00 90.25 323 ASP A CA 1
ATOM 2600 C C . ASP A 1 323 ? -5.396 -12.851 -3.049 1.00 90.25 323 ASP A C 1
ATOM 2602 O O . ASP A 1 323 ? -4.300 -13.177 -2.595 1.00 90.25 323 ASP A O 1
ATOM 2606 N N . GLU A 1 324 ? -5.601 -12.747 -4.366 1.00 91.56 324 GLU A N 1
ATOM 2607 C CA . GLU A 1 324 ? -4.538 -12.956 -5.358 1.00 91.56 324 GLU A CA 1
ATOM 2608 C C . GLU A 1 324 ? -3.441 -11.906 -5.223 1.00 91.56 324 GLU A C 1
ATOM 2610 O O . GLU A 1 324 ? -2.262 -12.254 -5.242 1.00 91.56 324 GLU A O 1
ATOM 2615 N N . VAL A 1 325 ? -3.817 -10.642 -5.013 1.00 94.50 325 VAL A N 1
ATOM 2616 C CA . VAL A 1 325 ? -2.860 -9.554 -4.776 1.00 94.50 325 VAL A CA 1
ATOM 2617 C C . VAL A 1 325 ? -2.069 -9.797 -3.490 1.00 94.50 325 VAL A C 1
ATOM 2619 O O . VAL A 1 325 ? -0.846 -9.654 -3.486 1.00 94.50 325 VAL A O 1
ATOM 2622 N N . TRP A 1 326 ? -2.726 -10.223 -2.409 1.00 94.06 326 TRP A N 1
ATOM 2623 C CA . TRP A 1 326 ? -2.037 -10.533 -1.156 1.00 94.06 326 TRP A CA 1
ATOM 2624 C C . TRP A 1 326 ? -1.034 -11.672 -1.316 1.00 94.06 326 TRP A C 1
ATOM 2626 O O . TRP A 1 326 ? 0.117 -11.559 -0.899 1.00 94.06 326 TRP A O 1
ATOM 2636 N N . ASN A 1 327 ? -1.449 -12.764 -1.958 1.00 92.00 327 ASN A N 1
ATOM 2637 C CA . ASN A 1 327 ? -0.580 -13.908 -2.223 1.00 92.00 327 ASN A CA 1
ATOM 2638 C C . ASN A 1 327 ? 0.574 -13.547 -3.168 1.00 92.00 327 ASN A C 1
ATOM 2640 O O . ASN A 1 327 ? 1.677 -14.082 -3.030 1.00 92.00 327 ASN A O 1
ATOM 2644 N N . ALA A 1 328 ? 0.345 -12.627 -4.106 1.00 93.12 328 ALA A N 1
ATOM 2645 C CA . ALA A 1 328 ? 1.385 -12.108 -4.977 1.00 93.12 328 ALA A CA 1
ATOM 2646 C C . ALA A 1 328 ? 2.453 -11.343 -4.185 1.00 93.12 328 ALA A C 1
ATOM 2648 O O . ALA A 1 328 ? 3.641 -11.639 -4.331 1.00 93.12 328 ALA A O 1
ATOM 2649 N N . TYR A 1 329 ? 2.033 -10.443 -3.290 1.00 94.00 329 TYR A N 1
ATOM 2650 C CA . TYR A 1 329 ? 2.935 -9.748 -2.373 1.00 94.00 329 TYR A CA 1
ATOM 2651 C C . TYR A 1 329 ? 3.666 -10.709 -1.438 1.00 94.00 329 TYR A C 1
ATOM 2653 O O . TYR A 1 329 ? 4.882 -10.617 -1.324 1.00 94.00 329 TYR A O 1
ATOM 2661 N N . LEU A 1 330 ? 2.970 -11.683 -0.848 1.00 92.75 330 LEU A N 1
ATOM 2662 C CA . LEU A 1 330 ? 3.576 -12.687 0.031 1.00 92.75 330 LEU A CA 1
ATOM 2663 C C . LEU A 1 330 ? 4.677 -13.496 -0.670 1.00 92.75 330 LEU A C 1
ATOM 2665 O O . LEU A 1 330 ? 5.682 -13.839 -0.055 1.00 92.75 330 LEU A O 1
ATOM 2669 N N . ARG A 1 331 ? 4.506 -13.799 -1.963 1.00 90.06 331 ARG A N 1
ATOM 2670 C CA . ARG A 1 331 ? 5.503 -14.534 -2.755 1.00 90.06 331 ARG A CA 1
ATOM 2671 C C . ARG A 1 331 ? 6.733 -13.689 -3.103 1.00 90.06 331 ARG A C 1
ATOM 2673 O O . ARG A 1 331 ? 7.821 -14.242 -3.263 1.00 90.06 331 ARG A O 1
ATOM 2680 N N . ILE A 1 332 ? 6.564 -12.380 -3.280 1.00 89.12 332 ILE A N 1
ATOM 2681 C CA . ILE A 1 332 ? 7.640 -11.469 -3.699 1.00 89.12 332 ILE A CA 1
ATOM 2682 C C . ILE A 1 332 ? 8.390 -10.888 -2.497 1.00 89.12 332 ILE A C 1
ATOM 2684 O O . ILE A 1 332 ? 9.616 -10.830 -2.529 1.00 89.12 332 ILE A O 1
ATOM 2688 N N . ASP A 1 333 ? 7.673 -10.509 -1.442 1.00 88.44 333 ASP A N 1
ATOM 2689 C CA . ASP A 1 333 ? 8.210 -9.905 -0.223 1.00 88.44 333 ASP A CA 1
ATOM 2690 C C . ASP A 1 333 ? 7.721 -10.657 1.026 1.00 88.44 333 ASP A C 1
ATOM 2692 O O . ASP A 1 333 ? 6.996 -10.138 1.876 1.00 88.44 333 ASP A O 1
ATOM 2696 N N . SER A 1 334 ? 8.129 -11.921 1.150 1.00 87.38 334 SER A N 1
ATOM 2697 C CA . SER A 1 334 ? 7.745 -12.782 2.277 1.00 87.38 334 SER A CA 1
ATOM 2698 C C . SER A 1 334 ? 8.226 -12.273 3.642 1.00 87.38 334 SER A C 1
ATOM 2700 O O . SER A 1 334 ? 7.742 -12.735 4.671 1.00 87.38 334 SER A O 1
ATOM 2702 N N . THR A 1 335 ? 9.200 -11.359 3.671 1.00 89.62 335 THR A N 1
ATOM 2703 C CA . THR A 1 335 ? 9.762 -10.802 4.910 1.00 89.62 335 THR A CA 1
ATOM 2704 C C . THR A 1 335 ? 8.841 -9.740 5.503 1.00 89.62 335 THR A C 1
ATOM 2706 O O . THR A 1 335 ? 8.636 -9.706 6.717 1.00 89.62 335 THR A O 1
ATOM 2709 N N . ASN A 1 336 ? 8.255 -8.896 4.649 1.00 89.38 336 ASN A N 1
ATOM 2710 C CA . ASN A 1 336 ? 7.415 -7.781 5.085 1.00 89.38 336 ASN A CA 1
ATOM 2711 C C . ASN A 1 336 ? 5.915 -8.073 4.988 1.00 89.38 336 ASN A C 1
ATOM 2713 O O . ASN A 1 336 ? 5.106 -7.268 5.446 1.00 89.38 336 ASN A O 1
ATOM 2717 N N . VAL A 1 337 ? 5.521 -9.216 4.426 1.00 92.06 337 VAL A N 1
ATOM 2718 C CA . VAL A 1 337 ? 4.115 -9.586 4.247 1.00 92.06 337 VAL A CA 1
ATOM 2719 C C . VAL A 1 337 ? 3.756 -10.744 5.165 1.00 92.06 337 VAL A C 1
ATOM 2721 O O . VAL A 1 337 ? 4.318 -11.835 5.076 1.00 92.06 337 VAL A O 1
ATOM 2724 N N . LYS A 1 338 ? 2.777 -10.529 6.046 1.00 90.75 338 LYS A N 1
ATOM 2725 C CA . LYS A 1 338 ? 2.225 -11.598 6.880 1.00 90.75 338 LYS A CA 1
ATOM 2726 C C . LYS A 1 338 ? 1.242 -12.443 6.051 1.00 90.75 338 LYS A C 1
ATOM 2728 O O . LYS A 1 338 ? 0.428 -11.872 5.319 1.00 90.75 338 LYS A O 1
ATOM 2733 N N . PRO A 1 339 ? 1.270 -13.785 6.144 1.00 85.75 339 PRO A N 1
ATOM 2734 C CA . PRO A 1 339 ? 0.286 -14.622 5.466 1.00 85.75 339 PRO A CA 1
ATOM 2735 C C . PRO A 1 339 ? -1.131 -14.318 5.969 1.00 85.75 339 PRO A C 1
ATOM 2737 O O . PRO A 1 339 ? -1.354 -14.172 7.173 1.00 85.75 339 PRO A O 1
ATOM 2740 N N . ILE A 1 340 ? -2.084 -14.235 5.038 1.00 78.69 340 ILE A N 1
ATOM 2741 C CA . ILE A 1 340 ? -3.513 -14.232 5.360 1.00 78.69 340 ILE A CA 1
ATOM 2742 C C . ILE A 1 340 ? -3.846 -15.608 5.954 1.00 78.69 340 ILE A C 1
ATOM 2744 O O . ILE A 1 340 ? -3.550 -16.633 5.343 1.00 78.69 340 ILE A O 1
ATOM 2748 N N . GLY A 1 341 ? -4.406 -15.633 7.167 1.00 69.38 341 GLY A N 1
ATOM 2749 C CA . GLY A 1 341 ? -4.984 -16.855 7.739 1.00 69.38 341 GLY A CA 1
ATOM 2750 C C . GLY A 1 341 ? -6.262 -17.280 7.002 1.00 69.38 341 GLY A C 1
ATOM 2751 O O . GLY A 1 341 ? -6.637 -16.692 5.992 1.00 69.38 341 GLY A O 1
ATOM 2752 N N . ASP A 1 342 ? -6.988 -18.265 7.528 1.00 59.03 342 ASP A N 1
ATOM 2753 C CA . ASP A 1 342 ? -8.153 -18.848 6.834 1.00 59.03 342 ASP A CA 1
ATOM 2754 C C . ASP A 1 342 ? -9.331 -17.871 6.628 1.00 59.03 342 ASP A C 1
ATOM 2756 O O . ASP A 1 342 ? -10.191 -18.076 5.767 1.00 59.03 342 ASP A O 1
ATOM 2760 N N . THR A 1 343 ? -9.391 -16.780 7.396 1.00 62.66 343 THR A N 1
ATOM 2761 C CA . THR A 1 343 ? -10.470 -15.790 7.318 1.00 62.66 343 THR A CA 1
ATOM 2762 C C . THR A 1 343 ? -10.171 -14.696 6.301 1.00 62.66 343 THR A C 1
ATOM 2764 O O . THR A 1 343 ? -9.435 -13.744 6.569 1.00 62.66 343 THR A O 1
ATOM 2767 N N . LYS A 1 344 ? -10.820 -14.800 5.140 1.00 73.56 344 LYS A N 1
ATOM 2768 C CA . LYS A 1 344 ? -10.838 -13.763 4.103 1.00 73.56 344 LYS A CA 1
ATOM 2769 C C . LYS A 1 344 ? -11.621 -12.546 4.590 1.00 73.56 344 LYS A C 1
ATOM 2771 O O . LYS A 1 344 ? -12.838 -12.623 4.756 1.00 73.56 344 LYS A O 1
ATOM 2776 N N . ASN A 1 345 ? -10.936 -11.425 4.800 1.00 82.25 345 ASN A N 1
ATOM 2777 C CA . ASN A 1 345 ? -11.565 -10.171 5.198 1.00 82.25 345 ASN A CA 1
ATOM 2778 C C . ASN A 1 345 ? -11.510 -9.149 4.045 1.00 82.25 345 ASN A C 1
ATOM 2780 O O . ASN A 1 345 ? -10.410 -8.770 3.639 1.00 82.25 345 ASN A O 1
ATOM 2784 N N . PRO A 1 346 ? -12.658 -8.661 3.533 1.00 82.38 346 PRO A N 1
ATOM 2785 C CA . PRO A 1 346 ? -12.695 -7.600 2.525 1.00 82.38 346 PRO A CA 1
ATOM 2786 C C . PRO A 1 346 ? -11.922 -6.332 2.927 1.00 82.38 346 PRO A C 1
ATOM 2788 O O . PRO A 1 346 ? -11.336 -5.679 2.064 1.00 82.38 346 PRO A O 1
ATOM 2791 N N . ALA A 1 347 ? -11.853 -6.024 4.228 1.00 85.44 347 ALA A N 1
ATOM 2792 C CA . ALA A 1 347 ? -11.127 -4.878 4.777 1.00 85.44 347 ALA A CA 1
ATOM 2793 C C . ALA A 1 347 ? -9.615 -4.901 4.495 1.00 85.44 347 ALA A C 1
ATOM 2795 O O . ALA A 1 347 ? -8.967 -3.856 4.485 1.00 85.44 347 ALA A O 1
ATOM 2796 N N . ASN A 1 348 ? -9.053 -6.068 4.156 1.00 89.31 348 ASN A N 1
ATOM 2797 C CA . ASN A 1 348 ? -7.647 -6.213 3.771 1.00 89.31 348 ASN A CA 1
ATOM 2798 C C . ASN A 1 348 ? -7.261 -5.366 2.547 1.00 89.31 348 ASN A C 1
ATOM 2800 O O . ASN A 1 348 ? -6.079 -5.080 2.357 1.00 89.31 348 ASN A O 1
ATOM 2804 N N . ILE A 1 349 ? -8.229 -4.918 1.738 1.00 90.19 349 ILE A N 1
ATOM 2805 C CA . ILE A 1 349 ? -7.968 -3.992 0.631 1.00 90.19 349 ILE A CA 1
ATOM 2806 C C . ILE A 1 349 ? -7.379 -2.656 1.103 1.00 90.19 349 ILE A C 1
ATOM 2808 O O . ILE A 1 349 ? -6.605 -2.049 0.365 1.00 90.19 349 ILE A O 1
ATOM 2812 N N . ILE A 1 350 ? -7.694 -2.217 2.328 1.00 88.75 350 ILE A N 1
ATOM 2813 C CA . ILE A 1 350 ? -7.136 -0.994 2.917 1.00 88.75 350 ILE A CA 1
ATOM 2814 C C . ILE A 1 350 ? -5.637 -1.188 3.144 1.00 88.75 350 ILE A C 1
ATOM 2816 O O . ILE A 1 350 ? -4.839 -0.424 2.597 1.00 88.75 350 ILE A O 1
ATOM 2820 N N . SER A 1 351 ? -5.254 -2.243 3.874 1.00 89.81 351 SER A N 1
ATOM 2821 C CA . SER A 1 351 ? -3.847 -2.578 4.128 1.00 89.81 351 SER A CA 1
ATOM 2822 C C . SER A 1 351 ? -3.075 -2.777 2.820 1.00 89.81 351 SER A C 1
ATOM 2824 O O . SER A 1 351 ? -1.980 -2.244 2.663 1.00 89.81 351 SER A O 1
ATOM 2826 N N . LEU A 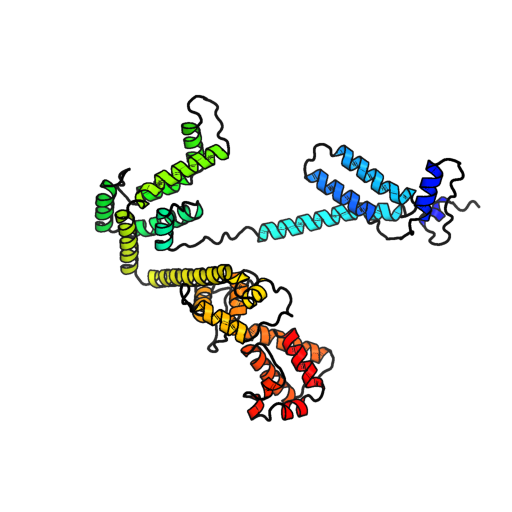1 352 ? -3.665 -3.479 1.842 1.00 92.38 352 LEU A N 1
ATOM 2827 C CA . LEU A 1 352 ? -3.061 -3.680 0.519 1.00 92.38 352 LEU A CA 1
ATOM 2828 C C . LEU A 1 352 ? -2.809 -2.366 -0.212 1.00 92.38 352 LEU A C 1
ATOM 2830 O O . LEU A 1 352 ? -1.732 -2.172 -0.768 1.00 92.38 352 LEU A O 1
ATOM 2834 N N . THR A 1 353 ? -3.792 -1.469 -0.217 1.00 91.81 353 THR A N 1
ATOM 2835 C CA . THR A 1 353 ? -3.676 -0.176 -0.896 1.00 91.81 353 THR A CA 1
ATOM 2836 C C . THR A 1 353 ? -2.592 0.673 -0.240 1.00 91.81 353 THR A C 1
ATOM 2838 O O . THR A 1 353 ? -1.737 1.203 -0.943 1.00 91.81 353 THR A O 1
ATOM 2841 N N . GLN A 1 354 ? -2.573 0.753 1.096 1.00 89.75 354 GLN A N 1
ATOM 2842 C CA . GLN A 1 354 ? -1.553 1.494 1.847 1.00 89.75 354 GLN A CA 1
ATOM 2843 C C . GLN A 1 354 ? -0.142 0.940 1.611 1.00 89.75 354 GLN A C 1
ATOM 2845 O O . GLN A 1 354 ? 0.796 1.712 1.419 1.00 89.75 354 GLN A O 1
ATOM 2850 N N . TYR A 1 355 ? 0.007 -0.384 1.575 1.00 92.56 355 TYR A N 1
ATOM 2851 C CA . TYR A 1 355 ? 1.285 -1.032 1.287 1.00 92.56 355 TYR A CA 1
ATOM 2852 C C . TYR A 1 355 ? 1.724 -0.796 -0.167 1.00 92.56 355 TYR A C 1
ATOM 2854 O O . TYR A 1 355 ? 2.876 -0.460 -0.430 1.00 92.56 355 TYR A O 1
ATOM 2862 N N . ALA A 1 356 ? 0.798 -0.880 -1.128 1.00 91.94 356 ALA A N 1
ATOM 2863 C CA . ALA A 1 356 ? 1.093 -0.685 -2.547 1.00 91.94 356 ALA A CA 1
ATOM 2864 C C . ALA A 1 356 ? 1.616 0.722 -2.883 1.00 91.94 356 ALA A C 1
ATOM 2866 O O . ALA A 1 356 ? 2.462 0.844 -3.775 1.00 91.94 356 ALA A O 1
ATOM 2867 N N . ILE A 1 357 ? 1.138 1.750 -2.167 1.00 89.81 357 ILE A N 1
ATOM 2868 C CA . ILE A 1 357 ? 1.585 3.149 -2.297 1.00 89.81 357 ILE A CA 1
ATOM 2869 C C . ILE A 1 357 ? 2.765 3.505 -1.375 1.00 89.81 357 ILE A C 1
ATOM 2871 O O . ILE A 1 357 ? 3.214 4.646 -1.389 1.00 89.81 357 ILE A O 1
ATOM 2875 N N . GLY A 1 358 ? 3.260 2.558 -0.570 1.00 88.50 358 GLY A N 1
ATOM 2876 C CA . GLY A 1 358 ? 4.413 2.761 0.313 1.00 88.50 358 GLY A CA 1
ATOM 2877 C C . GLY A 1 358 ? 4.128 3.546 1.599 1.00 88.50 358 GLY A C 1
ATOM 2878 O O . GLY A 1 358 ? 5.052 4.101 2.178 1.00 88.50 358 GLY A O 1
ATOM 2879 N N . LYS A 1 359 ? 2.870 3.615 2.062 1.00 86.12 359 LYS A N 1
ATOM 2880 C CA . LYS A 1 359 ? 2.528 4.243 3.357 1.00 86.12 359 LYS A CA 1
ATOM 2881 C C . LYS A 1 359 ? 2.884 3.382 4.565 1.00 86.12 359 LYS A C 1
ATOM 2883 O O . LYS A 1 359 ? 3.100 3.916 5.648 1.00 86.12 359 LYS A O 1
ATOM 2888 N N . ILE A 1 360 ? 2.848 2.064 4.397 1.00 88.44 360 ILE A N 1
ATOM 2889 C CA . ILE A 1 360 ? 3.203 1.098 5.435 1.00 88.44 360 ILE A CA 1
ATOM 2890 C C . ILE A 1 360 ? 4.294 0.180 4.894 1.00 88.44 360 ILE A C 1
ATOM 2892 O O . ILE A 1 360 ? 4.194 -0.297 3.766 1.00 88.44 360 ILE A O 1
ATOM 2896 N N . ASP A 1 361 ? 5.315 -0.080 5.708 1.00 88.50 361 ASP A N 1
ATOM 2897 C CA . ASP A 1 361 ? 6.448 -0.934 5.323 1.00 88.50 361 ASP A CA 1
ATOM 2898 C C . ASP A 1 361 ? 6.148 -2.426 5.484 1.00 88.50 361 ASP A C 1
ATOM 2900 O O . ASP A 1 361 ? 6.811 -3.268 4.883 1.00 88.50 361 ASP A O 1
ATOM 2904 N N . ARG A 1 362 ? 5.146 -2.761 6.304 1.00 91.56 362 ARG A N 1
ATOM 2905 C CA . ARG A 1 362 ? 4.741 -4.134 6.602 1.00 91.56 362 ARG A CA 1
ATOM 2906 C C . ARG A 1 362 ? 3.270 -4.340 6.267 1.00 91.56 362 ARG A C 1
ATOM 2908 O O . ARG A 1 362 ? 2.416 -3.602 6.754 1.00 91.56 362 ARG A O 1
ATOM 2915 N N . LEU A 1 363 ? 2.977 -5.363 5.470 1.00 92.38 363 LEU A N 1
ATOM 2916 C CA . LEU A 1 363 ? 1.615 -5.743 5.115 1.00 92.38 363 LEU A CA 1
ATOM 2917 C C . LEU A 1 363 ? 1.064 -6.740 6.141 1.00 92.38 363 LEU A C 1
ATOM 2919 O O . LEU A 1 363 ? 1.503 -7.892 6.217 1.00 92.38 363 LEU A O 1
ATOM 2923 N N . GLU A 1 364 ? 0.078 -6.291 6.915 1.00 91.06 364 GLU A N 1
ATOM 2924 C CA . GLU A 1 364 ? -0.612 -7.081 7.938 1.00 91.06 364 GLU A CA 1
ATOM 2925 C C . GLU A 1 364 ? -2.131 -7.079 7.711 1.00 91.06 364 GLU A C 1
ATOM 2927 O O . GLU A 1 364 ? -2.678 -6.055 7.274 1.00 91.06 364 GLU A O 1
ATOM 2932 N N . PRO A 1 365 ? -2.828 -8.200 7.999 1.00 90.19 365 PRO A N 1
ATOM 2933 C CA . PRO A 1 365 ? -4.283 -8.268 7.922 1.00 90.19 365 PRO A CA 1
ATOM 2934 C C . PRO A 1 365 ? -4.944 -7.135 8.704 1.00 90.19 365 PRO A C 1
ATOM 2936 O O . PRO A 1 365 ? -4.510 -6.787 9.802 1.00 90.19 365 PRO A O 1
ATOM 2939 N N . TYR A 1 366 ? -6.032 -6.584 8.166 1.00 86.94 366 TYR A N 1
ATOM 2940 C CA . TYR A 1 366 ? -6.733 -5.465 8.800 1.00 86.94 366 TYR A CA 1
ATOM 2941 C C . TYR A 1 366 ? -7.218 -5.815 10.219 1.00 86.94 366 TYR A C 1
ATOM 2943 O O . TYR A 1 366 ? -7.155 -4.993 11.131 1.00 86.94 366 TYR A O 1
ATOM 2951 N N . THR A 1 367 ? -7.621 -7.071 10.432 1.00 88.31 367 THR A N 1
ATOM 2952 C CA . THR A 1 367 ? -8.019 -7.612 11.742 1.00 88.31 367 THR A CA 1
ATOM 2953 C C . THR A 1 367 ? -6.940 -7.459 12.802 1.00 88.31 367 THR A C 1
ATOM 2955 O O . THR A 1 367 ? -7.260 -7.128 13.937 1.00 88.31 367 THR A O 1
ATOM 2958 N N . ASP A 1 368 ? -5.674 -7.647 12.436 1.00 88.81 368 ASP A N 1
ATOM 2959 C CA . ASP A 1 368 ? -4.559 -7.608 13.382 1.00 88.81 368 ASP A CA 1
ATOM 2960 C C . ASP A 1 368 ? -4.321 -6.176 13.877 1.00 88.81 368 ASP A C 1
ATOM 2962 O O . ASP A 1 368 ? -4.026 -5.952 15.052 1.00 88.81 368 ASP A O 1
ATOM 2966 N N . ASN A 1 369 ? -4.505 -5.194 12.989 1.00 87.06 369 ASN A N 1
ATOM 2967 C CA . ASN A 1 369 ? -4.436 -3.780 13.341 1.00 87.06 369 ASN A CA 1
ATOM 2968 C C . ASN A 1 369 ? -5.579 -3.400 14.297 1.00 87.06 369 ASN A C 1
ATOM 2970 O O . ASN A 1 369 ? -5.336 -2.799 15.344 1.00 87.06 369 ASN A O 1
ATOM 2974 N N . VAL A 1 370 ? -6.807 -3.835 13.992 1.00 89.81 370 VAL A N 1
ATOM 2975 C CA . VAL A 1 370 ? -7.970 -3.620 14.868 1.00 89.81 370 VAL A CA 1
ATOM 2976 C C . VAL A 1 370 ? -7.775 -4.294 16.230 1.00 89.81 370 VAL A C 1
ATOM 2978 O O . VAL A 1 370 ? -8.090 -3.692 17.253 1.00 89.81 370 VAL A O 1
ATOM 2981 N N . ASP A 1 371 ? -7.217 -5.505 16.270 1.00 91.75 371 ASP A N 1
ATOM 2982 C CA . ASP A 1 371 ? -6.911 -6.217 17.515 1.00 91.75 371 ASP A CA 1
ATOM 2983 C C . ASP A 1 371 ? -5.900 -5.453 18.371 1.00 91.75 371 ASP A C 1
ATOM 2985 O O . ASP A 1 371 ? -6.090 -5.312 19.581 1.00 91.75 371 ASP A O 1
ATOM 2989 N N . LYS A 1 372 ? -4.846 -4.914 17.748 1.00 91.81 372 LYS A N 1
ATOM 2990 C CA . LYS A 1 372 ? -3.856 -4.083 18.435 1.00 91.81 372 LYS A CA 1
ATOM 2991 C C . LYS A 1 372 ? -4.496 -2.815 19.006 1.00 91.81 372 LYS A C 1
ATOM 2993 O O . LYS A 1 372 ? -4.399 -2.586 20.208 1.00 91.81 372 LYS A O 1
ATOM 2998 N N . LYS A 1 373 ? -5.218 -2.054 18.176 1.00 92.44 373 LYS A N 1
ATOM 2999 C CA . LYS A 1 373 ? -5.927 -0.830 18.590 1.00 92.44 373 LYS A CA 1
ATOM 3000 C C . LYS A 1 373 ? -6.949 -1.100 19.697 1.00 92.44 373 LYS A C 1
ATOM 3002 O O . LYS A 1 373 ? -7.099 -0.297 20.612 1.00 92.44 373 LYS A O 1
ATOM 3007 N N . PHE A 1 374 ? -7.634 -2.239 19.645 1.00 95.62 374 PHE A N 1
ATOM 3008 C CA . PHE A 1 374 ? -8.567 -2.658 20.684 1.00 95.62 374 PHE A CA 1
ATOM 3009 C C . PHE A 1 374 ? -7.868 -2.951 22.012 1.00 95.62 374 PHE A C 1
ATOM 3011 O O . PHE A 1 374 ? -8.339 -2.504 23.055 1.00 95.62 374 PHE A O 1
ATOM 3018 N N . ASN A 1 375 ? -6.739 -3.661 21.992 1.00 95.00 375 ASN A N 1
ATOM 3019 C CA . ASN A 1 375 ? -5.964 -3.910 23.207 1.00 95.00 375 ASN A CA 1
ATOM 3020 C C . ASN A 1 375 ? -5.433 -2.599 23.807 1.00 95.00 375 ASN A C 1
ATOM 3022 O O . ASN A 1 375 ? -5.544 -2.398 25.015 1.00 95.00 375 ASN A O 1
ATOM 3026 N N . ASP A 1 376 ? -4.946 -1.683 22.967 1.00 94.75 376 ASP A N 1
ATOM 3027 C CA . ASP A 1 376 ? -4.511 -0.351 23.396 1.00 94.75 376 ASP A CA 1
ATOM 3028 C C . ASP A 1 376 ? -5.678 0.440 24.017 1.00 94.75 376 ASP A C 1
ATOM 3030 O O . ASP A 1 376 ? -5.529 1.046 25.079 1.00 94.75 376 ASP A O 1
ATOM 3034 N N . TRP A 1 377 ? -6.872 0.368 23.419 1.00 95.25 377 TRP A N 1
ATOM 3035 C CA . TRP A 1 377 ? -8.089 0.990 23.951 1.00 95.25 377 TRP A CA 1
ATOM 3036 C C . TRP A 1 377 ? -8.511 0.412 25.310 1.00 95.25 377 TRP A C 1
ATOM 3038 O O . TRP A 1 377 ? -8.910 1.169 26.202 1.00 95.25 377 TRP A O 1
ATOM 3048 N N . ILE A 1 378 ? -8.416 -0.911 25.491 1.00 95.62 378 ILE A N 1
ATOM 3049 C CA . ILE A 1 378 ? -8.689 -1.570 26.778 1.00 95.62 378 ILE A CA 1
ATOM 3050 C C . ILE A 1 378 ? -7.712 -1.059 27.841 1.00 95.62 378 ILE A C 1
ATOM 3052 O O . ILE A 1 378 ? -8.160 -0.584 28.884 1.00 95.62 378 ILE A O 1
ATOM 3056 N N . LEU A 1 379 ? -6.406 -1.068 27.552 1.00 93.88 379 LEU A N 1
ATOM 3057 C CA . LEU A 1 379 ? -5.364 -0.601 28.474 1.00 93.88 379 LEU A CA 1
ATOM 3058 C C . LEU A 1 379 ? -5.533 0.881 28.839 1.00 93.88 379 LEU A C 1
ATOM 3060 O O . LEU A 1 379 ? -5.384 1.266 30.000 1.00 93.88 379 LEU A O 1
ATOM 3064 N N . GLU A 1 380 ? -5.893 1.723 27.868 1.00 93.62 380 GLU A N 1
ATOM 3065 C CA . GLU A 1 380 ? -6.175 3.139 28.104 1.00 93.62 380 GLU A CA 1
ATOM 3066 C C . GLU A 1 380 ? -7.366 3.312 29.063 1.00 93.62 380 GLU A C 1
ATOM 3068 O O . GLU A 1 380 ? -7.301 4.116 29.993 1.00 93.62 380 GLU A O 1
ATOM 3073 N N . ASN A 1 381 ? -8.442 2.540 28.892 1.00 92.81 381 ASN A N 1
ATOM 3074 C CA . ASN A 1 381 ? -9.601 2.587 29.789 1.00 92.81 381 ASN A CA 1
ATOM 3075 C C . ASN A 1 381 ? -9.269 2.057 31.195 1.00 92.81 381 ASN A C 1
ATOM 3077 O O . ASN A 1 381 ? -9.692 2.659 32.186 1.00 92.81 381 ASN A O 1
ATOM 3081 N N . GLU A 1 382 ? -8.469 0.995 31.295 1.00 91.38 382 GLU A N 1
ATOM 3082 C CA . GLU A 1 382 ? -7.996 0.456 32.575 1.00 91.38 382 GLU A CA 1
ATOM 3083 C C . GLU A 1 382 ? -7.118 1.458 33.332 1.00 91.38 382 GLU A C 1
ATOM 3085 O O . GLU A 1 382 ? -7.312 1.663 34.533 1.00 91.38 382 GLU A O 1
ATOM 3090 N N . SER A 1 383 ? -6.224 2.169 32.635 1.00 91.62 383 SER A N 1
ATOM 3091 C CA . SER A 1 383 ? -5.400 3.233 33.231 1.00 91.62 383 SER A CA 1
ATOM 3092 C C . SER A 1 383 ? -6.221 4.417 33.761 1.00 91.62 383 SER A C 1
ATOM 3094 O O . SER A 1 383 ? -5.813 5.079 34.714 1.00 91.62 383 SER A O 1
ATOM 3096 N N . LYS A 1 384 ? -7.416 4.649 33.197 1.00 91.44 384 LYS A N 1
ATOM 3097 C CA . LYS A 1 384 ? -8.389 5.655 33.658 1.00 91.44 384 LYS A CA 1
ATOM 3098 C C . LYS A 1 384 ? -9.263 5.150 34.815 1.00 91.44 384 LYS A C 1
ATOM 3100 O O . LYS A 1 384 ? -10.189 5.840 35.231 1.00 91.44 384 LYS A O 1
ATOM 3105 N N . GLY A 1 385 ? -8.978 3.955 35.337 1.00 89.25 385 GLY A N 1
ATOM 3106 C CA . GLY A 1 385 ? -9.668 3.351 36.474 1.00 89.25 385 GLY A CA 1
ATOM 3107 C C . GLY A 1 385 ? -10.926 2.563 36.109 1.00 89.25 385 GLY A C 1
ATOM 3108 O O . GLY A 1 385 ? -11.629 2.102 37.009 1.00 89.25 385 GLY A O 1
ATOM 3109 N N . ARG A 1 386 ? -11.225 2.375 34.816 1.00 88.50 386 ARG A N 1
ATOM 3110 C CA . ARG A 1 386 ? -12.378 1.583 34.377 1.00 88.50 386 ARG A CA 1
ATOM 3111 C C . ARG A 1 386 ? -12.007 0.103 34.350 1.00 88.50 386 ARG A C 1
ATOM 3113 O O . ARG A 1 386 ? -11.106 -0.291 33.622 1.00 88.50 386 ARG A O 1
ATOM 3120 N N . LYS A 1 387 ? -12.714 -0.723 35.121 1.00 88.50 387 LYS A N 1
ATOM 3121 C CA . LYS A 1 387 ? -12.565 -2.185 35.086 1.00 88.50 387 LYS A CA 1
ATOM 3122 C C . LYS A 1 387 ? -13.763 -2.802 34.386 1.00 88.50 387 LYS A C 1
ATOM 3124 O O . LYS A 1 387 ? -14.892 -2.518 34.771 1.00 88.50 387 LYS A O 1
ATOM 3129 N N . PHE A 1 388 ? -13.499 -3.647 33.398 1.00 92.38 388 PHE A N 1
ATOM 3130 C CA . PHE A 1 388 ? -14.533 -4.385 32.685 1.00 92.38 388 PHE A CA 1
ATOM 3131 C C . PHE A 1 388 ? -14.779 -5.737 33.356 1.00 92.38 388 PHE A C 1
ATOM 3133 O O . PHE A 1 388 ? -13.842 -6.465 33.684 1.00 92.38 388 PHE A O 1
ATOM 3140 N N . SER A 1 389 ? -16.045 -6.079 33.548 1.00 94.25 389 SER A N 1
ATOM 3141 C CA . SER A 1 389 ? -16.488 -7.418 33.926 1.00 94.25 389 SER A CA 1
ATOM 3142 C C . SER A 1 389 ? -16.243 -8.429 32.801 1.00 94.25 389 SER A C 1
ATOM 3144 O O . SER A 1 389 ? -16.068 -8.072 31.633 1.00 94.25 389 SER A O 1
ATOM 3146 N N . GLU A 1 390 ? -16.271 -9.721 33.131 1.00 94.44 390 GLU A N 1
ATOM 3147 C CA . GLU A 1 390 ? -16.134 -10.781 32.124 1.00 94.44 390 GLU A CA 1
ATOM 3148 C C . GLU A 1 390 ? -17.222 -10.694 31.043 1.00 94.44 390 GLU A C 1
ATOM 3150 O O . GLU A 1 390 ? -16.939 -10.881 29.858 1.00 94.44 390 GLU A O 1
ATOM 3155 N N . GLU A 1 391 ? -18.457 -10.353 31.430 1.00 94.56 391 GLU A N 1
ATOM 3156 C CA . GLU A 1 391 ? -19.571 -10.199 30.492 1.00 94.56 391 GLU A CA 1
ATOM 3157 C C . GLU A 1 391 ? -19.359 -8.994 29.558 1.00 94.56 391 GLU A C 1
ATOM 3159 O O . GLU A 1 391 ? -19.547 -9.122 28.345 1.00 94.56 391 GLU A O 1
ATOM 3164 N N . GLU A 1 392 ? -18.882 -7.859 30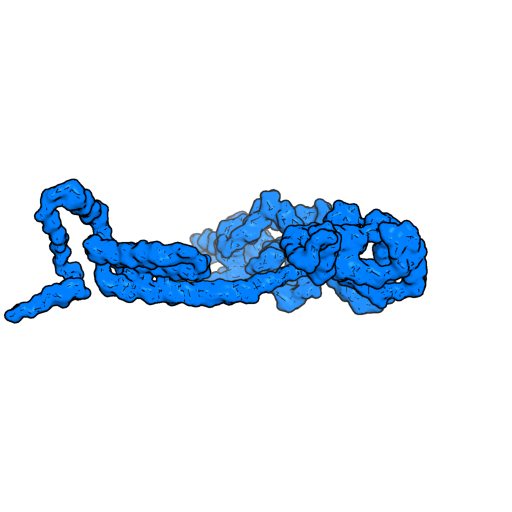.081 1.00 94.81 392 GLU A N 1
ATOM 3165 C CA . GLU A 1 392 ? -18.511 -6.692 29.269 1.00 94.81 392 GLU A CA 1
ATOM 3166 C C . GLU A 1 392 ? -17.392 -7.024 28.280 1.00 94.81 392 GLU A C 1
ATOM 3168 O O . GLU A 1 392 ? -17.507 -6.702 27.100 1.00 94.81 392 GLU A O 1
ATOM 3173 N N . LEU A 1 393 ? -16.338 -7.721 28.714 1.00 95.50 393 LEU A N 1
ATOM 3174 C CA . LEU A 1 393 ? -15.223 -8.104 27.843 1.00 95.50 393 LEU A CA 1
ATOM 3175 C C . LEU A 1 393 ? -15.665 -9.022 26.698 1.00 95.50 393 LEU A C 1
ATOM 3177 O O . LEU A 1 393 ? -15.183 -8.878 25.572 1.00 95.50 393 LEU A O 1
ATOM 3181 N N . VAL A 1 394 ? -16.589 -9.952 26.953 1.00 95.81 394 VAL A N 1
ATOM 3182 C CA . VAL A 1 394 ? -17.170 -10.798 25.899 1.00 95.81 394 VAL A CA 1
ATOM 3183 C C . VAL A 1 394 ? -17.902 -9.940 24.868 1.00 95.81 394 VAL A C 1
ATOM 3185 O O . VAL A 1 394 ? -17.718 -10.137 23.665 1.00 95.81 394 VAL A O 1
ATOM 3188 N N . TRP A 1 395 ? -18.689 -8.961 25.312 1.00 96.00 395 TRP A N 1
ATOM 3189 C CA . TRP A 1 395 ? -19.397 -8.055 24.410 1.00 96.00 395 TRP A CA 1
ATOM 3190 C C . TRP A 1 395 ? -18.471 -7.115 23.646 1.00 96.00 395 TRP A C 1
ATOM 3192 O O . TRP A 1 395 ? -18.616 -6.998 22.432 1.00 96.00 395 TRP A O 1
ATOM 3202 N N . LEU A 1 396 ? -17.470 -6.537 24.305 1.00 96.56 396 LEU A N 1
ATOM 3203 C CA . LEU A 1 396 ? -16.453 -5.698 23.672 1.00 96.56 396 LEU A CA 1
ATOM 3204 C C . LEU A 1 396 ? -15.689 -6.467 22.587 1.00 96.56 396 LEU A C 1
ATOM 3206 O O . LEU A 1 396 ? -15.494 -5.946 21.492 1.00 96.56 396 LEU A O 1
ATOM 3210 N N . LYS A 1 397 ? -15.339 -7.738 22.828 1.00 95.69 397 LYS A N 1
ATOM 3211 C CA . LYS A 1 397 ? -14.717 -8.604 21.811 1.00 95.69 397 LYS A CA 1
ATOM 3212 C C . LYS A 1 397 ? -15.641 -8.869 20.620 1.00 95.69 397 LYS A C 1
ATOM 3214 O O . LYS A 1 397 ? -15.172 -8.866 19.483 1.00 95.69 397 LYS A O 1
ATOM 3219 N N . MET A 1 398 ? -16.942 -9.080 20.849 1.00 95.06 398 MET A N 1
ATOM 3220 C CA . MET A 1 398 ? -17.917 -9.233 19.759 1.00 95.06 398 MET A CA 1
ATOM 3221 C C . MET A 1 398 ? -18.070 -7.941 18.950 1.00 95.06 398 MET A C 1
ATOM 3223 O O . MET A 1 398 ? -18.060 -7.992 17.722 1.00 95.06 398 MET A O 1
ATOM 3227 N N . MET A 1 399 ? -18.157 -6.792 19.626 1.00 94.81 399 MET A N 1
ATOM 3228 C CA . MET A 1 399 ? -18.191 -5.465 19.002 1.00 94.81 399 MET A CA 1
ATOM 3229 C C . MET A 1 399 ? -16.943 -5.227 18.154 1.00 94.81 399 MET A C 1
ATOM 3231 O O . MET A 1 399 ? -17.055 -4.871 16.986 1.00 94.81 399 MET A O 1
ATOM 3235 N N . LYS A 1 400 ? -15.763 -5.532 18.697 1.00 94.25 400 LYS A N 1
ATOM 3236 C CA . LYS A 1 400 ? -14.492 -5.460 17.980 1.00 94.25 400 LYS A CA 1
ATOM 3237 C C . LYS A 1 400 ? -14.494 -6.346 16.732 1.00 94.25 400 LYS A C 1
ATOM 3239 O O . LYS A 1 400 ? -14.176 -5.860 15.659 1.00 94.25 400 LYS A O 1
ATOM 3244 N N . ASN A 1 401 ? -14.904 -7.614 16.839 1.00 91.38 401 ASN A N 1
ATOM 3245 C CA . ASN A 1 401 ? -14.980 -8.524 15.685 1.00 91.38 401 ASN A CA 1
ATOM 3246 C C . ASN A 1 401 ? -15.932 -8.005 14.591 1.00 91.38 401 ASN A C 1
ATOM 3248 O O . ASN A 1 401 ? -15.665 -8.183 13.400 1.00 91.38 401 ASN A O 1
ATOM 3252 N N . HIS A 1 402 ? -17.038 -7.370 14.991 1.00 90.31 402 HIS A N 1
ATOM 3253 C CA . HIS A 1 402 ? -17.963 -6.731 14.060 1.00 90.31 402 HIS A CA 1
ATOM 3254 C C . HIS A 1 402 ? -17.291 -5.554 13.342 1.00 90.31 402 HIS A C 1
ATOM 3256 O O . HIS A 1 402 ? -17.282 -5.531 12.114 1.00 90.31 402 HIS A O 1
ATOM 3262 N N . VAL A 1 403 ? -16.632 -4.654 14.081 1.00 89.88 403 VAL A N 1
ATOM 3263 C CA . VAL A 1 403 ? -15.858 -3.540 13.506 1.00 89.88 403 VAL A CA 1
ATOM 3264 C C . VAL A 1 403 ? -14.759 -4.048 12.574 1.00 89.88 403 VAL A C 1
ATOM 3266 O O . VAL A 1 403 ? -14.616 -3.536 11.473 1.00 89.88 403 VAL A O 1
ATOM 3269 N N . SER A 1 404 ? -14.037 -5.112 12.932 1.00 86.94 404 SER A N 1
ATOM 3270 C CA . SER A 1 404 ? -13.017 -5.691 12.051 1.00 86.94 404 SER A CA 1
ATOM 3271 C C . SER A 1 404 ? -13.578 -6.165 10.706 1.00 86.94 404 SER A C 1
ATOM 3273 O O . SER A 1 404 ? -12.827 -6.229 9.738 1.00 86.94 404 SER A O 1
ATOM 3275 N N . SER A 1 405 ? -14.863 -6.528 10.639 1.00 83.25 405 SER A N 1
ATOM 3276 C CA . SER A 1 405 ? -15.495 -7.096 9.439 1.00 83.25 405 SER A CA 1
ATOM 3277 C C . SER A 1 405 ? -16.251 -6.054 8.612 1.00 83.25 405 SER A C 1
ATOM 3279 O O . SER A 1 405 ? -16.201 -6.092 7.385 1.00 83.25 405 SER A O 1
ATOM 3281 N N . PHE A 1 406 ? -16.958 -5.140 9.280 1.00 83.19 406 PHE A N 1
ATOM 3282 C CA . PHE A 1 406 ? -17.858 -4.166 8.655 1.00 83.19 406 PHE A CA 1
ATOM 3283 C C . PHE A 1 406 ? -17.327 -2.730 8.708 1.00 83.19 406 PHE A C 1
ATOM 3285 O O . PHE A 1 406 ? -17.862 -1.869 8.022 1.00 83.19 406 PHE A O 1
ATOM 3292 N N . MET A 1 407 ? -16.261 -2.484 9.477 1.00 84.94 407 MET A N 1
ATOM 3293 C CA . MET A 1 407 ? -15.649 -1.165 9.688 1.00 84.94 407 MET A CA 1
ATOM 3294 C C . MET A 1 407 ? -16.645 -0.108 10.151 1.00 84.94 407 MET A C 1
ATOM 3296 O O . MET A 1 407 ? -16.521 1.059 9.815 1.00 84.94 407 MET A O 1
ATOM 3300 N N . GLU A 1 408 ? -17.645 -0.517 10.914 1.00 86.88 408 GLU A N 1
ATOM 3301 C CA . GLU A 1 408 ? -18.540 0.378 11.622 1.00 86.88 408 GLU A CA 1
ATOM 3302 C C . GLU A 1 408 ? -19.210 -0.399 12.748 1.00 86.88 408 GLU A C 1
ATOM 3304 O O . GLU A 1 408 ? -19.345 -1.626 12.700 1.00 86.88 408 GLU A O 1
ATOM 3309 N N . ILE A 1 409 ? -19.649 0.320 13.771 1.00 89.00 409 ILE A N 1
ATOM 3310 C CA . ILE A 1 409 ? -20.608 -0.188 14.737 1.00 89.00 409 ILE A CA 1
ATOM 3311 C C . ILE A 1 409 ? -21.602 0.901 15.114 1.00 89.00 409 ILE A C 1
ATOM 3313 O O . ILE A 1 409 ? -21.240 2.013 15.497 1.00 89.00 409 ILE A O 1
ATOM 3317 N N . ASN A 1 410 ? -22.883 0.576 15.003 1.00 89.12 410 ASN A N 1
ATOM 3318 C CA . ASN A 1 410 ? -23.978 1.453 15.385 1.00 89.12 410 ASN A CA 1
ATOM 3319 C C . ASN A 1 410 ? -25.080 0.640 16.080 1.00 89.12 410 ASN A C 1
ATOM 3321 O O . ASN A 1 410 ? -24.980 -0.577 16.240 1.00 89.12 410 ASN A O 1
ATOM 3325 N N . MET A 1 411 ? -26.159 1.301 16.504 1.00 87.31 411 MET A N 1
ATOM 3326 C CA . MET A 1 411 ? -27.231 0.611 17.226 1.00 87.31 411 MET A CA 1
ATOM 3327 C C . MET A 1 411 ? -27.895 -0.499 16.388 1.00 87.31 411 MET A C 1
ATOM 3329 O O . MET A 1 411 ? -28.312 -1.521 16.931 1.00 87.31 411 MET A O 1
ATOM 3333 N N . MET A 1 412 ? -27.961 -0.339 15.061 1.00 86.00 412 MET A N 1
ATOM 3334 C CA . MET A 1 412 ? -28.527 -1.348 14.161 1.00 86.00 412 MET A CA 1
ATOM 3335 C C . MET A 1 412 ? -27.613 -2.568 13.995 1.00 86.00 412 MET A C 1
ATOM 3337 O O . MET A 1 412 ? -28.124 -3.661 13.746 1.00 86.00 412 MET A O 1
ATOM 3341 N N . SER A 1 413 ? -26.298 -2.433 14.209 1.00 87.00 413 SER A N 1
ATOM 3342 C CA . SER A 1 413 ? -25.351 -3.560 14.211 1.00 87.00 413 SER A CA 1
ATOM 3343 C C . SER A 1 413 ? -25.758 -4.657 15.199 1.00 87.00 413 SER A C 1
ATOM 3345 O O . SER A 1 413 ? -25.579 -5.842 14.924 1.00 87.00 413 SER A O 1
ATOM 3347 N N . PHE A 1 414 ? -26.387 -4.294 16.322 1.00 88.38 414 PHE A N 1
ATOM 3348 C CA . PHE A 1 414 ? -26.848 -5.250 17.332 1.00 88.38 414 PHE A CA 1
ATOM 3349 C C . PHE A 1 414 ? -28.054 -6.102 16.902 1.00 88.38 414 PHE A C 1
ATOM 3351 O O . PHE A 1 414 ? -28.396 -7.064 17.593 1.00 88.38 414 PHE A O 1
ATOM 3358 N N . ASN A 1 415 ? -28.673 -5.791 15.759 1.00 84.75 415 ASN A N 1
ATOM 3359 C CA . ASN A 1 415 ? -29.715 -6.620 15.149 1.00 84.75 415 ASN A CA 1
ATOM 3360 C C . ASN A 1 415 ? -29.135 -7.769 14.307 1.00 84.75 415 ASN A C 1
ATOM 3362 O O . ASN A 1 415 ? -29.888 -8.606 13.816 1.00 84.75 415 ASN A O 1
ATOM 3366 N N . GLN A 1 416 ? -27.810 -7.826 14.142 1.00 82.25 416 GLN A N 1
ATOM 3367 C CA . GLN A 1 416 ? -27.118 -8.873 13.394 1.00 82.25 416 GLN A CA 1
ATOM 3368 C C . GLN A 1 416 ? -26.510 -9.931 14.336 1.00 82.25 416 GLN A C 1
ATOM 3370 O O . GLN A 1 416 ? -26.187 -9.637 15.494 1.00 82.25 416 GLN A O 1
ATOM 3375 N N . PRO A 1 417 ? -26.319 -11.181 13.879 1.00 84.94 417 PRO A N 1
ATOM 3376 C CA . PRO A 1 417 ? -25.517 -12.163 14.603 1.00 84.94 417 PRO A CA 1
ATOM 3377 C C . PRO A 1 417 ? -24.062 -11.687 14.800 1.00 84.94 417 PRO A C 1
ATOM 3379 O O . PRO A 1 417 ? -23.512 -11.034 13.914 1.00 84.94 417 PRO A O 1
ATOM 3382 N N . PRO A 1 418 ? -23.407 -12.021 15.930 1.00 90.38 418 PRO A N 1
ATOM 3383 C CA . PRO A 1 418 ? -23.904 -12.845 17.037 1.00 90.38 418 PRO A CA 1
ATOM 3384 C C . PRO A 1 418 ? -24.734 -12.075 18.083 1.00 90.38 418 PRO A C 1
ATOM 3386 O O . PRO A 1 418 ? -25.237 -12.700 19.017 1.00 90.38 418 PRO A O 1
ATOM 3389 N N . PHE A 1 419 ? -24.889 -10.753 17.959 1.00 91.81 419 PHE A N 1
ATOM 3390 C CA . PHE A 1 419 ? -25.536 -9.917 18.977 1.00 91.81 419 PHE A CA 1
ATOM 3391 C C . PHE A 1 419 ? -27.005 -10.269 19.181 1.00 91.81 419 PHE A C 1
ATOM 3393 O O . PHE A 1 419 ? -27.428 -10.473 20.319 1.00 91.81 419 PHE A O 1
ATOM 3400 N N . VAL A 1 420 ? -27.770 -10.403 18.093 1.00 88.31 420 VAL A N 1
ATOM 3401 C CA . VAL A 1 420 ? -29.204 -10.731 18.161 1.00 88.31 420 VAL A CA 1
ATOM 3402 C C . VAL A 1 420 ? -29.452 -12.053 18.899 1.00 88.31 420 VAL A C 1
ATOM 3404 O O . VAL A 1 420 ? -30.339 -12.135 19.745 1.00 88.31 420 VAL A O 1
ATOM 3407 N N . ASN A 1 421 ? -28.573 -13.043 18.704 1.00 91.06 421 ASN A N 1
ATOM 3408 C CA . ASN A 1 421 ? -28.635 -14.348 19.375 1.00 91.06 421 ASN A CA 1
ATOM 3409 C C . ASN A 1 421 ? -28.332 -14.268 20.881 1.00 91.06 421 ASN A C 1
ATOM 3411 O O . ASN A 1 421 ? -28.605 -15.209 21.620 1.00 91.06 421 ASN A O 1
ATOM 3415 N N . LYS A 1 422 ? -27.752 -13.156 21.341 1.00 91.06 422 LYS A N 1
ATOM 3416 C CA . LYS A 1 422 ? -27.416 -12.881 22.743 1.00 91.06 422 LYS A CA 1
ATOM 3417 C C . LYS A 1 422 ? -28.302 -11.789 23.355 1.00 91.06 422 LYS A C 1
ATOM 3419 O O . LYS A 1 422 ? -27.960 -11.266 24.408 1.00 91.06 422 LYS A O 1
ATOM 3424 N N . GLY A 1 423 ? -29.434 -11.454 22.730 1.00 86.44 423 GLY A N 1
ATOM 3425 C CA . GLY A 1 423 ? -30.394 -10.460 23.236 1.00 86.44 423 GLY A CA 1
ATOM 3426 C C . GLY A 1 423 ? -30.257 -9.055 22.634 1.00 86.44 423 GLY A C 1
ATOM 3427 O O . GLY A 1 423 ? -30.941 -8.134 23.081 1.00 86.44 423 GLY A O 1
ATOM 3428 N N . GLY A 1 424 ? -29.400 -8.888 21.623 1.00 91.38 424 GLY A N 1
ATOM 3429 C CA . GLY A 1 424 ? -29.320 -7.698 20.773 1.00 91.38 424 GLY A CA 1
ATOM 3430 C C . GLY A 1 424 ? -29.043 -6.394 21.523 1.00 91.38 424 GLY A C 1
ATOM 3431 O O . GLY A 1 424 ? -28.366 -6.374 22.553 1.00 91.38 424 GLY A O 1
ATOM 3432 N N . ALA A 1 425 ? -29.584 -5.292 20.999 1.00 88.38 425 ALA A N 1
ATOM 3433 C CA . ALA A 1 425 ? -29.362 -3.948 21.535 1.00 88.38 425 ALA A CA 1
ATOM 3434 C C . ALA A 1 425 ? -29.817 -3.807 22.998 1.00 88.38 425 ALA A C 1
ATOM 3436 O O . ALA A 1 425 ? -29.153 -3.147 23.793 1.00 88.38 425 ALA A O 1
ATOM 3437 N N . ALA A 1 426 ? -30.914 -4.472 23.377 1.00 84.44 426 ALA A N 1
ATOM 3438 C CA . ALA A 1 426 ? -31.434 -4.431 24.742 1.00 84.44 426 ALA A CA 1
ATOM 3439 C C . ALA A 1 426 ? -30.446 -5.041 25.746 1.00 84.44 426 ALA A C 1
ATOM 3441 O O . ALA A 1 426 ? -30.171 -4.447 26.788 1.00 84.44 426 ALA A O 1
ATOM 3442 N N . LYS A 1 427 ? -29.857 -6.203 25.425 1.00 91.19 427 LYS A N 1
ATOM 3443 C CA . LYS A 1 427 ? -28.840 -6.813 26.290 1.00 91.19 427 LYS A CA 1
ATOM 3444 C C . LYS A 1 427 ? -27.552 -5.986 26.318 1.00 91.19 427 LYS A C 1
ATOM 3446 O O . LYS A 1 427 ? -26.990 -5.830 27.397 1.00 91.19 427 LYS A O 1
ATOM 3451 N N . ALA A 1 428 ? -27.134 -5.409 25.188 1.00 90.31 428 ALA A N 1
ATOM 3452 C CA . ALA A 1 428 ? -25.993 -4.491 25.137 1.00 90.31 428 ALA A CA 1
ATOM 3453 C C . ALA A 1 428 ? -26.187 -3.297 26.087 1.00 90.31 428 ALA A C 1
ATOM 3455 O O . ALA A 1 428 ? -25.303 -2.970 26.876 1.00 90.31 428 ALA A O 1
ATOM 3456 N N . TYR A 1 429 ? -27.373 -2.681 26.053 1.00 90.88 429 TYR A N 1
ATOM 3457 C CA . TYR A 1 429 ? -27.712 -1.553 26.916 1.00 90.88 429 TYR A CA 1
ATOM 3458 C C . TYR A 1 429 ? -27.813 -1.961 28.391 1.00 90.88 429 TYR A C 1
ATOM 3460 O O . TYR A 1 429 ? -27.397 -1.205 29.257 1.00 90.88 429 TYR A O 1
ATOM 3468 N N . ASN A 1 430 ? -28.285 -3.169 28.704 1.00 91.69 430 ASN A N 1
ATOM 3469 C CA . ASN A 1 430 ? -28.284 -3.665 30.085 1.00 91.69 430 ASN A CA 1
ATOM 3470 C C . ASN A 1 430 ? -26.870 -3.878 30.647 1.00 91.69 430 ASN A C 1
ATOM 3472 O O . ASN A 1 430 ? -26.686 -3.790 31.856 1.00 91.69 430 ASN A O 1
ATOM 3476 N N . ILE A 1 431 ? -25.894 -4.182 29.787 1.00 94.00 431 ILE A N 1
ATOM 3477 C CA . ILE A 1 431 ? -24.500 -4.414 30.185 1.00 94.00 431 ILE A CA 1
ATOM 3478 C C . ILE A 1 431 ? -23.753 -3.089 30.352 1.00 94.00 431 ILE A C 1
ATOM 3480 O O . ILE A 1 431 ? -23.131 -2.868 31.383 1.00 94.00 431 ILE A O 1
ATOM 3484 N N . PHE A 1 432 ? -23.822 -2.205 29.354 1.00 93.12 432 PHE A N 1
ATOM 3485 C CA . PHE A 1 432 ? -23.015 -0.978 29.325 1.00 93.12 432 PHE A CA 1
ATOM 3486 C C . PHE A 1 432 ? -23.780 0.283 29.745 1.00 93.12 432 PHE A C 1
ATOM 3488 O O . PHE A 1 432 ? -23.171 1.319 30.001 1.00 93.12 432 PHE A O 1
ATOM 3495 N N . GLY A 1 433 ? -25.111 0.241 29.786 1.00 91.44 433 GLY A N 1
ATOM 3496 C CA . GLY A 1 433 ? -25.947 1.386 30.131 1.00 91.44 433 GLY A CA 1
ATOM 3497 C C . GLY A 1 433 ? -25.704 2.602 29.220 1.00 91.44 433 GLY A C 1
ATOM 3498 O O . GLY A 1 433 ? -25.515 2.447 28.008 1.00 91.44 433 GLY A O 1
ATOM 3499 N N . PRO A 1 434 ? -25.671 3.824 29.789 1.00 88.31 434 PRO A N 1
ATOM 3500 C CA . PRO A 1 434 ? -25.422 5.060 29.040 1.00 88.31 434 PRO A CA 1
ATOM 3501 C C . PRO A 1 434 ? -24.070 5.098 28.311 1.00 88.31 434 PRO A C 1
ATOM 3503 O O . PRO A 1 434 ? -23.936 5.792 27.302 1.00 88.31 434 PRO A O 1
ATOM 3506 N N . ASP A 1 435 ? -23.078 4.340 28.788 1.00 89.62 435 ASP A N 1
ATOM 3507 C CA . ASP A 1 435 ? -21.741 4.290 28.192 1.00 89.62 435 ASP A CA 1
ATOM 3508 C C . ASP A 1 435 ? -21.718 3.588 26.826 1.00 89.62 435 ASP A C 1
ATOM 3510 O O . ASP A 1 435 ? -20.751 3.754 26.082 1.00 89.62 435 ASP A O 1
ATOM 3514 N N . LEU A 1 436 ? -22.758 2.827 26.457 1.00 91.50 436 LEU A N 1
ATOM 3515 C CA . LEU A 1 436 ? -22.799 2.086 25.190 1.00 91.50 436 LEU A CA 1
ATOM 3516 C C . LEU A 1 436 ? -22.552 2.994 23.975 1.00 91.50 436 LEU A C 1
ATOM 3518 O O . LEU A 1 436 ? -21.768 2.653 23.091 1.00 91.50 436 LEU A O 1
ATOM 3522 N N . ASN A 1 437 ? -23.186 4.169 23.951 1.00 89.12 437 ASN A N 1
ATOM 3523 C CA . ASN A 1 437 ? -23.036 5.127 22.853 1.00 89.12 437 ASN A CA 1
ATOM 3524 C C . ASN A 1 437 ? -21.610 5.678 22.768 1.00 89.12 437 ASN A C 1
ATOM 3526 O O . ASN A 1 437 ? -21.064 5.798 21.673 1.00 89.12 437 ASN A O 1
ATOM 3530 N N . ARG A 1 438 ? -20.988 5.954 23.921 1.00 92.19 438 ARG A N 1
ATOM 3531 C CA . ARG A 1 438 ? -19.591 6.390 23.990 1.00 92.19 438 ARG A CA 1
ATOM 3532 C C . ARG A 1 438 ? -18.653 5.300 23.479 1.00 92.19 438 ARG A C 1
ATOM 3534 O O . ARG A 1 438 ? -17.776 5.597 22.683 1.00 92.19 438 ARG A O 1
ATOM 3541 N N . ILE A 1 439 ? -18.860 4.046 23.889 1.00 93.69 439 ILE A N 1
ATOM 3542 C CA . ILE A 1 439 ? -18.039 2.913 23.438 1.00 93.69 439 ILE A CA 1
ATOM 3543 C C . ILE A 1 439 ? -18.154 2.734 21.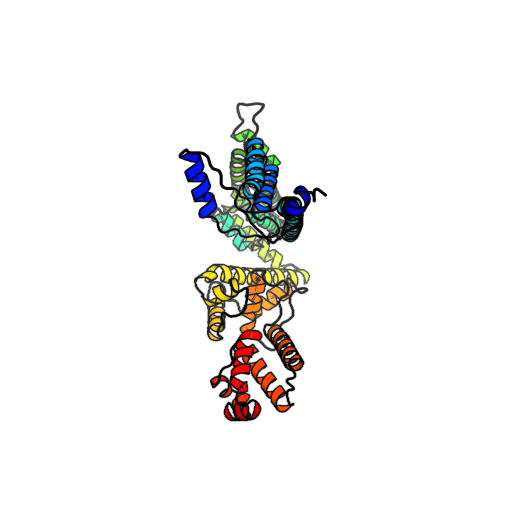921 1.00 93.69 439 ILE A C 1
ATOM 3545 O O . ILE A 1 439 ? -17.135 2.584 21.260 1.00 93.69 439 ILE A O 1
ATOM 3549 N N . MET A 1 440 ? -19.366 2.781 21.354 1.00 91.31 440 MET A N 1
ATOM 3550 C CA . MET A 1 440 ? -19.542 2.695 19.897 1.00 91.31 440 MET A CA 1
ATOM 3551 C C . MET A 1 440 ? -18.821 3.828 19.162 1.00 91.31 440 MET A C 1
ATOM 3553 O O . MET A 1 440 ? -18.148 3.575 18.167 1.00 91.31 440 MET A O 1
ATOM 3557 N N . TYR A 1 441 ? -18.936 5.062 19.664 1.00 90.94 441 TYR A N 1
ATOM 3558 C CA . TYR A 1 441 ? -18.230 6.210 19.100 1.00 90.94 441 TYR A CA 1
ATOM 3559 C C . TYR A 1 441 ? -16.710 6.011 19.149 1.00 90.94 441 TYR A C 1
ATOM 3561 O O . TYR A 1 441 ? -16.048 6.103 18.120 1.00 90.94 441 TYR A O 1
ATOM 3569 N N . GLU A 1 442 ? -16.168 5.648 20.313 1.00 91.75 442 GLU A N 1
ATOM 3570 C CA . GLU A 1 442 ? -14.735 5.398 20.483 1.00 91.75 442 GLU A CA 1
ATOM 3571 C C . GLU A 1 442 ? -14.244 4.227 19.628 1.00 91.75 442 GLU A C 1
ATOM 3573 O O . GLU A 1 442 ? -13.119 4.263 19.147 1.00 91.75 442 GLU A O 1
ATOM 3578 N N . PHE A 1 443 ? -15.064 3.198 19.403 1.00 92.38 443 PHE A N 1
ATOM 3579 C CA . PHE A 1 443 ? -14.710 2.095 18.510 1.00 92.38 443 PHE A CA 1
ATOM 3580 C C . PHE A 1 443 ? -14.607 2.574 17.065 1.00 92.38 443 PHE A C 1
ATOM 3582 O O . PHE A 1 443 ? -13.611 2.291 16.407 1.00 92.38 443 PHE A O 1
ATOM 3589 N N . ASN A 1 444 ? -15.587 3.340 16.586 1.00 88.44 444 ASN A N 1
ATOM 3590 C CA . ASN A 1 444 ? -15.528 3.892 15.234 1.00 88.44 444 ASN A CA 1
ATOM 3591 C C . ASN A 1 444 ? -14.364 4.877 15.053 1.00 88.44 444 ASN A C 1
ATOM 3593 O O . ASN A 1 444 ? -13.803 4.967 13.967 1.00 88.44 444 ASN A O 1
ATOM 3597 N N . GLU A 1 445 ? -13.993 5.602 16.107 1.00 86.38 445 GLU A N 1
ATOM 3598 C CA . GLU A 1 445 ? -12.919 6.594 16.068 1.00 86.38 445 GLU A CA 1
ATOM 3599 C C . GLU A 1 445 ? -11.523 5.968 16.192 1.00 86.38 445 GLU A C 1
ATOM 3601 O O . GLU A 1 445 ? -10.610 6.331 15.456 1.00 86.38 445 GLU A O 1
ATOM 3606 N N . LYS A 1 446 ? -11.336 5.044 17.139 1.00 88.25 446 LYS A N 1
ATOM 3607 C CA . LYS A 1 446 ? -10.005 4.570 17.543 1.00 88.25 446 LYS A CA 1
ATOM 3608 C C . LYS A 1 446 ? -9.600 3.248 16.913 1.00 88.25 446 LYS A C 1
ATOM 3610 O O . LYS A 1 446 ? -8.402 3.009 16.784 1.00 88.25 446 LYS A O 1
ATOM 3615 N N . LEU A 1 447 ? -10.547 2.371 16.568 1.00 87.88 447 LEU A N 1
ATOM 3616 C CA . LEU A 1 447 ? -10.219 1.045 16.025 1.00 87.88 447 LEU A CA 1
ATOM 3617 C C . LEU A 1 447 ? -10.057 1.060 14.502 1.00 87.88 447 LEU A C 1
ATOM 3619 O O . LEU A 1 447 ? -9.362 0.196 13.968 1.00 87.88 447 LEU A O 1
ATOM 3623 N N . ILE A 1 448 ? -10.662 2.026 13.812 1.00 79.56 448 ILE A N 1
ATOM 3624 C CA . ILE A 1 448 ? -10.785 2.023 12.347 1.00 79.56 448 ILE A CA 1
ATOM 3625 C C . ILE A 1 448 ? -9.583 2.653 11.664 1.00 79.56 448 ILE A C 1
ATOM 3627 O O . ILE A 1 448 ? -8.989 3.601 12.230 1.00 79.56 448 ILE A O 1
#

Radius of gyration: 35.2 Å; Cα contacts (8 Å, |Δi|>4): 390; chains: 1; bounding box: 69×98×89 Å

Secondary structure (DSSP, 8-state):
----HHHHHHH--S----------SHHHHHHHHHHHHS-----SS-HHHHHHHHHHHHHHHTT-TTHHHHHHHHHHHHHHHHHTTSS-HHHHHHHTTHHHHHHHHHHHHHHHHHHHTS---------HHHHHHHHHHT---HHHHHHHHHHHHHHHTT--HHHHHHHHHHHTTSSS----HHHHHHHHHHHH-HHHHHHHHHHHH-TT-TT----HHHHHHHHHHHHHHHHHHHHSHHHHHHHHHHHHHHHHH--THHHHHHHHHHHHHHHHHHHHHHHHHTTT-HHHHHHHH-SSS-SPPPHHHHHHHHHHHTSTTT---HHHHHHHHHHH-TTTBPPP-S---TTHHHHHHHHHTTS-SSB--HHHHHHHHHHHHHHHHHHTT----HHHHHHHHHHHHHHHHHS---GGGGGSTTTGGGTHHHHHHHHHTTHHHHHHHHHHHHT-

Foldseek 3Di:
DPPDPVVCLVDDPDDDDDDQPPDDDPVSVVVVVVLVPDDQDADAQDPQLLVLLLVLVVCVVVPDPPSVVSVVVSVCSLCVCVVSVSYGPVSNVVSNCVSVVVVVVVVVVVVVVVVVPPDPVVLLQDDLVRLLVCLLVVNQDPSSLVNNLVLLVVLQVQDDPVLQVVQCVLQCVFVVRDNDSVVLSVLSVLLPDQVNLQVQLCVVPVPPPPPDGDDPVSSVVSSSVSSVVSSRQSNDPSSSVSSVVSVVVSLVPDPPVSVLVVLLVVLSLLLVLVLVLLVVCCPVQVLSVCLVPDPADDPQDWLVSLVVSQVVCCDPPRNDGPLSNLVSCCSNPVPQRDDDPPDDASCLVSLSSCVSNPVDSHRDQLLVLLVVLLVVVVVVCVVVVDDADPVRVVVSVVQSVLCSRGVADDQCSQCDPPNVVVVGSVVLCVRQPPCSVVSRVCSSRRSD